Protein 4YMK (pdb70)

Structure (mmCIF, N/CA/C/O backbone):
data_4YMK
#
_entry.id   4YMK
#
_cell.length_a   77.061
_cell.length_b   113.766
_cell.length_c   141.698
_cell.angle_alpha   90.000
_cell.angle_beta   90.000
_cell.angle_gamma   90.000
#
_symmetry.space_group_name_H-M   'P 21 21 21'
#
loop_
_entity.id
_entity.type
_entity.pdbx_description
1 polymer 'Acyl-CoA desaturase 1'
2 non-polymer 'ZINC ION'
3 non-polymer 'STEAROYL-COENZYME A'
4 non-polymer '[(Z)-octadec-9-enyl] (2R)-2,3-bis(oxidanyl)propanoate'
5 water water
#
loop_
_atom_site.group_PDB
_atom_site.id
_atom_site.type_symbol
_atom_site.label_atom_id
_atom_site.label_alt_id
_atom_site.label_comp_id
_atom_site.label_asym_id
_atom_site.label_entity_id
_atom_site.label_seq_id
_atom_site.pdbx_PDB_ins_code
_atom_site.Cartn_x
_atom_site.Cartn_y
_atom_site.Cartn_z
_atom_site.occupancy
_atom_site.B_iso_or_equiv
_atom_site.auth_seq_id
_atom_site.auth_comp_id
_atom_site.auth_asym_id
_atom_site.auth_atom_id
_atom_site.pdbx_PDB_model_num
ATOM 1 N N . GLU A 1 18 ? -11.110 -16.372 -11.730 1.00 93.55 40 GLU A N 1
ATOM 2 C CA . GLU A 1 18 ? -10.401 -17.640 -11.849 1.00 98.04 40 GLU A CA 1
ATOM 3 C C . GLU A 1 18 ? -10.948 -18.679 -10.874 1.00 98.10 40 GLU A C 1
ATOM 4 O O . GLU A 1 18 ? -11.781 -18.368 -10.021 1.00 103.02 40 GLU A O 1
ATOM 10 N N . ASP A 1 19 ? -10.473 -19.913 -11.007 1.00 94.57 41 ASP A N 1
ATOM 11 C CA . ASP A 1 19 ? -10.914 -21.006 -10.149 1.00 85.19 41 ASP A CA 1
ATOM 12 C C . ASP A 1 19 ? -9.837 -21.337 -9.119 1.00 73.88 41 ASP A C 1
ATOM 13 O O . ASP A 1 19 ? -8.968 -22.172 -9.366 1.00 70.13 41 ASP A O 1
ATOM 18 N N . ILE A 1 20 ? -9.904 -20.681 -7.966 1.00 62.93 42 ILE A N 1
ATOM 19 C CA . ILE A 1 20 ? -8.883 -20.839 -6.938 1.00 62.18 42 ILE A CA 1
ATOM 20 C C . ILE A 1 20 ? -9.244 -21.954 -5.961 1.00 60.09 42 ILE A C 1
ATOM 21 O O . ILE A 1 20 ? -8.408 -22.383 -5.165 1.00 57.44 42 ILE A O 1
ATOM 26 N N . ARG A 1 21 ? -10.487 -22.422 -6.022 1.00 58.99 43 ARG A N 1
ATOM 27 C CA . ARG A 1 21 ? -10.930 -23.518 -5.167 1.00 45.24 43 ARG A CA 1
ATOM 28 C C . ARG A 1 21 ? -11.831 -24.486 -5.933 1.00 53.31 43 ARG A C 1
ATOM 29 O O . ARG A 1 21 ? -13.053 -24.452 -5.787 1.00 51.04 43 ARG A O 1
ATOM 37 N N . PRO A 1 22 ? -11.225 -25.352 -6.759 1.00 59.09 44 PRO A N 1
ATOM 38 C CA . PRO A 1 22 ? -11.974 -26.321 -7.565 1.00 53.25 44 PRO A CA 1
ATOM 39 C C . PRO A 1 22 ? -12.347 -27.590 -6.798 1.00 53.27 44 PRO A C 1
ATOM 40 O O . PRO A 1 22 ? -13.130 -28.398 -7.297 1.00 57.04 44 PRO A O 1
ATOM 44 N N . GLU A 1 23 ? -11.793 -27.754 -5.601 1.00 56.71 45 GLU A N 1
ATOM 45 C CA . GLU A 1 23 ? -12.030 -28.949 -4.794 1.00 61.20 45 GLU A CA 1
ATOM 46 C C . GLU A 1 23 ? -13.461 -28.998 -4.263 1.00 64.36 45 GLU A C 1
ATOM 47 O O . GLU A 1 23 ? -13.946 -30.052 -3.852 1.00 65.16 45 GLU A O 1
ATOM 53 N N . MET A 1 24 ? -14.129 -27.851 -4.280 1.00 63.46 46 MET A N 1
ATOM 54 C CA . MET A 1 24 ? -15.456 -27.715 -3.695 1.00 57.54 46 MET A CA 1
ATOM 55 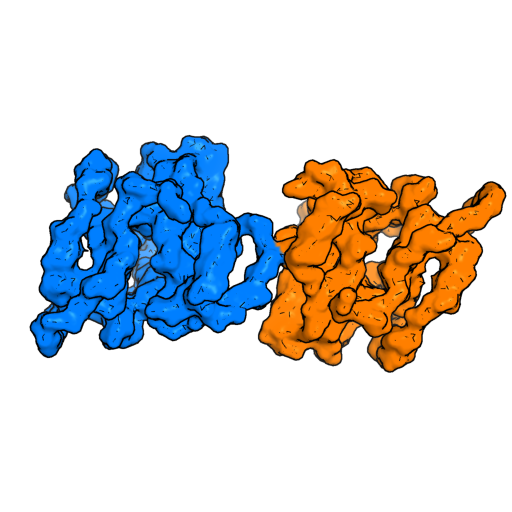C C . MET A 1 24 ? -16.273 -26.684 -4.470 1.00 58.65 46 MET A C 1
ATOM 56 O O . MET A 1 24 ? -15.778 -25.602 -4.787 1.00 63.29 46 MET A O 1
ATOM 61 N N . LYS A 1 25 ? -17.520 -27.023 -4.783 1.00 56.77 47 LYS A N 1
ATOM 62 C CA . LYS A 1 25 ? -18.376 -26.128 -5.555 1.00 52.23 47 LYS A CA 1
ATOM 63 C C . LYS A 1 25 ? -19.836 -26.225 -5.125 1.00 48.57 47 LYS A C 1
ATOM 64 O O . LYS A 1 25 ? -20.736 -25.802 -5.851 1.00 50.07 47 LYS A O 1
ATOM 70 N N . GLU A 1 26 ? -20.069 -26.775 -3.938 1.00 46.66 48 GLU A N 1
ATOM 71 C CA . GLU A 1 26 ? -21.427 -26.948 -3.435 1.00 55.91 48 GLU A CA 1
ATOM 72 C C . GLU A 1 26 ? -21.923 -25.696 -2.713 1.00 56.68 48 GLU A C 1
ATOM 73 O O . GLU A 1 26 ? -22.984 -25.711 -2.089 1.00 60.83 48 GLU A O 1
ATOM 79 N N . ASP A 1 27 ? -21.153 -24.616 -2.803 1.00 46.23 49 ASP A N 1
ATOM 80 C CA . ASP A 1 27 ? -21.535 -23.351 -2.186 1.00 42.25 49 ASP A CA 1
ATOM 81 C C . ASP A 1 27 ? -21.609 -22.235 -3.225 1.00 33.38 49 ASP A C 1
ATOM 82 O O . ASP A 1 27 ? -21.780 -21.065 -2.883 1.00 40.86 49 ASP A O 1
ATOM 87 N N . ILE A 1 28 ? -21.475 -22.605 -4.494 1.00 43.65 50 ILE A N 1
ATOM 88 C CA . ILE A 1 28 ? -21.568 -21.641 -5.583 1.00 47.64 50 ILE A CA 1
ATOM 89 C C . ILE A 1 28 ? -23.031 -21.317 -5.855 1.00 46.79 50 ILE A C 1
ATOM 90 O O . ILE A 1 28 ? -23.858 -22.218 -5.986 1.00 43.32 50 ILE A O 1
ATOM 95 N N . HIS A 1 29 ? -23.346 -20.028 -5.937 1.00 39.92 51 HIS A N 1
ATOM 96 C CA . HIS A 1 29 ? -24.720 -19.591 -6.150 1.00 40.99 51 HIS A CA 1
ATOM 97 C C . HIS A 1 29 ? -25.267 -20.084 -7.485 1.00 45.83 51 HIS A C 1
ATOM 98 O O . HIS A 1 29 ? -24.621 -19.943 -8.522 1.00 46.71 51 HIS A O 1
ATOM 105 N N . ASP A 1 30 ? -26.461 -20.667 -7.449 1.00 47.00 52 ASP A N 1
ATOM 106 C CA . ASP A 1 30 ? -27.113 -21.158 -8.656 1.00 46.32 52 ASP A CA 1
ATOM 107 C C . ASP A 1 30 ? -28.336 -20.311 -8.987 1.00 48.92 52 ASP A C 1
ATOM 108 O O . ASP A 1 30 ? -29.417 -20.536 -8.445 1.00 52.74 52 ASP A O 1
ATOM 113 N N . PRO A 1 31 ? -28.166 -19.332 -9.888 1.00 49.85 53 PRO A N 1
ATOM 114 C CA . PRO A 1 31 ? -29.241 -18.412 -10.273 1.00 52.33 53 PRO A CA 1
ATOM 115 C C . PRO A 1 31 ? -30.356 -19.102 -11.053 1.00 54.01 53 PRO A C 1
ATOM 116 O O . PRO A 1 31 ? -31.452 -18.554 -11.170 1.00 58.92 53 PRO A O 1
ATOM 120 N N . THR A 1 32 ? -30.071 -20.290 -11.577 1.00 53.35 54 THR A N 1
ATOM 121 C CA . THR A 1 32 ? -31.046 -21.050 -12.351 1.00 50.51 54 THR A CA 1
ATOM 122 C C . THR A 1 32 ? -32.249 -21.451 -11.501 1.00 47.53 54 THR A C 1
ATOM 123 O O . THR A 1 32 ? -33.392 -21.360 -11.949 1.00 57.37 54 THR A O 1
ATOM 127 N N . TYR A 1 33 ? -31.993 -21.886 -10.272 1.00 45.40 55 TYR A N 1
ATOM 128 C CA . TYR A 1 33 ? -33.070 -22.358 -9.410 1.00 54.11 55 TYR A CA 1
ATOM 129 C C . TYR A 1 33 ? -33.903 -21.206 -8.856 1.00 56.26 55 TYR A C 1
ATOM 130 O O . TYR A 1 33 ? -33.370 -20.248 -8.296 1.00 43.50 55 TYR A O 1
ATOM 139 N N . GLN A 1 34 ? -35.218 -21.314 -9.019 1.00 53.76 56 GLN A N 1
ATOM 140 C CA . GLN A 1 34 ? -36.150 -20.321 -8.501 1.00 50.06 56 GLN A CA 1
ATOM 141 C C . GLN A 1 34 ? -37.380 -21.013 -7.920 1.00 50.99 56 GLN A C 1
ATOM 142 O O . GLN A 1 34 ? -37.570 -22.214 -8.109 1.00 53.89 56 GLN A O 1
ATOM 148 N N . ASP A 1 35 ? -38.208 -20.256 -7.208 1.00 49.46 57 ASP A N 1
ATOM 149 C CA . ASP A 1 35 ? -39.442 -20.795 -6.648 1.00 48.69 57 ASP A CA 1
ATOM 150 C C . ASP A 1 35 ? -40.530 -20.857 -7.714 1.00 53.21 57 ASP A C 1
ATOM 151 O O . ASP A 1 35 ? -41.052 -19.826 -8.140 1.00 59.98 57 ASP A O 1
ATOM 156 N N . GLU A 1 36 ? -40.867 -22.069 -8.146 1.00 54.82 58 GLU A N 1
ATOM 157 C CA . GLU A 1 36 ? -41.881 -22.253 -9.181 1.00 60.07 58 GLU A CA 1
ATOM 158 C C . GLU A 1 36 ? -42.737 -23.495 -8.930 1.00 57.93 58 GLU A C 1
ATOM 159 O O . GLU A 1 36 ? -43.169 -24.161 -9.870 1.00 60.34 58 GLU A O 1
ATOM 165 N N . GLU A 1 37 ? -42.989 -23.797 -7.660 1.00 60.08 59 GLU A N 1
ATOM 166 C CA . GLU A 1 37 ? -43.804 -24.952 -7.300 1.00 62.48 59 GLU A CA 1
ATOM 167 C C . GLU A 1 37 ? -45.189 -24.532 -6.816 1.00 60.32 59 GLU A C 1
ATOM 168 O O . GLU A 1 37 ? -45.888 -25.306 -6.163 1.00 61.96 59 GLU A O 1
ATOM 174 N N . GLY A 1 38 ? -45.583 -23.305 -7.144 1.00 61.16 60 GLY A N 1
ATOM 175 C CA . GLY A 1 38 ? -46.884 -22.794 -6.752 1.00 70.75 60 GLY A CA 1
ATOM 176 C C . GLY A 1 38 ? -46.869 -22.087 -5.410 1.00 61.55 60 GLY A C 1
ATOM 177 O O . GLY A 1 38 ? -45.804 -21.722 -4.913 1.00 58.48 60 GLY A O 1
ATOM 178 N N . PRO A 1 39 ? -48.055 -21.888 -4.815 1.00 63.61 61 PRO A N 1
ATOM 179 C CA . PRO A 1 39 ? -48.178 -21.203 -3.522 1.00 66.33 61 PRO A CA 1
ATOM 180 C C . PRO A 1 39 ? -47.527 -21.976 -2.379 1.00 65.69 61 PRO A C 1
ATOM 181 O O . PRO A 1 39 ? -47.752 -23.180 -2.250 1.00 67.18 61 PRO A O 1
ATOM 185 N N . PRO A 1 40 ? -46.724 -21.289 -1.553 1.00 56.75 62 PRO A N 1
ATOM 186 C CA . PRO A 1 40 ? -46.026 -21.943 -0.442 1.00 67.90 62 PRO A CA 1
ATOM 187 C C . PRO A 1 40 ? -46.979 -22.379 0.667 1.00 67.14 62 PRO A C 1
ATOM 188 O O . PRO A 1 40 ? -47.945 -21.673 0.955 1.00 68.87 62 PRO A O 1
ATOM 192 N N . PRO A 1 41 ? -46.712 -23.541 1.278 1.00 63.26 63 PRO A N 1
ATOM 193 C CA . PRO A 1 41 ? -47.543 -24.048 2.374 1.00 62.95 63 PRO A CA 1
ATOM 194 C C . PRO A 1 41 ? -47.380 -23.217 3.642 1.00 58.08 63 PRO A C 1
ATOM 195 O O . PRO A 1 41 ? -46.360 -22.547 3.804 1.00 53.27 63 PRO A O 1
ATOM 199 N N . LYS A 1 42 ? -48.375 -23.259 4.523 1.00 56.21 64 LYS A N 1
ATOM 200 C CA . LYS A 1 42 ? -48.319 -22.507 5.771 1.00 55.05 64 LYS A CA 1
ATOM 201 C C . LYS A 1 42 ? -47.219 -23.049 6.677 1.00 56.85 64 LYS A C 1
ATOM 202 O O . LYS A 1 42 ? -46.807 -24.201 6.550 1.00 54.71 64 LYS A O 1
ATOM 208 N N . LEU A 1 43 ? -46.746 -22.210 7.591 1.00 59.28 65 LEU A N 1
ATOM 209 C CA . LEU A 1 43 ? -45.691 -22.608 8.514 1.00 58.03 65 LEU A CA 1
ATOM 210 C C . LEU A 1 43 ? -46.220 -23.569 9.572 1.00 48.80 65 LEU A C 1
ATOM 211 O O . LEU A 1 43 ? -47.336 -23.412 10.065 1.00 51.17 65 LEU A O 1
ATOM 216 N N . GLU A 1 44 ? -45.413 -24.567 9.911 1.00 48.40 66 GLU A N 1
ATOM 217 C CA . GLU A 1 44 ? -45.781 -25.537 10.933 1.00 49.21 66 GLU A CA 1
ATOM 218 C C . GLU A 1 44 ? -44.931 -25.315 12.179 1.00 50.55 66 GLU A C 1
ATOM 219 O O . GLU A 1 44 ? -43.729 -25.578 12.174 1.00 52.72 66 GLU A O 1
ATOM 225 N N . TYR A 1 45 ? -45.561 -24.825 13.241 1.00 47.29 67 TYR A N 1
ATOM 226 C CA . TYR A 1 45 ? -44.842 -24.459 14.459 1.00 45.40 67 TYR A CA 1
ATOM 227 C C . TYR A 1 45 ? -44.271 -25.670 15.191 1.00 45.09 67 TYR A C 1
ATOM 228 O O . TYR A 1 45 ? -44.897 -26.728 15.246 1.00 48.20 67 TYR A O 1
ATOM 237 N N . VAL A 1 46 ? -43.076 -25.503 15.748 1.00 42.57 68 VAL A N 1
ATOM 238 C CA . VAL A 1 46 ? -42.475 -26.511 16.613 1.00 42.37 68 VAL A CA 1
ATOM 239 C C . VAL A 1 46 ? -42.441 -25.958 18.034 1.00 50.83 68 VAL A C 1
ATOM 240 O O . VAL A 1 46 ? -41.512 -25.242 18.410 1.00 44.28 68 VAL A O 1
ATOM 244 N N . TRP A 1 47 ? -43.460 -26.295 18.818 1.00 44.48 69 TRP A N 1
ATOM 245 C CA . TRP A 1 47 ? -43.676 -25.667 20.119 1.00 54.94 69 TRP A CA 1
ATOM 246 C C . TRP A 1 47 ? -42.593 -25.978 21.148 1.00 50.08 69 TRP A C 1
ATOM 247 O O . TRP A 1 47 ? -42.346 -25.171 22.045 1.00 49.30 69 TRP A O 1
ATOM 258 N N . ARG A 1 48 ? -41.951 -27.135 21.026 1.00 50.90 70 ARG A N 1
ATOM 259 C CA . ARG A 1 48 ? -40.834 -27.462 21.906 1.00 47.90 70 ARG A CA 1
ATOM 260 C C . ARG A 1 48 ? -39.720 -26.430 21.755 1.00 44.75 70 ARG A C 1
ATOM 261 O O . ARG A 1 48 ? -39.183 -25.932 22.744 1.00 51.76 70 ARG A O 1
ATOM 269 N N . ASN A 1 49 ? -39.389 -26.101 20.510 1.00 39.41 71 ASN A N 1
ATOM 270 C CA . ASN A 1 49 ? -38.343 -25.125 20.223 1.00 34.94 71 ASN A CA 1
ATOM 271 C C . ASN A 1 49 ? -38.756 -23.719 20.647 1.00 34.63 71 ASN A C 1
ATOM 272 O O . ASN A 1 49 ? -37.934 -22.943 21.131 1.00 33.88 71 ASN A O 1
ATOM 277 N N . ILE A 1 50 ? -40.031 -23.399 20.455 1.00 51.51 72 ILE A N 1
ATOM 278 C CA . ILE A 1 50 ? -40.560 -22.083 20.795 1.00 47.02 72 ILE A CA 1
ATOM 279 C C . ILE A 1 50 ? -40.437 -21.821 22.292 1.00 47.62 72 ILE A C 1
ATOM 280 O O . ILE A 1 50 ? -39.979 -20.757 22.708 1.00 48.31 72 ILE A O 1
ATOM 285 N N . ILE A 1 51 ? -40.838 -22.801 23.095 1.00 39.88 73 ILE A N 1
ATOM 286 C CA . ILE A 1 51 ? -40.801 -22.675 24.548 1.00 43.58 73 ILE A CA 1
ATOM 287 C C . ILE A 1 51 ? -39.368 -22.525 25.050 1.00 48.91 73 ILE A C 1
ATOM 288 O O . ILE A 1 51 ? -39.077 -21.642 25.858 1.00 55.15 73 ILE A O 1
ATOM 293 N N . LEU A 1 52 ? -38.476 -23.382 24.563 1.00 48.07 74 LEU A N 1
ATOM 294 C CA . LEU A 1 52 ? -37.078 -23.360 24.986 1.00 42.58 74 LEU A CA 1
ATOM 295 C C . LEU A 1 52 ? -36.381 -22.062 24.594 1.00 42.31 74 LEU A C 1
ATOM 296 O O . LEU A 1 52 ? -35.553 -21.543 25.341 1.00 47.35 74 LEU A O 1
ATOM 301 N N . MET A 1 53 ? -36.721 -21.541 23.420 1.00 42.85 75 MET A N 1
ATOM 302 C CA . MET A 1 53 ? -36.095 -20.324 22.919 1.00 40.99 75 MET A CA 1
ATOM 303 C C . MET A 1 53 ? -36.547 -19.115 23.733 1.00 37.61 75 MET A C 1
ATOM 304 O O . MET A 1 53 ? -35.773 -18.184 23.961 1.00 34.87 75 MET A O 1
ATOM 309 N N . VAL A 1 54 ? -37.803 -19.138 24.171 1.00 35.31 76 VAL A N 1
ATOM 310 C CA . VAL A 1 54 ? -38.348 -18.067 24.995 1.00 40.81 76 VAL A CA 1
ATOM 311 C C . VAL A 1 54 ? -37.692 -18.077 26.373 1.00 43.56 76 VAL A C 1
ATOM 312 O O . VAL A 1 54 ? -37.257 -17.037 26.868 1.00 44.14 76 VAL A O 1
ATOM 316 N N . LEU A 1 55 ? -37.609 -19.256 26.981 1.00 40.74 77 LEU A N 1
ATOM 317 C CA . LEU A 1 55 ? -37.004 -19.400 28.302 1.00 44.56 77 LEU A CA 1
ATOM 318 C C . LEU A 1 55 ? -35.527 -19.016 28.298 1.00 44.37 77 LEU A C 1
ATOM 319 O O . LEU A 1 55 ? -35.009 -18.503 29.291 1.00 51.86 77 LEU A O 1
ATOM 324 N N . LEU A 1 56 ? -34.853 -19.264 27.180 1.00 43.06 78 LEU A N 1
ATOM 325 C CA . LEU A 1 56 ? -33.434 -18.941 27.056 1.00 43.29 78 LEU A CA 1
ATOM 326 C C . LEU A 1 56 ? -33.205 -17.434 27.069 1.00 44.31 78 LEU A C 1
ATOM 327 O O . LEU A 1 56 ? -32.316 -16.939 27.761 1.00 41.97 78 LEU A O 1
ATOM 332 N N . HIS A 1 57 ? -34.011 -16.710 26.300 1.00 39.29 79 HIS A N 1
ATOM 333 C CA . HIS A 1 57 ? -33.871 -15.262 26.199 1.00 38.70 79 HIS A CA 1
ATOM 334 C C . HIS A 1 57 ? -34.362 -14.559 27.460 1.00 45.08 79 HIS A C 1
ATOM 335 O O . HIS A 1 57 ? -33.920 -13.454 27.772 1.00 46.41 79 HIS A O 1
ATOM 342 N N . LEU A 1 58 ? -35.276 -15.201 28.180 1.00 42.32 80 LEU A N 1
ATOM 343 C CA . LEU A 1 58 ? -35.725 -14.679 29.465 1.00 45.52 80 LEU A CA 1
ATOM 344 C C . LEU A 1 58 ? -34.598 -14.795 30.483 1.00 48.31 80 LEU A C 1
ATOM 345 O O . LEU A 1 58 ? -34.358 -13.876 31.267 1.00 52.33 80 LEU A O 1
ATOM 350 N N . GLY A 1 59 ? -33.907 -15.931 30.461 1.00 45.04 81 GLY A N 1
ATOM 351 C CA . GLY A 1 59 ? -32.774 -16.154 31.339 1.00 44.48 81 GLY A CA 1
ATOM 352 C C . GLY A 1 59 ? -31.597 -15.262 30.999 1.00 49.60 81 GLY A C 1
ATOM 353 O O . GLY A 1 59 ? -30.849 -14.839 31.879 1.00 55.62 81 GLY A O 1
ATOM 354 N N . GLY A 1 60 ? -31.434 -14.977 29.711 1.00 47.95 82 GLY A N 1
ATOM 355 C CA . GLY A 1 60 ? -30.381 -14.092 29.254 1.00 41.10 82 GLY A CA 1
ATOM 356 C C . GLY A 1 60 ? -30.635 -12.655 29.660 1.00 39.07 82 GLY A C 1
ATOM 357 O O . GLY A 1 60 ? -29.712 -11.930 30.030 1.00 45.14 82 GLY A O 1
ATOM 358 N N . LEU A 1 61 ? -31.897 -12.243 29.589 1.00 37.31 83 LEU A N 1
ATOM 359 C CA . LEU A 1 61 ? -32.290 -10.904 30.007 1.00 43.75 83 LEU A CA 1
ATOM 360 C C . LEU A 1 61 ? -32.061 -10.738 31.504 1.00 51.25 83 LEU A C 1
ATOM 361 O O . LEU A 1 61 ? -31.633 -9.680 31.966 1.00 55.88 83 LEU A O 1
ATOM 366 N N . TYR A 1 62 ? -32.346 -11.797 32.255 1.00 47.59 84 TYR A N 1
ATOM 367 C CA . TYR A 1 62 ? -32.127 -11.806 33.695 1.00 46.33 84 TYR A CA 1
ATOM 368 C C . TYR A 1 62 ? -30.636 -11.755 34.010 1.00 53.02 84 TYR A C 1
ATOM 369 O O . TYR A 1 62 ? -30.229 -11.248 35.055 1.00 65.35 84 TYR A O 1
ATOM 378 N N . GLY A 1 63 ? -29.825 -12.284 33.101 1.00 44.59 85 GLY A N 1
ATOM 379 C CA . GLY A 1 63 ? -28.383 -12.230 33.248 1.00 36.69 85 GLY A CA 1
ATOM 380 C C . GLY A 1 63 ? -27.850 -10.816 33.122 1.00 44.32 85 GLY A C 1
ATOM 381 O O . GLY A 1 63 ? -26.907 -10.437 33.817 1.00 43.31 85 GLY A O 1
ATOM 382 N N . ILE A 1 64 ? -28.461 -10.034 32.234 1.00 40.65 86 ILE A N 1
ATOM 383 C CA . ILE A 1 64 ? -28.056 -8.651 32.007 1.00 38.48 86 ILE A CA 1
ATOM 384 C C . ILE A 1 64 ? -28.182 -7.834 33.289 1.00 45.94 86 ILE A C 1
ATOM 385 O O . ILE A 1 64 ? -27.294 -7.049 33.624 1.00 52.53 86 ILE A O 1
ATOM 390 N N . ILE A 1 65 ? -29.278 -8.029 34.015 1.00 43.95 87 ILE A N 1
ATOM 391 C CA . ILE A 1 65 ? -29.507 -7.282 35.245 1.00 57.93 87 ILE A CA 1
ATOM 392 C C . ILE A 1 65 ? -28.697 -7.886 36.390 1.00 59.79 87 ILE A C 1
ATOM 393 O O . ILE A 1 65 ? -28.691 -7.360 37.502 1.00 66.64 87 ILE A O 1
ATOM 398 N N . LEU A 1 66 ? -28.009 -8.988 36.106 1.00 50.73 88 LEU A N 1
ATOM 399 C CA . LEU A 1 66 ? -27.160 -9.652 37.091 1.00 42.34 88 LEU A CA 1
ATOM 400 C C . LEU A 1 66 ? -25.684 -9.319 36.881 1.00 46.41 88 LEU A C 1
ATOM 401 O O . LEU A 1 66 ? -24.852 -9.588 37.748 1.00 49.63 88 LEU A O 1
ATOM 406 N N . VAL A 1 67 ? -25.367 -8.739 35.726 1.00 44.28 89 VAL A N 1
ATOM 407 C CA . VAL A 1 67 ? -23.988 -8.390 35.380 1.00 43.72 89 VAL A CA 1
ATOM 408 C C . VAL A 1 67 ? -23.313 -7.451 36.397 1.00 53.35 89 VAL A C 1
ATOM 409 O O . VAL A 1 67 ? -22.172 -7.705 36.789 1.00 59.24 89 VAL A O 1
ATOM 413 N N . PRO A 1 68 ? -23.998 -6.371 36.835 1.00 54.98 90 PRO A N 1
ATOM 414 C CA . PRO A 1 68 ? -23.311 -5.482 37.784 1.00 57.88 90 PRO A CA 1
ATOM 415 C C . PRO A 1 68 ? -22.960 -6.129 39.126 1.00 61.53 90 PRO A C 1
ATOM 416 O O . PRO A 1 68 ? -22.137 -5.583 39.860 1.00 59.60 90 PRO A O 1
ATOM 420 N N . SER A 1 69 ? -23.570 -7.267 39.442 1.00 59.85 91 SER A N 1
ATOM 421 C CA . SER A 1 69 ? -23.294 -7.947 40.704 1.00 55.10 91 SER A CA 1
ATOM 422 C C . SER A 1 69 ? -22.310 -9.099 40.515 1.00 58.45 91 SER A C 1
ATOM 423 O O . SER A 1 69 ? -21.990 -9.813 41.465 1.00 61.85 91 SER A O 1
ATOM 426 N N . CYS A 1 70 ? -21.832 -9.275 39.287 1.00 54.15 92 CYS A N 1
ATOM 427 C CA . CYS A 1 70 ? -20.868 -10.330 38.984 1.00 53.24 92 CYS A CA 1
ATOM 428 C C . CYS A 1 70 ? -19.440 -9.884 39.268 1.00 54.16 92 CYS A C 1
ATOM 429 O O . CYS A 1 70 ? -19.135 -8.691 39.257 1.00 60.24 92 CYS A O 1
ATOM 432 N N . LYS A 1 71 ? -18.565 -10.853 39.517 1.00 47.35 93 LYS A N 1
ATOM 433 C CA . LYS A 1 71 ? -17.149 -10.573 39.703 1.00 50.72 93 LYS A CA 1
ATOM 434 C C . LYS A 1 71 ? -16.507 -10.248 38.361 1.00 51.63 93 LYS A C 1
ATOM 435 O O . LYS A 1 71 ? -17.083 -10.525 37.309 1.00 51.18 93 LYS A O 1
ATOM 441 N N . LEU A 1 72 ? -15.315 -9.662 38.403 1.00 52.42 94 LEU A N 1
ATOM 442 C CA . LEU A 1 72 ? -14.619 -9.260 37.187 1.00 47.45 94 LEU A CA 1
ATOM 443 C C . LEU A 1 72 ? -14.253 -10.468 36.330 1.00 49.66 94 LEU A C 1
ATOM 444 O O . LEU A 1 72 ? -14.426 -10.448 35.112 1.00 52.27 94 LEU A O 1
ATOM 449 N N . TYR A 1 73 ? -13.754 -11.518 36.975 1.00 52.97 95 TYR A N 1
ATOM 450 C CA . TYR A 1 73 ? -13.335 -12.727 36.273 1.00 52.47 95 TYR A CA 1
ATOM 451 C C . TYR A 1 73 ? -14.504 -13.394 35.554 1.00 51.13 95 TYR A C 1
ATOM 452 O O . TYR A 1 73 ? -14.334 -13.968 34.480 1.00 46.28 95 TYR A O 1
ATOM 461 N N . THR A 1 74 ? -15.688 -13.313 36.152 1.00 51.43 96 THR A N 1
ATOM 462 C CA . THR A 1 74 ? -16.891 -13.872 35.546 1.00 43.41 96 THR A CA 1
ATOM 463 C C . THR A 1 74 ? -17.205 -13.169 34.226 1.00 46.33 96 THR A C 1
ATOM 464 O O . THR A 1 74 ? -17.550 -13.812 33.236 1.00 43.89 96 THR A O 1
ATOM 468 N N . CYS A 1 75 ? -17.071 -11.846 34.218 1.00 48.54 97 CYS A N 1
ATOM 469 C CA . CYS A 1 75 ? -17.318 -11.060 33.015 1.00 47.36 97 CYS A CA 1
ATOM 470 C C . CYS A 1 75 ? -16.251 -11.325 31.958 1.00 49.30 97 CYS A C 1
ATOM 471 O O . CYS A 1 75 ? -16.552 -11.396 30.766 1.00 52.66 97 CYS A O 1
ATOM 474 N N . LEU A 1 76 ? -15.006 -11.470 32.400 1.00 44.44 98 LEU A N 1
ATOM 475 C CA . LEU A 1 76 ? -13.899 -11.756 31.495 1.00 45.82 98 LEU A CA 1
ATOM 476 C C . LEU A 1 76 ? -14.011 -13.160 30.912 1.00 46.70 98 LEU A C 1
ATOM 477 O O . LEU A 1 76 ? -13.723 -13.379 29.736 1.00 51.07 98 LEU A O 1
ATOM 482 N N . PHE A 1 77 ? -14.429 -14.109 31.743 1.00 45.27 99 PHE A N 1
ATOM 483 C CA . PHE A 1 77 ? -14.593 -15.490 31.308 1.00 38.94 99 PHE A CA 1
ATOM 484 C C . PHE A 1 77 ? -15.711 -15.593 30.277 1.00 40.04 99 PHE A C 1
ATOM 485 O O . PHE A 1 77 ? -15.643 -16.401 29.351 1.00 38.77 99 PHE A O 1
ATOM 493 N N . GLY A 1 78 ? -16.739 -14.767 30.445 1.00 36.06 100 GLY A N 1
ATOM 494 C CA . GLY A 1 78 ? -17.843 -14.725 29.508 1.00 35.13 100 GLY A CA 1
ATOM 495 C C . GLY A 1 78 ? -17.414 -14.219 28.145 1.00 43.13 100 GLY A C 1
ATOM 496 O O . GLY A 1 78 ? -17.854 -14.730 27.115 1.00 48.00 100 GLY A O 1
ATOM 497 N N . ILE A 1 79 ? -16.551 -13.208 28.141 1.00 40.19 101 ILE A N 1
ATOM 498 C CA . ILE A 1 79 ? -16.031 -12.648 26.901 1.00 38.01 101 ILE A CA 1
ATOM 499 C C . ILE A 1 79 ? -15.146 -13.675 26.211 1.00 40.95 101 ILE A C 1
ATOM 500 O O . ILE A 1 79 ? -15.262 -13.900 25.007 1.00 45.36 101 ILE A O 1
ATOM 505 N N . PHE A 1 80 ? -14.268 -14.300 26.988 1.00 38.73 102 PHE A N 1
ATOM 506 C CA . PHE A 1 80 ? -13.388 -15.344 26.481 1.00 35.94 102 PHE A CA 1
ATOM 507 C C . PHE A 1 80 ? -14.176 -16.497 25.865 1.00 42.00 102 PHE A C 1
ATOM 508 O O . PHE A 1 80 ? -13.826 -17.001 24.798 1.00 48.64 102 PHE A O 1
ATOM 516 N N . TYR A 1 81 ? -15.241 -16.912 26.543 1.00 38.63 103 TYR A N 1
ATOM 517 C CA . TYR A 1 81 ? -16.062 -18.019 26.070 1.00 33.58 103 TYR A CA 1
ATOM 518 C C . TYR A 1 81 ? -16.846 -17.603 24.831 1.00 33.04 103 TYR A C 1
ATOM 519 O O . TYR A 1 81 ? -17.126 -18.420 23.956 1.00 30.10 103 TYR A O 1
ATOM 528 N N . TYR A 1 82 ? -17.193 -16.322 24.766 1.00 31.57 104 TYR A N 1
ATOM 529 C CA . TYR A 1 82 ? -17.863 -15.760 23.601 1.00 32.17 104 TYR A CA 1
ATOM 530 C C . TYR A 1 82 ? -16.944 -15.823 22.384 1.00 37.46 104 TYR A C 1
ATOM 531 O O . TYR A 1 82 ? -17.331 -16.315 21.326 1.00 40.06 104 TYR A O 1
ATOM 540 N N . MET A 1 83 ? -15.725 -15.318 22.54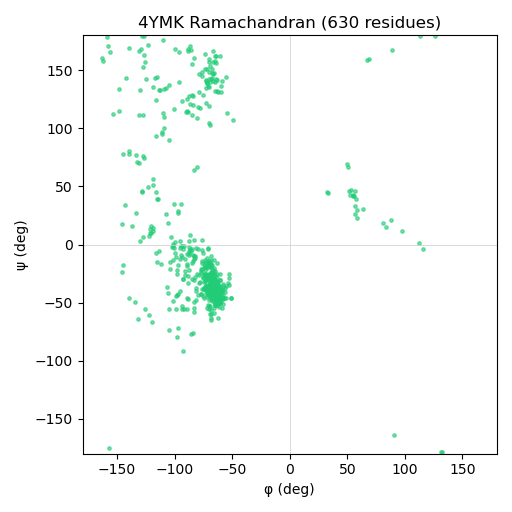9 1.00 37.05 105 MET A N 1
ATOM 541 C CA . MET A 1 83 ? -14.756 -15.259 21.461 1.00 33.60 105 MET A CA 1
ATOM 542 C C . MET A 1 83 ? -14.351 -16.650 20.977 1.00 35.82 105 MET A C 1
ATOM 543 O O . MET A 1 83 ? -14.222 -16.882 19.776 1.00 36.53 105 MET A O 1
ATOM 548 N N . THR A 1 84 ? -14.152 -17.570 21.915 1.00 38.06 106 THR A N 1
ATOM 549 C CA . THR A 1 84 ? -13.757 -18.932 21.576 1.00 37.32 106 THR A CA 1
ATOM 550 C C . THR A 1 84 ? -14.870 -19.655 20.822 1.00 37.61 106 THR A C 1
ATOM 551 O O . THR A 1 84 ? -14.618 -20.318 19.815 1.00 40.19 106 THR A O 1
ATOM 555 N N . SER A 1 85 ? -16.098 -19.525 21.315 1.00 37.21 107 SER A N 1
ATOM 556 C CA . SER A 1 85 ? -17.258 -20.120 20.658 1.00 36.84 107 SER A CA 1
ATOM 557 C C . SER A 1 85 ? -17.448 -19.523 19.272 1.00 41.65 107 SER A C 1
ATOM 558 O O . SER A 1 85 ? -17.846 -20.215 18.336 1.00 44.23 107 SER A O 1
ATOM 561 N N . ALA A 1 86 ? -17.162 -18.230 19.156 1.00 33.49 108 ALA A N 1
ATOM 562 C CA . ALA A 1 86 ? -17.280 -17.524 17.889 1.00 29.01 108 ALA A CA 1
ATOM 563 C C . ALA A 1 86 ? -16.352 -18.134 16.844 1.00 34.93 108 ALA A C 1
ATOM 564 O O . ALA A 1 86 ? -16.749 -18.343 15.696 1.00 34.93 108 ALA A O 1
ATOM 566 N N . LEU A 1 87 ? -15.119 -18.425 17.250 1.00 24.61 109 LEU A N 1
ATOM 567 C CA . LEU A 1 87 ? -14.136 -19.024 16.353 1.00 25.65 109 LEU A CA 1
ATOM 568 C C . LEU A 1 87 ? -14.565 -20.421 15.919 1.00 33.59 109 LEU A C 1
ATOM 569 O O . LEU A 1 87 ? -14.255 -20.858 14.811 1.00 39.59 109 LEU A O 1
ATOM 574 N N . GLY A 1 88 ? -15.281 -21.117 16.797 1.00 29.28 110 GLY A N 1
ATOM 575 C CA . GLY A 1 88 ? -15.798 -22.436 16.481 1.00 34.61 110 GLY A CA 1
ATOM 576 C C . GLY A 1 88 ? -16.796 -22.414 15.338 1.00 35.46 110 GLY A C 1
ATOM 577 O O . GLY A 1 88 ? -16.932 -23.390 14.599 1.00 32.91 110 GLY A O 1
ATOM 578 N N . ILE A 1 89 ? -17.495 -21.293 15.192 1.00 23.57 111 ILE A N 1
ATOM 579 C CA . ILE A 1 89 ? -18.448 -21.127 14.105 1.00 28.26 111 ILE A CA 1
ATOM 580 C C . ILE A 1 89 ? -17.761 -20.536 12.874 1.00 37.13 111 ILE A C 1
ATOM 581 O O . ILE A 1 89 ? -17.800 -21.124 11.794 1.00 40.48 111 ILE A O 1
ATOM 586 N N . THR A 1 90 ? -17.122 -19.382 13.048 1.00 23.62 112 THR A N 1
ATOM 587 C CA . THR A 1 90 ? -16.528 -18.646 11.932 1.00 30.64 112 THR A CA 1
ATOM 588 C C . THR A 1 90 ? -15.319 -19.352 11.317 1.00 31.50 112 THR A C 1
ATOM 589 O O . THR A 1 90 ? -15.318 -19.673 10.129 1.00 28.01 112 THR A O 1
ATOM 593 N N . ALA A 1 91 ? -14.289 -19.583 12.123 1.00 29.13 113 ALA A N 1
ATOM 594 C CA . ALA A 1 91 ? -13.063 -20.201 11.629 1.00 23.16 113 ALA A CA 1
ATOM 595 C C . ALA A 1 91 ? -13.270 -21.679 11.319 1.00 27.88 113 ALA A C 1
ATOM 596 O O . ALA A 1 91 ? -12.612 -22.234 10.440 1.00 36.63 113 ALA A O 1
ATOM 598 N N . GLY A 1 92 ? -14.190 -22.312 12.039 1.00 22.21 114 GLY A N 1
ATOM 599 C CA . GLY A 1 92 ? -14.418 -23.738 11.899 1.00 26.05 114 GLY A CA 1
ATOM 600 C C . GLY A 1 92 ? -15.584 -24.131 11.009 1.00 26.18 114 GLY A C 1
ATOM 601 O O . GLY A 1 92 ? -15.393 -24.503 9.853 1.00 37.79 114 GLY A O 1
ATOM 602 N N . ALA A 1 93 ? -16.793 -24.056 11.557 1.00 25.01 115 ALA A N 1
ATOM 603 C CA . ALA A 1 93 ? -17.998 -24.485 10.849 1.00 25.23 115 ALA A CA 1
ATOM 604 C C . ALA A 1 93 ? -18.194 -23.742 9.532 1.00 29.79 115 ALA A C 1
ATOM 605 O O . ALA A 1 93 ? -18.654 -24.320 8.548 1.00 28.20 115 ALA A O 1
ATOM 607 N N . HIS A 1 94 ? -17.834 -22.464 9.520 1.00 21.43 116 HIS A N 1
ATOM 608 C CA . HIS A 1 94 ? -18.079 -21.612 8.365 1.00 21.36 116 HIS A CA 1
ATOM 609 C C . HIS A 1 94 ? -16.973 -21.711 7.317 1.00 29.71 116 HIS A C 1
ATOM 610 O O . HIS A 1 94 ? -17.136 -22.369 6.289 1.00 31.74 116 HIS A O 1
ATOM 617 N N . ARG A 1 95 ? -15.846 -21.061 7.585 1.00 29.38 117 ARG A N 1
ATOM 618 C CA . ARG A 1 95 ? -14.789 -20.919 6.589 1.00 28.89 117 ARG A CA 1
ATOM 619 C C . ARG A 1 95 ? -14.031 -22.214 6.300 1.00 23.37 117 ARG A C 1
ATOM 620 O O . ARG A 1 95 ? -13.504 -22.393 5.202 1.00 32.99 117 ARG A O 1
ATOM 628 N N . LEU A 1 96 ? -13.972 -23.114 7.275 1.00 29.61 118 LEU A N 1
ATOM 629 C CA . LEU A 1 96 ? -13.179 -24.330 7.120 1.00 31.52 118 LEU A CA 1
ATOM 630 C C . LEU A 1 96 ? -13.987 -25.501 6.564 1.00 35.96 118 LEU A C 1
ATOM 631 O O . LEU A 1 96 ? -13.617 -26.085 5.547 1.00 42.32 118 LEU A O 1
ATOM 636 N N . TRP A 1 97 ? -15.084 -25.846 7.230 1.00 31.34 119 TRP A N 1
ATOM 637 C CA . TRP A 1 97 ? -15.821 -27.057 6.879 1.00 32.03 119 TRP A CA 1
ATOM 638 C C . TRP A 1 97 ? -16.958 -26.831 5.875 1.00 32.31 119 TRP A C 1
ATOM 639 O O . TRP A 1 97 ? -17.287 -27.731 5.103 1.00 32.23 119 TRP A O 1
ATOM 650 N N . SER A 1 98 ? -17.555 -25.642 5.875 1.00 22.44 120 SER A N 1
ATOM 651 C CA . SER A 1 98 ? -18.625 -25.344 4.924 1.00 28.12 120 SER A CA 1
ATOM 652 C C . SER A 1 98 ? -18.078 -24.940 3.558 1.00 30.43 120 SER A C 1
ATOM 653 O O . SER A 1 98 ? -18.644 -25.301 2.527 1.00 37.23 120 SER A O 1
ATOM 656 N N . HIS A 1 99 ? -16.977 -24.193 3.555 1.00 28.78 121 HIS A N 1
ATOM 657 C CA . HIS A 1 99 ? -16.468 -23.586 2.328 1.00 28.17 121 HIS A CA 1
ATOM 658 C C . HIS A 1 99 ? -15.102 -24.116 1.882 1.00 27.90 121 HIS A C 1
ATOM 659 O O . HIS A 1 99 ? -14.697 -23.890 0.742 1.00 30.78 121 HIS A O 1
ATOM 666 N N . ARG A 1 100 ? -14.397 -24.802 2.780 1.00 28.36 122 ARG A N 1
ATOM 667 C CA . ARG A 1 100 ? -13.089 -25.387 2.471 1.00 30.79 122 ARG A CA 1
ATOM 668 C C . ARG A 1 100 ? -12.095 -24.356 1.932 1.00 33.80 122 ARG A C 1
ATOM 669 O O . ARG A 1 100 ? -11.353 -24.633 0.988 1.00 30.12 122 ARG A O 1
ATOM 677 N N . THR A 1 101 ? -12.077 -23.175 2.539 1.00 35.12 123 THR A N 1
ATOM 678 C CA . THR A 1 101 ? -11.268 -22.069 2.037 1.00 24.55 123 THR A CA 1
ATOM 679 C C . THR A 1 101 ? -9.818 -22.131 2.510 1.00 28.67 123 THR A C 1
ATOM 680 O O . THR A 1 101 ? -8.974 -21.358 2.050 1.00 30.53 123 THR A O 1
ATOM 684 N N . TYR A 1 102 ? -9.535 -23.042 3.435 1.00 25.88 124 TYR A N 1
ATOM 685 C CA . TYR A 1 102 ? -8.162 -23.301 3.855 1.00 25.87 124 TYR A CA 1
ATOM 686 C C . TYR A 1 102 ? -8.064 -24.691 4.466 1.00 26.07 124 TYR A C 1
ATOM 687 O O . TYR A 1 102 ? -9.078 -25.352 4.691 1.00 29.44 124 TYR A O 1
ATOM 696 N N . LYS A 1 103 ? -6.838 -25.134 4.720 1.00 26.95 125 LYS A N 1
ATOM 697 C CA . LYS A 1 103 ? -6.611 -26.435 5.330 1.00 30.83 125 LYS A CA 1
ATOM 698 C C . LYS A 1 103 ? -6.037 -26.273 6.733 1.00 32.96 125 LYS A C 1
ATOM 699 O O . LYS A 1 103 ? -5.103 -25.502 6.950 1.00 35.51 125 LYS A O 1
ATOM 705 N N . ALA A 1 104 ? -6.612 -27.001 7.683 1.00 33.19 126 ALA A N 1
ATOM 706 C CA . ALA A 1 104 ? -6.161 -26.957 9.068 1.00 35.73 126 ALA A CA 1
ATOM 707 C C . ALA A 1 104 ? -5.651 -28.326 9.494 1.00 34.42 126 ALA A C 1
ATOM 708 O O . ALA A 1 104 ? -6.191 -29.350 9.082 1.00 38.59 126 ALA A O 1
ATOM 710 N N . ARG A 1 105 ? -4.605 -28.346 10.313 1.00 31.10 127 ARG A N 1
ATOM 711 C CA . ARG A 1 105 ? -4.073 -29.609 10.807 1.00 35.52 127 ARG A CA 1
ATOM 712 C C . ARG A 1 105 ? -4.791 -30.014 12.088 1.00 32.91 127 ARG A C 1
ATOM 713 O O . ARG A 1 105 ? -5.504 -29.209 12.686 1.00 39.47 127 ARG A O 1
ATOM 721 N N . LEU A 1 106 ? -4.605 -31.268 12.491 1.00 36.78 128 LEU A N 1
ATOM 722 C CA . LEU A 1 106 ? -5.379 -31.868 13.579 1.00 37.81 128 LEU A CA 1
ATOM 723 C C . LEU A 1 106 ? -5.431 -31.060 14.888 1.00 39.82 128 LEU A C 1
ATOM 724 O O . LEU A 1 106 ? -6.510 -30.921 15.462 1.00 45.02 128 LEU A O 1
ATOM 729 N N . PRO A 1 107 ? -4.285 -30.531 15.372 1.00 39.19 129 PRO A N 1
ATOM 730 C CA . PRO A 1 107 ? -4.374 -29.766 16.625 1.00 36.37 129 PRO A CA 1
ATOM 731 C C . PRO A 1 107 ? -5.324 -28.570 16.555 1.00 42.06 129 PRO A C 1
ATOM 732 O O . PRO A 1 107 ? -6.029 -28.295 17.527 1.00 42.81 129 PRO A O 1
ATOM 736 N N . LEU A 1 108 ? -5.342 -27.876 15.422 1.00 39.78 130 LEU A N 1
ATOM 737 C CA . LEU A 1 108 ? -6.238 -26.739 15.246 1.00 34.96 130 LEU A CA 1
ATOM 738 C C . LEU A 1 108 ? -7.678 -27.208 15.084 1.00 34.92 130 LEU A C 1
ATOM 739 O O . LEU A 1 108 ? -8.602 -26.613 15.641 1.00 38.81 130 LEU A O 1
ATOM 744 N N . ARG A 1 109 ? -7.862 -28.277 14.317 1.00 34.16 131 ARG A N 1
ATOM 745 C CA . ARG A 1 109 ? -9.190 -28.831 14.085 1.00 32.53 131 ARG A CA 1
ATOM 746 C C . ARG A 1 109 ? -9.792 -29.382 15.377 1.00 33.46 131 ARG A C 1
ATO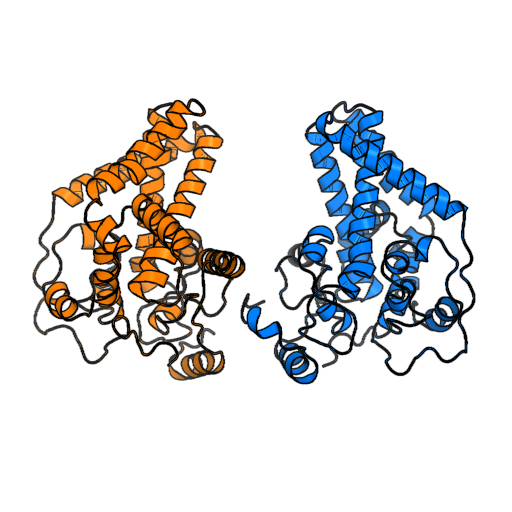M 747 O O . ARG A 1 109 ? -11.006 -29.331 15.571 1.00 31.41 131 ARG A O 1
ATOM 755 N N . ILE A 1 110 ? -8.943 -29.902 16.258 1.00 31.65 132 ILE A N 1
ATOM 756 C CA . ILE A 1 110 ? -9.397 -30.355 17.569 1.00 32.17 132 ILE A CA 1
ATOM 757 C C . ILE A 1 110 ? -9.905 -29.159 18.366 1.00 34.48 132 ILE A C 1
ATOM 758 O O . ILE A 1 110 ? -10.961 -29.224 18.992 1.00 37.92 132 ILE A O 1
ATOM 763 N N . PHE A 1 111 ? -9.157 -28.061 18.327 1.00 28.39 133 PHE A N 1
ATOM 764 C CA . PHE A 1 111 ? -9.574 -26.835 18.997 1.00 32.25 133 PHE A CA 1
ATOM 765 C C . PHE A 1 111 ? -10.905 -26.324 18.451 1.00 35.45 133 PHE A C 1
ATOM 766 O O . PHE A 1 111 ? -11.807 -25.978 19.215 1.00 33.26 133 PHE A O 1
ATOM 774 N N . LEU A 1 112 ? -11.022 -26.280 17.128 1.00 39.46 134 LEU A N 1
ATOM 775 C CA . LEU A 1 112 ? -12.210 -25.733 16.483 1.00 32.41 134 LEU A CA 1
ATOM 776 C C . LEU A 1 112 ? -13.447 -26.595 16.716 1.00 30.70 134 LEU A C 1
ATOM 777 O O . LEU A 1 112 ? -14.554 -26.074 16.829 1.00 33.37 134 LEU A O 1
ATOM 782 N N . ILE A 1 113 ? -13.263 -27.910 16.787 1.00 35.01 135 ILE A N 1
ATOM 783 C CA . ILE A 1 113 ? -14.398 -28.807 16.965 1.00 36.70 135 ILE A CA 1
ATOM 784 C C . ILE A 1 113 ? -14.875 -28.748 18.415 1.00 41.36 135 ILE A C 1
ATOM 785 O O . ILE A 1 113 ? -16.056 -28.956 18.694 1.00 44.17 135 ILE A O 1
ATOM 790 N N . ILE A 1 114 ? -13.963 -28.444 19.335 1.00 35.87 136 ILE A N 1
ATOM 791 C CA . ILE A 1 114 ? -14.333 -28.258 20.731 1.00 37.59 136 ILE A CA 1
ATOM 792 C C . ILE A 1 114 ? -15.012 -26.901 20.882 1.00 39.24 136 ILE A C 1
ATOM 793 O O . ILE A 1 114 ? -16.047 -26.784 21.539 1.00 36.56 136 ILE A O 1
ATOM 798 N N . ALA A 1 115 ? -14.429 -25.883 20.255 1.00 32.87 137 ALA A N 1
ATOM 799 C CA . ALA A 1 115 ? -14.985 -24.534 20.287 1.00 34.28 137 ALA A CA 1
ATOM 800 C C . ALA A 1 115 ? -16.377 -24.485 19.656 1.00 34.04 137 ALA A C 1
ATOM 801 O O . ALA A 1 115 ? -17.268 -23.796 20.156 1.00 37.90 137 ALA A O 1
ATOM 803 N N . ASN A 1 116 ? -16.558 -25.214 18.559 1.00 24.53 138 ASN A N 1
ATOM 804 C CA . ASN A 1 116 ? -17.850 -25.274 17.884 1.00 25.06 138 ASN A CA 1
ATOM 805 C C . ASN A 1 116 ? -18.905 -25.895 18.789 1.00 26.70 138 ASN A C 1
ATOM 806 O O . ASN A 1 116 ? -20.061 -25.475 18.792 1.00 29.40 138 ASN A O 1
ATOM 811 N N . THR A 1 117 ? -18.495 -26.897 19.559 1.00 26.40 139 THR A N 1
ATOM 812 C CA . THR A 1 117 ? -19.401 -27.590 20.464 1.00 25.37 139 THR A CA 1
ATOM 813 C C . THR A 1 117 ? -19.869 -26.655 21.579 1.00 32.79 139 THR A C 1
ATOM 814 O O . THR A 1 117 ? -20.990 -26.780 22.072 1.00 33.63 139 THR A O 1
ATOM 818 N N . MET A 1 118 ? -19.013 -25.713 21.966 1.00 32.86 140 MET A N 1
ATOM 819 C CA . MET A 1 118 ? -19.382 -24.710 22.962 1.00 34.65 140 MET A CA 1
ATOM 820 C C . MET A 1 118 ? -20.493 -23.807 22.433 1.00 35.75 140 MET A C 1
ATOM 821 O O . MET A 1 118 ? -21.332 -23.327 23.195 1.00 36.01 140 MET A O 1
ATOM 826 N N . ALA A 1 119 ? -20.486 -23.579 21.122 1.00 32.92 141 ALA A N 1
ATOM 827 C CA . ALA A 1 119 ? -21.379 -22.607 20.499 1.00 27.41 141 ALA A CA 1
ATOM 828 C C . ALA A 1 119 ? -22.809 -23.123 20.356 1.00 29.80 141 ALA A C 1
ATOM 829 O O . ALA A 1 119 ? -23.747 -22.329 20.273 1.00 36.37 141 ALA A O 1
ATOM 831 N N . PHE A 1 120 ? -22.962 -24.445 20.320 1.00 29.86 142 PHE A N 1
ATOM 832 C CA . PHE A 1 120 ? -24.273 -25.096 20.253 1.00 32.64 142 PHE A CA 1
ATOM 833 C C . PHE A 1 120 ? -25.148 -24.532 19.131 1.00 31.11 142 PHE A C 1
ATOM 834 O O . PHE A 1 120 ? -26.177 -23.906 19.384 1.00 30.58 142 PHE A O 1
ATOM 842 N N . GLN A 1 121 ? -24.729 -24.765 17.894 1.00 31.03 143 GLN A N 1
ATOM 843 C CA . GLN A 1 121 ? -25.512 -24.374 16.732 1.00 34.66 143 GLN A CA 1
ATOM 844 C C . GLN A 1 121 ? -25.666 -25.574 15.813 1.00 33.03 143 GLN A C 1
ATOM 845 O O . GLN A 1 121 ? -25.494 -25.456 14.599 1.00 39.53 143 GLN A O 1
ATOM 851 N N . ASN A 1 122 ? -25.982 -26.720 16.417 1.00 25.16 144 ASN A N 1
ATOM 852 C CA . ASN A 1 122 ? -26.000 -28.027 15.752 1.00 29.01 144 ASN A CA 1
ATOM 853 C C . ASN A 1 122 ? -24.585 -28.449 15.359 1.00 30.86 144 ASN A C 1
ATOM 854 O O . ASN A 1 122 ? -23.684 -27.615 15.250 1.00 26.39 144 ASN A O 1
ATOM 859 N N . ASP A 1 123 ? -24.387 -29.749 15.161 1.00 29.80 145 ASP A N 1
ATOM 860 C CA . ASP A 1 123 ? -23.078 -30.265 14.775 1.00 30.65 145 ASP A CA 1
ATOM 861 C C . ASP A 1 123 ? -22.634 -29.670 13.441 1.00 29.94 145 ASP A C 1
ATOM 862 O O . ASP A 1 123 ? -23.447 -29.129 12.690 1.00 30.93 145 ASP A O 1
ATOM 867 N N . VAL A 1 124 ? -21.338 -29.774 13.161 1.00 27.03 146 VAL A N 1
ATOM 868 C CA . VAL A 1 124 ? -20.743 -29.201 11.960 1.00 27.88 146 VAL A CA 1
ATOM 869 C C . VAL A 1 124 ? -21.429 -29.693 10.689 1.00 33.01 146 VAL A C 1
ATOM 870 O O . VAL A 1 124 ? -21.742 -28.899 9.800 1.00 35.55 146 VAL A O 1
ATOM 874 N N . TYR A 1 125 ? -21.666 -31.000 10.613 1.00 28.96 147 TYR A N 1
ATOM 875 C CA . TYR A 1 125 ? -22.269 -31.606 9.430 1.00 38.89 147 TYR A CA 1
ATOM 876 C C . TYR A 1 125 ? -23.635 -30.998 9.116 1.00 39.33 147 TYR A C 1
ATOM 877 O O . 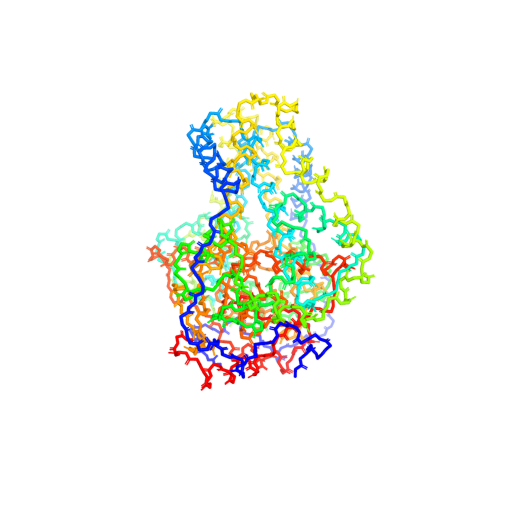TYR A 1 125 ? -23.920 -30.653 7.970 1.00 40.97 147 TYR A O 1
ATOM 886 N N . GLU A 1 126 ? -24.474 -30.871 10.138 1.00 36.53 148 GLU A N 1
ATOM 887 C CA . GLU A 1 126 ? -25.797 -30.282 9.970 1.00 32.92 148 GLU A CA 1
ATOM 888 C C . GLU A 1 126 ? -25.691 -28.795 9.651 1.00 36.01 148 GLU A C 1
ATOM 889 O O . GLU A 1 126 ? -26.452 -28.265 8.840 1.00 40.12 148 GLU A O 1
ATOM 895 N N . TRP A 1 127 ? -24.737 -28.131 10.294 1.00 31.84 149 TRP A N 1
ATOM 896 C CA . TRP A 1 127 ? -24.520 -26.701 10.106 1.00 26.69 149 TRP A CA 1
ATOM 897 C C . TRP A 1 127 ? -24.103 -26.399 8.668 1.00 22.78 149 TRP A C 1
ATOM 898 O O . TRP A 1 127 ? -24.631 -25.488 8.035 1.00 30.53 149 TRP A O 1
ATOM 909 N N . ALA A 1 128 ? -23.152 -27.175 8.161 1.00 22.92 150 ALA A N 1
ATOM 910 C CA . ALA A 1 128 ? -22.613 -26.957 6.824 1.00 33.99 150 ALA A CA 1
ATOM 911 C C . ALA A 1 128 ? -23.603 -27.358 5.737 1.00 28.50 150 ALA A C 1
ATOM 912 O O . ALA A 1 128 ? -23.607 -26.780 4.651 1.00 32.26 150 ALA A O 1
ATOM 914 N N . ARG A 1 129 ? -24.438 -28.350 6.029 1.00 29.73 151 ARG A N 1
ATOM 915 C CA . ARG A 1 129 ? -25.422 -28.821 5.060 1.00 28.05 151 ARG A CA 1
ATOM 916 C C . ARG A 1 129 ? -26.471 -27.745 4.796 1.00 26.88 151 ARG A C 1
ATOM 917 O O . ARG A 1 129 ? -26.886 -27.540 3.657 1.00 41.00 151 ARG A O 1
ATOM 925 N N . ASP A 1 130 ? -26.894 -27.058 5.853 1.00 24.97 152 ASP A N 1
ATOM 926 C CA . ASP A 1 130 ? -27.828 -25.946 5.711 1.00 32.59 152 ASP A CA 1
ATOM 927 C C . ASP A 1 130 ? -27.153 -24.765 5.033 1.00 36.75 152 ASP A C 1
ATOM 928 O O . ASP A 1 130 ? -27.764 -24.068 4.223 1.00 38.77 152 ASP A O 1
ATOM 933 N N . HIS A 1 131 ? -25.887 -24.545 5.368 1.00 35.96 153 HIS A N 1
ATOM 934 C CA . HIS A 1 131 ? -25.185 -23.359 4.902 1.00 35.35 153 HIS A CA 1
ATOM 935 C C . HIS A 1 131 ? -24.870 -23.420 3.413 1.00 31.49 153 HIS A C 1
ATOM 936 O O . HIS A 1 131 ? -24.977 -22.416 2.710 1.00 33.48 153 HIS A O 1
ATOM 943 N N . ARG A 1 132 ? -24.474 -24.595 2.938 1.00 28.18 154 ARG A N 1
ATOM 944 C CA . ARG A 1 132 ? -24.220 -24.782 1.514 1.00 38.18 154 ARG A CA 1
ATOM 945 C C . ARG A 1 132 ? -25.506 -24.562 0.724 1.00 23.87 154 ARG A C 1
ATOM 946 O O . ARG A 1 132 ? -25.484 -23.986 -0.362 1.00 35.31 154 ARG A O 1
ATOM 954 N N . ALA A 1 133 ? -26.626 -25.008 1.284 1.00 24.14 155 ALA A N 1
ATOM 955 C CA . ALA A 1 133 ? -27.929 -24.781 0.672 1.00 32.38 155 ALA A CA 1
ATOM 956 C C . ALA A 1 133 ? -28.287 -23.299 0.723 1.00 34.66 155 ALA A C 1
ATOM 957 O O . ALA A 1 133 ? -28.955 -22.778 -0.169 1.00 42.86 155 ALA A O 1
ATOM 959 N N . HIS A 1 134 ? -27.829 -22.628 1.774 1.00 29.39 156 HIS A N 1
ATOM 960 C CA . HIS A 1 134 ? -28.061 -21.199 1.949 1.00 27.23 156 HIS A CA 1
ATOM 961 C C . HIS A 1 134 ? -27.328 -20.370 0.895 1.00 30.95 156 HIS A C 1
ATOM 962 O O . HIS A 1 134 ? -27.769 -19.277 0.538 1.00 33.75 156 HIS A O 1
ATOM 969 N N . HIS A 1 135 ? -26.211 -20.897 0.400 1.00 28.34 157 HIS A N 1
ATOM 970 C CA . HIS A 1 135 ? -25.409 -20.203 -0.604 1.00 27.52 157 HIS A CA 1
ATOM 971 C C . HIS A 1 135 ? -25.851 -20.532 -2.029 1.00 31.04 157 HIS A C 1
ATOM 972 O O . HIS A 1 135 ? -25.981 -19.638 -2.865 1.00 33.45 157 HIS A O 1
ATOM 979 N N . LYS A 1 136 ? -26.070 -21.814 -2.304 1.00 30.29 158 LYS A N 1
ATOM 980 C CA . LYS A 1 136 ? -26.492 -22.249 -3.633 1.00 28.96 158 LYS A CA 1
ATOM 981 C C . LYS A 1 136 ? -27.843 -21.662 -4.024 1.00 32.79 158 LYS A C 1
ATOM 982 O O . LYS A 1 136 ? -27.997 -21.111 -5.113 1.00 39.82 158 LYS A O 1
ATOM 988 N N . PHE A 1 137 ? -28.818 -21.786 -3.131 1.00 26.19 159 PHE A N 1
ATOM 989 C CA . PHE A 1 137 ? -30.188 -21.404 -3.444 1.00 29.71 159 PHE A CA 1
ATOM 990 C C . PHE A 1 137 ? -30.658 -20.252 -2.568 1.00 29.65 159 PHE A C 1
ATOM 991 O O . PHE A 1 137 ? -31.774 -20.267 -2.050 1.00 32.55 159 PHE A O 1
ATOM 999 N N . SER A 1 138 ? -29.794 -19.252 -2.424 1.00 26.44 160 SER A N 1
ATOM 1000 C CA . SER A 1 138 ? -30.070 -18.083 -1.601 1.00 26.43 160 SER A CA 1
ATOM 1001 C C . SER A 1 138 ? -31.367 -17.387 -2.017 1.00 32.67 160 SER A C 1
ATOM 1002 O O . SER A 1 138 ? -31.705 -17.341 -3.199 1.00 41.07 160 SER A O 1
ATOM 1005 N N . GLU A 1 139 ? -32.088 -16.865 -1.027 1.00 41.55 161 GLU A N 1
ATOM 1006 C CA . GLU A 1 139 ? -33.348 -16.147 -1.235 1.00 42.60 161 GLU A CA 1
ATOM 1007 C C . GLU A 1 139 ? -34.419 -16.985 -1.938 1.00 33.75 161 GLU A C 1
ATOM 1008 O O . GLU A 1 139 ? -35.266 -16.447 -2.652 1.00 40.40 161 GLU A O 1
ATOM 1014 N N . THR A 1 140 ? -34.380 -18.298 -1.734 1.00 33.67 162 THR A N 1
ATOM 1015 C CA . THR A 1 140 ? -35.434 -19.183 -2.222 1.00 29.92 162 THR A CA 1
ATOM 1016 C C . THR A 1 140 ? -35.943 -20.059 -1.084 1.00 43.94 162 THR A C 1
ATOM 1017 O O . THR A 1 140 ? -35.451 -19.973 0.041 1.00 38.64 162 THR A O 1
ATOM 1021 N N . HIS A 1 141 ? -36.921 -20.908 -1.383 1.00 41.35 163 HIS A N 1
ATOM 1022 C CA . HIS A 1 141 ? -37.488 -21.802 -0.378 1.00 42.19 163 HIS A CA 1
ATOM 1023 C C . HIS A 1 141 ? -36.521 -22.921 0.004 1.00 43.86 163 HIS A C 1
ATOM 1024 O O . HIS A 1 141 ? -36.745 -23.633 0.981 1.00 44.99 163 HIS A O 1
ATOM 1031 N N . ALA A 1 142 ? -35.447 -23.070 -0.766 1.00 38.69 164 ALA A N 1
ATOM 1032 C CA . ALA A 1 142 ? -34.413 -24.049 -0.452 1.00 39.08 164 ALA A CA 1
ATOM 1033 C C . ALA A 1 142 ? -33.376 -23.445 0.494 1.00 38.28 164 ALA A C 1
ATOM 1034 O O . ALA A 1 142 ? -32.486 -24.139 0.984 1.00 37.12 164 ALA A O 1
ATOM 1036 N N . ASP A 1 143 ? -33.499 -22.145 0.742 1.00 34.29 165 ASP A N 1
ATOM 1037 C CA . ASP A 1 143 ? -32.646 -21.457 1.705 1.00 31.08 165 ASP A CA 1
ATOM 1038 C C . ASP A 1 143 ? -33.274 -21.542 3.095 1.00 29.47 165 ASP A C 1
ATOM 1039 O O . ASP A 1 143 ? -34.343 -20.978 3.331 1.00 32.99 165 ASP A O 1
ATOM 1044 N N . PRO A 1 144 ? -32.608 -22.255 4.018 1.00 34.90 166 PRO A N 1
ATOM 1045 C CA . PRO A 1 144 ? -33.103 -22.497 5.380 1.00 27.64 166 PRO A CA 1
ATOM 1046 C C . PRO A 1 144 ? -33.507 -21.224 6.120 1.00 31.84 166 PRO A C 1
ATOM 1047 O O . PRO A 1 144 ? -34.449 -21.257 6.912 1.00 29.51 166 PRO A O 1
ATOM 1051 N N . HIS A 1 145 ? -32.801 -20.124 5.873 1.00 35.85 167 HIS A N 1
ATOM 1052 C CA . HIS A 1 145 ? -33.157 -18.845 6.482 1.00 41.12 167 HIS A CA 1
ATOM 1053 C C . HIS A 1 145 ? -33.508 -17.813 5.419 1.00 36.40 167 HIS A C 1
ATOM 1054 O O . HIS A 1 145 ? -32.973 -16.705 5.420 1.00 39.34 167 HIS A O 1
ATOM 1061 N N . ASN A 1 146 ? -34.411 -18.195 4.521 1.00 38.57 168 ASN A N 1
ATOM 1062 C CA . ASN A 1 146 ? -34.859 -17.348 3.419 1.00 35.15 168 ASN A CA 1
ATOM 1063 C C . ASN A 1 146 ? -35.252 -15.945 3.882 1.00 38.03 168 ASN A C 1
ATOM 1064 O O . ASN A 1 146 ? -36.299 -15.755 4.499 1.00 37.84 168 ASN A O 1
ATOM 1069 N N . SER A 1 147 ? -34.407 -14.967 3.570 1.00 38.73 169 SER A N 1
ATOM 1070 C CA . SER A 1 147 ? -34.610 -13.591 4.021 1.00 34.42 169 SER A CA 1
ATOM 1071 C C . SER A 1 147 ? -35.821 -12.932 3.364 1.00 37.07 169 SER A C 1
ATOM 1072 O O . SER A 1 147 ? -36.271 -11.874 3.805 1.00 43.37 169 SER A O 1
ATOM 1075 N N . ARG A 1 148 ? -36.344 -13.555 2.312 1.00 35.57 170 ARG A N 1
ATOM 1076 C CA . ARG A 1 148 ? -37.543 -13.053 1.646 1.00 40.38 170 ARG A CA 1
ATOM 1077 C C . ARG A 1 148 ? -38.765 -13.118 2.558 1.00 40.95 170 ARG A C 1
ATOM 1078 O O . ARG A 1 148 ? -39.737 -12.390 2.358 1.00 40.63 170 ARG A O 1
ATOM 1086 N N . ARG A 1 149 ? -38.713 -13.995 3.556 1.00 36.47 171 ARG A N 1
ATOM 1087 C CA . ARG A 1 149 ? -39.824 -14.161 4.485 1.00 41.90 171 ARG A CA 1
ATOM 1088 C C . ARG A 1 149 ? -39.817 -13.093 5.575 1.00 40.86 171 ARG A C 1
ATOM 1089 O O . ARG A 1 149 ? -40.717 -13.047 6.412 1.00 38.97 171 ARG A O 1
ATOM 1097 N N . GLY A 1 150 ? -38.801 -12.237 5.564 1.00 33.34 172 GLY A N 1
ATOM 1098 C CA . GLY A 1 150 ? -38.736 -11.136 6.507 1.00 33.87 172 GLY A CA 1
ATOM 1099 C C . GLY A 1 150 ? -37.613 -11.236 7.521 1.00 48.03 172 GLY A C 1
ATOM 1100 O O . GLY A 1 150 ? -36.848 -12.201 7.529 1.00 45.90 172 GLY A O 1
ATOM 1101 N N . PHE A 1 151 ? -37.523 -10.231 8.386 1.00 36.48 173 PHE A N 1
ATOM 1102 C CA . PHE A 1 151 ? -36.453 -10.156 9.371 1.00 40.54 173 PHE A CA 1
ATOM 1103 C C . PHE A 1 151 ? -36.576 -11.247 10.428 1.00 44.81 173 PHE A C 1
ATOM 1104 O O . PHE A 1 151 ? -35.592 -11.905 10.766 1.00 44.00 173 PHE A O 1
ATOM 1112 N N . PHE A 1 152 ? -37.784 -11.431 10.950 1.00 39.76 174 PHE A N 1
ATOM 1113 C CA . PHE A 1 152 ? -38.002 -12.366 12.048 1.00 43.13 174 PHE A CA 1
ATOM 1114 C C . PHE A 1 152 ? -37.693 -13.808 11.653 1.00 42.41 174 PHE A C 1
ATOM 1115 O O . PHE A 1 152 ? -37.040 -14.533 12.404 1.00 42.10 174 PHE A O 1
ATOM 1123 N N . PHE A 1 153 ? -38.162 -14.219 10.478 1.00 43.78 175 PHE A N 1
ATOM 1124 C CA . PHE A 1 153 ? -37.943 -15.583 10.007 1.00 39.64 175 PHE A CA 1
ATOM 1125 C C . PHE A 1 153 ? -36.458 -15.885 9.840 1.00 37.50 175 PHE A C 1
ATOM 1126 O O . PHE A 1 153 ? -35.971 -16.917 10.300 1.00 34.95 175 PHE A O 1
ATOM 1134 N N . SER A 1 154 ? -35.7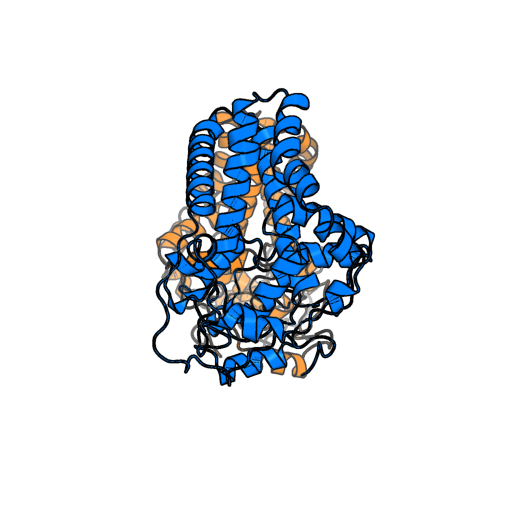42 -14.985 9.175 1.00 36.78 176 SER A N 1
ATOM 1135 C CA . SER A 1 154 ? -34.329 -15.207 8.889 1.00 40.80 176 SER A CA 1
ATOM 1136 C C . SER A 1 154 ? -33.474 -15.070 10.145 1.00 38.66 176 SER A C 1
ATOM 1137 O O . SER A 1 154 ? -32.351 -15.569 10.193 1.00 41.74 176 SER A O 1
ATOM 1140 N N . HIS A 1 155 ? -34.011 -14.404 11.163 1.00 32.99 177 HIS A N 1
ATOM 1141 C CA . HIS A 1 155 ? -33.273 -14.205 12.406 1.00 32.65 177 HIS A CA 1
ATOM 1142 C C . HIS A 1 155 ? -33.383 -15.413 13.334 1.00 33.81 177 HIS A C 1
ATOM 1143 O O . HIS A 1 155 ? -32.371 -15.967 13.759 1.00 43.99 177 HIS A O 1
ATOM 1150 N N . VAL A 1 156 ? -34.609 -15.818 13.648 1.00 34.01 178 VAL A N 1
ATOM 1151 C CA . VAL A 1 156 ? -34.821 -16.899 14.604 1.00 38.63 178 VAL A CA 1
ATOM 1152 C C . VAL A 1 156 ? -36.044 -17.736 14.227 1.00 36.97 178 VAL A C 1
ATOM 1153 O O . VAL A 1 156 ? -36.143 -18.907 14.595 1.00 42.21 178 VAL A O 1
ATOM 1157 N N . GLY A 1 157 ? -36.960 -17.136 13.475 1.00 40.46 179 GLY A N 1
ATOM 1158 C CA . GLY A 1 157 ? -38.210 -17.784 13.112 1.00 42.03 179 GLY A CA 1
ATOM 1159 C C . GLY A 1 157 ? -38.087 -19.145 12.450 1.00 38.60 179 GLY A C 1
ATOM 1160 O O . GLY A 1 157 ? -38.931 -20.019 12.651 1.00 42.82 179 GLY A O 1
ATOM 1161 N N . TRP A 1 158 ? -37.029 -19.330 11.668 1.00 36.58 180 TRP A N 1
ATOM 1162 C CA . TRP A 1 158 ? -36.823 -20.579 10.946 1.00 33.26 180 TRP A CA 1
ATOM 1163 C C . TRP A 1 158 ? -36.405 -21.710 11.884 1.00 35.95 180 TRP A C 1
ATOM 1164 O O . TRP A 1 158 ? -36.461 -22.884 11.518 1.00 39.59 180 TRP A O 1
ATOM 1175 N N . LEU A 1 159 ? -35.983 -21.352 13.091 1.00 28.56 181 LEU A N 1
ATOM 1176 C CA . LEU A 1 159 ? -35.607 -22.344 14.091 1.00 34.56 181 LEU A CA 1
ATOM 1177 C C . LEU A 1 159 ? -36.820 -22.808 14.889 1.00 38.12 181 LEU A C 1
ATOM 1178 O O . LEU A 1 159 ? -36.718 -23.703 15.727 1.00 41.03 181 LEU A O 1
ATOM 1183 N N . LEU A 1 160 ? -37.971 -22.203 14.616 1.00 39.57 182 LEU A N 1
ATOM 1184 C CA . LEU A 1 160 ? -39.180 -22.483 15.380 1.00 40.94 182 LEU A CA 1
ATOM 1185 C C . LEU A 1 160 ? -40.248 -23.179 14.540 1.00 41.97 182 LEU A C 1
ATOM 1186 O O . LEU A 1 160 ? -41.294 -23.568 15.060 1.00 41.66 182 LEU A O 1
ATOM 1191 N N . VAL A 1 161 ? -39.987 -23.333 13.244 1.00 38.00 183 VAL A N 1
ATOM 1192 C CA . VAL A 1 161 ? -40.949 -23.961 12.341 1.00 36.51 183 VAL A CA 1
ATOM 1193 C C . VAL A 1 161 ? -40.296 -25.070 11.521 1.00 37.95 183 VAL A C 1
ATOM 1194 O O . VAL A 1 161 ? -39.073 -25.203 11.501 1.00 41.29 183 VAL A O 1
ATOM 1198 N N . ARG A 1 162 ? -41.124 -25.863 10.848 1.00 39.88 184 ARG A N 1
ATOM 1199 C CA . ARG A 1 162 ? -40.634 -26.930 9.983 1.00 40.48 184 ARG A CA 1
ATOM 1200 C C . ARG A 1 162 ? -40.038 -26.355 8.705 1.00 40.07 184 ARG A C 1
ATOM 1201 O O . ARG A 1 162 ? -40.563 -25.393 8.143 1.00 34.56 184 ARG A O 1
ATOM 1209 N N . LYS A 1 163 ? -38.943 -26.954 8.247 1.00 40.89 185 LYS A N 1
ATOM 1210 C CA . LYS A 1 163 ? -38.286 -26.515 7.023 1.00 31.22 185 LYS A CA 1
ATOM 1211 C C . LYS A 1 163 ? -39.161 -26.764 5.802 1.00 37.35 185 LYS A C 1
ATOM 1212 O O . LYS A 1 163 ? -39.921 -27.732 5.755 1.00 43.49 185 LYS A O 1
ATOM 1218 N N . HIS A 1 164 ? -39.053 -25.875 4.823 1.00 37.77 186 HIS A N 1
ATOM 1219 C CA . HIS A 1 164 ? -39.729 -26.046 3.545 1.00 32.78 186 HIS A CA 1
ATOM 1220 C C . HIS A 1 164 ? -39.158 -27.276 2.845 1.00 42.47 186 HIS A C 1
ATOM 1221 O O . HIS A 1 164 ? -37.951 -27.513 2.903 1.00 42.16 186 HIS A O 1
ATOM 1228 N N . PRO A 1 165 ? -40.025 -28.070 2.194 1.00 47.79 187 PRO A N 1
ATOM 1229 C CA . PRO A 1 165 ? -39.618 -29.299 1.499 1.00 44.98 187 PRO A CA 1
ATOM 1230 C C . PRO A 1 165 ? -38.471 -29.109 0.505 1.00 41.19 187 PRO A C 1
ATOM 1231 O O . PRO A 1 165 ? -37.743 -30.063 0.231 1.00 49.18 187 PRO A O 1
ATOM 1235 N N . ALA A 1 166 ? -38.313 -27.899 -0.021 1.00 39.60 188 ALA A N 1
ATOM 1236 C CA . ALA A 1 166 ? -37.254 -27.619 -0.987 1.00 42.15 188 ALA A CA 1
ATOM 1237 C C . ALA A 1 166 ? -35.875 -27.687 -0.336 1.00 42.36 188 ALA A C 1
ATOM 1238 O O . ALA A 1 166 ? -34.892 -28.040 -0.988 1.00 39.09 188 ALA A O 1
ATOM 1240 N N . VAL A 1 167 ? -35.808 -27.345 0.947 1.00 30.23 189 VAL A N 1
ATOM 1241 C CA . VAL A 1 167 ? -34.556 -27.414 1.692 1.00 35.95 189 VAL A CA 1
ATOM 1242 C C . VAL A 1 167 ? -34.062 -28.852 1.730 1.00 37.59 189 VAL A C 1
ATOM 1243 O O . VAL A 1 167 ? -32.881 -29.121 1.515 1.00 45.61 189 VAL A O 1
ATOM 1247 N N . LYS A 1 168 ? -34.979 -29.776 1.991 1.00 43.82 190 LYS A N 1
ATOM 1248 C CA . LYS A 1 168 ? -34.641 -31.190 2.088 1.00 40.14 190 LYS A CA 1
ATOM 1249 C C . LYS A 1 168 ? -34.302 -31.777 0.723 1.00 36.29 190 LYS A C 1
ATOM 1250 O O . LYS A 1 168 ? -33.343 -32.535 0.584 1.00 43.28 190 LYS A O 1
ATOM 1256 N N . GLU A 1 169 ? -35.093 -31.421 -0.284 1.00 33.78 191 GLU A N 1
ATOM 1257 C CA . GLU A 1 169 ? -34.920 -31.974 -1.622 1.00 36.75 191 GLU A CA 1
ATOM 1258 C C . GLU A 1 169 ? -33.667 -31.438 -2.309 1.00 41.67 191 GLU A C 1
ATOM 1259 O O . GLU A 1 169 ? -32.819 -32.211 -2.753 1.00 54.85 191 GLU A O 1
ATOM 1265 N N . LYS A 1 170 ? -33.554 -30.116 -2.398 1.00 37.48 192 LYS A N 1
ATOM 1266 C CA . LYS A 1 170 ? -32.412 -29.493 -3.061 1.00 39.77 192 LYS A CA 1
ATOM 1267 C C . LYS A 1 170 ? -31.135 -29.678 -2.248 1.00 37.16 192 LYS A C 1
ATOM 1268 O O . LYS A 1 170 ? -30.075 -29.973 -2.799 1.00 34.57 192 LYS A O 1
ATOM 1274 N N . GLY A 1 171 ? -31.243 -29.504 -0.936 1.00 36.22 193 GLY A N 1
ATOM 1275 C CA . GLY A 1 171 ? -30.107 -29.688 -0.053 1.00 39.04 193 GLY A CA 1
ATOM 1276 C C . GLY A 1 171 ? -29.609 -31.120 -0.033 1.00 42.05 193 GLY A C 1
ATOM 1277 O O . GLY A 1 171 ? -28.421 -31.373 0.163 1.00 42.88 193 GLY A O 1
ATOM 1278 N N . GLY A 1 172 ? -30.525 -32.061 -0.239 1.00 44.68 194 GLY A N 1
ATOM 1279 C CA . GLY A 1 172 ? -30.186 -33.471 -0.243 1.00 38.97 194 GLY A CA 1
ATOM 1280 C C . GLY A 1 172 ? -29.360 -33.887 -1.444 1.00 43.13 194 GLY A C 1
ATOM 1281 O O . GLY A 1 172 ? -28.765 -34.965 -1.456 1.00 48.36 194 GLY A O 1
ATOM 1282 N N . LYS A 1 173 ? -29.325 -33.029 -2.459 1.00 41.58 195 LYS A N 1
ATOM 1283 C CA . LYS A 1 173 ? -28.558 -33.300 -3.670 1.00 39.99 195 LYS A CA 1
ATOM 1284 C C . LYS A 1 173 ? -27.163 -32.688 -3.587 1.00 37.02 195 LYS A C 1
ATOM 1285 O O . LYS A 1 173 ? -26.359 -32.833 -4.506 1.00 39.51 195 LYS A O 1
ATOM 1291 N N . LEU A 1 174 ? -26.884 -32.002 -2.484 1.00 36.19 196 LEU A N 1
ATOM 1292 C CA . LEU A 1 174 ? -25.570 -31.406 -2.271 1.00 36.63 196 LEU A CA 1
ATOM 1293 C C . LEU A 1 174 ? -24.551 -32.467 -1.874 1.00 36.14 196 LEU A C 1
ATOM 1294 O O . LEU A 1 174 ? -24.879 -33.423 -1.173 1.00 43.67 196 LEU A O 1
ATOM 1299 N N . ASP A 1 175 ? -23.314 -32.291 -2.323 1.00 40.63 197 ASP A N 1
ATOM 1300 C CA . ASP A 1 175 ? -22.241 -33.211 -1.971 1.00 42.53 197 ASP A CA 1
ATOM 1301 C C . ASP A 1 175 ? -21.717 -32.895 -0.572 1.00 38.82 197 ASP A C 1
ATOM 1302 O O . ASP A 1 175 ? -21.210 -31.803 -0.322 1.00 38.98 197 ASP A O 1
ATOM 1307 N N . MET A 1 176 ? -21.850 -33.856 0.336 1.00 35.91 198 MET A N 1
ATOM 1308 C CA . MET A 1 176 ? -21.375 -33.696 1.707 1.00 34.33 198 MET A CA 1
ATOM 1309 C C . MET A 1 176 ? -20.335 -34.760 2.043 1.00 41.55 198 MET A C 1
ATOM 1310 O O . MET A 1 176 ? -20.016 -34.982 3.212 1.00 47.14 198 MET A O 1
ATOM 1315 N N . SER A 1 177 ? -19.809 -35.410 1.009 1.00 35.63 199 SER A N 1
ATOM 1316 C CA . SER A 1 177 ? -18.890 -36.529 1.183 1.00 37.10 199 SER A CA 1
ATOM 1317 C C . SER A 1 177 ? -17.557 -36.102 1.791 1.00 38.94 199 SER A C 1
ATOM 1318 O O . SER A 1 177 ? -16.864 -36.911 2.409 1.00 43.05 199 SER A O 1
ATOM 1321 N N . ASP A 1 178 ? -17.197 -34.836 1.614 1.00 29.16 200 ASP A N 1
ATOM 1322 C CA . ASP A 1 178 ? -15.951 -34.323 2.170 1.00 39.98 200 ASP A CA 1
ATOM 1323 C C . ASP A 1 178 ? -16.008 -34.310 3.697 1.00 44.13 200 ASP A C 1
ATOM 1324 O O . ASP A 1 178 ? -15.005 -34.558 4.365 1.00 43.24 200 ASP A O 1
ATOM 1329 N N . LEU A 1 179 ? -17.189 -34.028 4.242 1.00 27.81 201 LEU A N 1
ATOM 1330 C CA . LEU A 1 179 ? -17.373 -33.996 5.688 1.00 37.70 201 LEU A CA 1
ATOM 1331 C C . LEU A 1 179 ? -17.651 -35.390 6.239 1.00 39.55 201 LEU A C 1
ATOM 1332 O O . LEU A 1 179 ? -17.314 -35.691 7.383 1.00 42.50 201 LEU A O 1
ATOM 1337 N N . LYS A 1 180 ? -18.266 -36.237 5.419 1.00 39.91 202 LYS A N 1
ATOM 1338 C CA . LYS A 1 180 ? -18.518 -37.621 5.802 1.00 38.59 202 LYS A CA 1
ATOM 1339 C C . LYS A 1 180 ? -17.208 -38.382 5.971 1.00 36.56 202 LYS A C 1
ATOM 1340 O O . LYS A 1 180 ? -17.113 -39.301 6.783 1.00 42.42 202 LYS A O 1
ATOM 1346 N N . ALA A 1 181 ? -16.200 -37.988 5.200 1.00 36.53 203 ALA A N 1
ATOM 1347 C CA . ALA A 1 181 ? -14.923 -38.690 5.182 1.00 38.39 203 ALA A CA 1
ATOM 1348 C C . ALA A 1 181 ? -13.969 -38.173 6.254 1.00 39.39 203 ALA A C 1
ATOM 1349 O O . ALA A 1 181 ? -12.909 -38.755 6.481 1.00 43.25 203 ALA A O 1
ATOM 1351 N N . GLU A 1 182 ? -14.343 -37.078 6.907 1.00 35.51 204 GLU A N 1
ATOM 1352 C CA . GLU A 1 182 ? -13.519 -36.518 7.971 1.00 35.69 204 GLU A CA 1
ATOM 1353 C C . GLU A 1 182 ? -13.923 -37.116 9.315 1.00 37.87 204 GLU A C 1
ATOM 1354 O O . GLU A 1 182 ? -15.033 -36.893 9.799 1.00 40.73 204 GLU A O 1
ATOM 1360 N N . LYS A 1 183 ? -13.010 -37.879 9.908 1.00 34.09 205 LYS A N 1
ATOM 1361 C CA . LYS A 1 183 ? -13.295 -38.644 11.118 1.00 39.93 205 LYS A CA 1
ATOM 1362 C C . LYS A 1 183 ? -13.636 -37.759 12.312 1.00 34.72 205 LYS A C 1
ATOM 1363 O O . LYS A 1 183 ? -14.443 -38.137 13.160 1.00 41.36 205 LYS A O 1
ATOM 1369 N N . LEU A 1 184 ? -13.022 -36.583 12.375 1.00 32.90 206 LEU A N 1
ATOM 1370 C CA . LEU A 1 184 ? -13.237 -35.671 13.492 1.00 34.75 206 LEU A CA 1
ATOM 1371 C C . LEU A 1 184 ? -14.643 -35.080 13.469 1.00 38.72 206 LEU A C 1
ATOM 1372 O O . LEU A 1 184 ? -15.274 -34.916 14.513 1.00 44.59 206 LEU A O 1
ATOM 1377 N N . VAL A 1 185 ? -15.124 -34.762 12.271 1.00 37.09 207 VAL A N 1
ATOM 1378 C CA . VAL A 1 185 ? -16.457 -34.199 12.093 1.00 33.44 207 VAL A CA 1
ATOM 1379 C C . VAL A 1 185 ? -17.514 -35.228 12.479 1.00 37.28 207 VAL A C 1
ATOM 1380 O O . VAL A 1 185 ? -18.474 -34.914 13.184 1.00 38.61 207 VAL A O 1
ATOM 1384 N N . MET A 1 186 ? -17.327 -36.460 12.017 1.00 37.03 208 MET A N 1
ATOM 1385 C CA . MET A 1 186 ? -18.251 -37.544 12.327 1.00 42.24 208 MET A CA 1
ATOM 1386 C C . MET A 1 186 ? -18.187 -37.927 13.802 1.00 43.58 208 MET A C 1
ATOM 1387 O O . MET A 1 186 ? -19.159 -38.430 14.364 1.00 50.26 208 MET A O 1
ATOM 1392 N N . PHE A 1 187 ? -17.037 -37.686 14.424 1.00 41.94 209 PHE A N 1
ATOM 1393 C CA . PHE A 1 187 ? -16.865 -37.959 15.844 1.00 41.50 209 PHE A CA 1
ATOM 1394 C C . PHE A 1 187 ? -17.719 -37.009 16.675 1.00 41.83 209 PHE A C 1
ATOM 1395 O O . PHE A 1 187 ? -18.354 -37.422 17.646 1.00 49.86 209 PHE A O 1
ATOM 1403 N N . GLN A 1 188 ? -17.733 -35.737 16.288 1.00 34.17 210 GLN A N 1
ATOM 1404 C CA . GLN A 1 188 ? -18.542 -34.741 16.982 1.00 38.49 210 GLN A CA 1
ATOM 1405 C C . GLN A 1 188 ? -20.023 -35.059 16.840 1.00 42.23 210 GLN A C 1
ATOM 1406 O O . GLN A 1 188 ? -20.779 -34.978 17.806 1.00 54.26 210 GLN A O 1
ATOM 1412 N N . ARG A 1 189 ? -20.427 -35.419 15.627 1.00 35.10 211 ARG A N 1
ATOM 1413 C CA . ARG A 1 189 ? -21.820 -35.730 15.333 1.00 34.47 211 ARG A CA 1
ATOM 1414 C C . ARG A 1 189 ? -22.325 -36.886 16.191 1.00 39.37 211 ARG A C 1
ATOM 1415 O O . ARG A 1 189 ? -23.452 -36.855 16.686 1.00 31.76 211 ARG A O 1
ATOM 1423 N N . ARG A 1 190 ? -21.479 -37.894 16.375 1.00 36.21 212 ARG A N 1
ATOM 1424 C CA . ARG A 1 190 ? -21.850 -39.079 17.139 1.00 38.64 212 ARG A CA 1
ATOM 1425 C C . ARG A 1 190 ? -22.015 -38.764 18.625 1.00 41.69 212 ARG A C 1
ATOM 1426 O O . ARG A 1 190 ? -22.918 -39.286 19.278 1.00 52.27 212 ARG A O 1
ATOM 1434 N N . TYR A 1 191 ? -21.147 -37.906 19.153 1.00 37.49 213 TYR A N 1
ATOM 1435 C CA . TYR A 1 191 ? -21.177 -37.568 20.573 1.00 37.96 213 TYR A CA 1
ATOM 1436 C C . TYR A 1 191 ? -21.547 -36.107 20.810 1.00 37.73 213 TYR A C 1
ATOM 1437 O O . TYR A 1 191 ? -20.995 -35.462 21.701 1.00 40.48 213 TYR A O 1
ATOM 1446 N N . TYR A 1 192 ? -22.485 -35.588 20.025 1.00 39.12 214 TYR A N 1
ATOM 1447 C CA . TYR A 1 192 ? -22.823 -34.170 20.098 1.00 36.88 214 TYR A CA 1
ATOM 1448 C C . TYR A 1 192 ? -23.644 -33.821 21.335 1.00 39.19 214 TYR A C 1
ATOM 1449 O O . TYR A 1 192 ? -23.452 -32.759 21.927 1.00 41.50 214 TYR A O 1
ATOM 1458 N N . LYS A 1 193 ? -24.559 -34.705 21.721 1.00 38.30 215 LYS A N 1
ATOM 1459 C CA . LYS A 1 193 ? -25.422 -34.436 22.868 1.00 42.46 215 LYS A CA 1
ATOM 1460 C C . LYS A 1 193 ? -24.634 -34.303 24.182 1.00 46.62 215 LYS A C 1
ATOM 1461 O O . LYS A 1 193 ? -24.801 -33.308 24.887 1.00 49.33 215 LYS A O 1
ATOM 1467 N N . PRO A 1 194 ? -23.769 -35.284 24.519 1.00 45.72 216 PRO A N 1
ATOM 1468 C CA . PRO A 1 194 ? -23.024 -35.075 25.767 1.00 41.99 216 PRO A CA 1
ATOM 1469 C C . PRO A 1 194 ? -22.031 -33.921 25.665 1.00 40.13 216 PRO A C 1
ATOM 1470 O O . PRO A 1 194 ? -21.697 -33.299 26.673 1.00 43.12 216 PRO A O 1
ATOM 1474 N N . GLY A 1 195 ? -21.569 -33.642 24.452 1.00 39.47 217 GLY A N 1
ATOM 1475 C CA . GLY A 1 195 ? -20.620 -32.569 24.228 1.00 37.00 217 GLY A CA 1
ATOM 1476 C C . GLY A 1 195 ? -21.199 -31.188 24.467 1.00 40.53 217 GLY A C 1
ATOM 1477 O O . GLY A 1 195 ? -20.594 -30.369 25.159 1.00 42.98 217 GLY A O 1
ATOM 1478 N N . LEU A 1 196 ? -22.371 -30.926 23.894 1.00 42.15 218 LEU A N 1
ATOM 1479 C CA . LEU A 1 196 ? -22.989 -29.607 23.995 1.00 41.14 218 LEU A CA 1
ATOM 1480 C C . LEU A 1 196 ? -23.434 -29.320 25.427 1.00 41.91 218 LEU A C 1
ATOM 1481 O O . LEU A 1 196 ? -23.393 -28.176 25.877 1.00 46.18 218 LEU A O 1
ATOM 1486 N N . LEU A 1 197 ? -23.859 -30.359 26.139 1.00 36.82 219 LEU A N 1
ATOM 1487 C CA . LEU A 1 197 ? -24.272 -30.206 27.528 1.00 40.59 219 LEU A CA 1
ATOM 1488 C C . LEU A 1 197 ? -23.087 -29.784 28.384 1.00 44.52 219 LEU A C 1
ATOM 1489 O O . LEU A 1 197 ? -23.202 -28.899 29.231 1.00 51.48 219 LEU A O 1
ATOM 1494 N N . LEU A 1 198 ? -21.943 -30.416 28.148 1.00 38.65 220 LEU A N 1
ATOM 1495 C CA . LEU A 1 198 ? -20.738 -30.125 28.909 1.00 35.09 220 LEU A CA 1
ATOM 1496 C C . LEU A 1 198 ? -20.155 -28.758 28.556 1.00 37.50 220 LEU A C 1
ATOM 1497 O O . LEU A 1 198 ? -19.906 -27.938 29.437 1.00 38.99 220 LEU A O 1
ATOM 1502 N N . MET A 1 199 ? -19.952 -28.512 27.266 1.00 39.52 221 MET A N 1
ATOM 1503 C CA . MET A 1 199 ? -19.203 -27.340 26.822 1.00 35.73 221 MET A CA 1
ATOM 1504 C C . MET A 1 199 ? -20.012 -26.043 26.802 1.00 30.97 221 MET A C 1
ATOM 1505 O O . MET A 1 199 ? -19.444 -24.958 26.911 1.00 35.94 221 MET A O 1
ATOM 1510 N N . CYS A 1 200 ? -21.330 -26.144 26.662 1.00 35.73 222 CYS A N 1
ATOM 1511 C CA . CYS A 1 200 ? -22.155 -24.946 26.529 1.00 37.30 222 CYS A CA 1
ATOM 1512 C C . CYS A 1 200 ? -22.930 -24.601 27.802 1.00 37.77 222 CYS A C 1
ATOM 1513 O O . CYS A 1 200 ? -23.338 -23.455 27.990 1.00 40.20 222 CYS A O 1
ATOM 1516 N N . PHE A 1 201 ? -23.129 -25.581 28.679 1.00 40.30 223 PHE A N 1
ATOM 1517 C CA . PHE A 1 201 ? -23.943 -25.355 29.871 1.00 38.25 223 PHE A CA 1
ATOM 1518 C C . PHE A 1 201 ? -23.232 -25.699 31.181 1.00 41.57 223 PHE A C 1
ATOM 1519 O O . PHE A 1 201 ? -23.137 -24.858 32.073 1.00 44.45 223 PHE A O 1
ATOM 1527 N N . ILE A 1 202 ? -22.738 -26.929 31.297 1.00 41.04 224 ILE A N 1
ATOM 1528 C CA . ILE A 1 202 ? -22.165 -27.409 32.553 1.00 34.58 224 ILE A CA 1
ATOM 1529 C C . ILE A 1 202 ? -20.844 -26.721 32.892 1.00 38.00 224 ILE A C 1
ATOM 1530 O O . ILE A 1 202 ? -20.722 -26.078 33.934 1.00 42.57 224 ILE A O 1
ATOM 1535 N N . LEU A 1 203 ? -19.859 -26.866 32.012 1.00 35.22 225 LEU A N 1
ATOM 1536 C CA . LEU A 1 203 ? -18.520 -26.330 32.255 1.00 38.07 225 LEU A CA 1
ATOM 1537 C C . LEU A 1 203 ? -18.480 -24.802 32.418 1.00 39.54 225 LEU A C 1
ATOM 1538 O O . LEU A 1 203 ? -17.853 -24.311 33.354 1.00 39.49 225 LEU A O 1
ATOM 1543 N N . PRO A 1 204 ? -19.143 -24.039 31.525 1.00 43.79 226 PRO A N 1
ATOM 1544 C CA . PRO A 1 204 ? -19.050 -22.588 31.739 1.00 44.78 226 PRO A CA 1
ATOM 1545 C C . PRO A 1 204 ? -19.836 -22.090 32.955 1.00 44.63 226 PRO A C 1
ATOM 1546 O O . PRO A 1 204 ? -19.788 -20.900 33.263 1.00 44.40 226 PRO A O 1
ATOM 1550 N N . THR A 1 205 ? -20.546 -22.989 33.631 1.00 46.19 227 THR A N 1
ATOM 1551 C CA . THR A 1 205 ? -21.262 -22.637 34.852 1.00 46.86 227 THR A CA 1
ATOM 1552 C C . THR A 1 205 ? -20.439 -23.010 36.085 1.00 45.91 227 THR A C 1
ATOM 1553 O O . THR A 1 205 ? -20.358 -22.243 37.043 1.00 52.17 227 THR A O 1
ATOM 1557 N N . LEU A 1 206 ? -19.821 -24.186 36.049 1.00 35.78 228 LEU A N 1
ATOM 1558 C CA . LEU A 1 206 ? -19.045 -24.675 37.184 1.00 39.88 228 LEU A CA 1
ATOM 1559 C C . LEU A 1 206 ? -17.707 -23.960 37.331 1.00 43.25 228 LEU A C 1
ATOM 1560 O O . LEU A 1 206 ? -17.214 -23.787 38.444 1.00 45.90 228 LEU A O 1
ATOM 1565 N N . VAL A 1 207 ? -17.117 -23.552 36.211 1.00 39.61 229 VAL A N 1
ATOM 1566 C CA . VAL A 1 207 ? -15.802 -22.916 36.241 1.00 40.83 229 VAL A CA 1
ATOM 1567 C C . VAL A 1 207 ? -15.816 -21.608 37.049 1.00 45.44 229 VAL A C 1
ATOM 1568 O O . VAL A 1 207 ? -14.980 -21.438 37.937 1.00 46.37 229 VAL A O 1
ATOM 1572 N N . PRO A 1 208 ? -16.762 -20.686 36.769 1.00 40.45 230 PRO A N 1
ATOM 1573 C CA . PRO A 1 208 ? -16.774 -19.496 37.630 1.00 39.99 230 PRO A CA 1
ATOM 1574 C C . PRO A 1 208 ? -17.182 -19.816 39.064 1.00 48.30 230 PRO A C 1
ATOM 1575 O O . PRO A 1 208 ? -16.758 -19.136 39.998 1.00 48.89 230 PRO A O 1
ATOM 1579 N N . TRP A 1 209 ? -17.998 -20.853 39.225 1.00 52.30 231 TRP A N 1
ATOM 1580 C CA . TRP A 1 209 ? -18.497 -21.255 40.534 1.00 47.24 231 TRP A CA 1
ATOM 1581 C C . TRP A 1 209 ? -17.372 -21.753 41.440 1.00 46.86 231 TRP A C 1
ATOM 1582 O O . TRP A 1 209 ? -17.382 -21.511 42.646 1.00 52.77 231 TRP A O 1
ATOM 1593 N N . TYR A 1 210 ? -16.400 -22.445 40.851 1.00 44.83 232 TYR A N 1
ATOM 1594 C CA . TYR A 1 210 ? -15.324 -23.064 41.622 1.00 46.68 232 TYR A CA 1
ATOM 1595 C C . TYR A 1 210 ? -14.042 -22.234 41.664 1.00 42.05 232 TYR A C 1
ATOM 1596 O O . TYR A 1 210 ? -13.415 -22.105 42.713 1.00 54.95 232 TYR A O 1
ATOM 1605 N N . CYS A 1 211 ? -13.651 -21.675 40.525 1.00 44.04 233 CYS A N 1
ATOM 1606 C CA . CYS A 1 211 ? -12.320 -21.090 40.395 1.00 48.23 233 CYS A CA 1
ATOM 1607 C C . CYS A 1 211 ? -12.157 -19.745 41.103 1.00 47.79 233 CYS A C 1
ATOM 1608 O O . CYS A 1 211 ? -11.104 -19.480 41.683 1.00 55.90 233 CYS A O 1
ATOM 1611 N N . TRP A 1 212 ? -13.178 -18.894 41.065 1.00 46.69 234 TRP A N 1
ATOM 1612 C CA . TRP A 1 212 ? -13.081 -17.606 41.750 1.00 42.13 234 TRP A CA 1
ATOM 1613 C C . TRP A 1 212 ? -14.317 -17.274 42.588 1.00 50.72 234 TRP A C 1
ATOM 1614 O O . TRP A 1 212 ? -14.627 -16.104 42.816 1.00 50.14 234 TRP A O 1
ATOM 1625 N N . GLY A 1 213 ? -15.011 -18.309 43.051 1.00 49.78 235 GLY A N 1
ATOM 1626 C CA . GLY A 1 213 ? -16.087 -18.150 44.014 1.00 44.56 235 GLY A CA 1
ATOM 1627 C C . GLY A 1 213 ? -17.304 -17.350 43.587 1.00 57.82 235 GLY A C 1
ATOM 1628 O O . GLY A 1 213 ? -17.946 -16.706 44.417 1.00 58.61 235 GLY A O 1
ATOM 1629 N N . GLU A 1 214 ? -17.628 -17.386 42.299 1.00 53.75 236 GLU A N 1
ATOM 1630 C CA . GLU A 1 214 ? -18.845 -16.750 41.808 1.00 46.84 236 GLU A CA 1
ATOM 1631 C C . GLU A 1 214 ? -20.060 -17.534 42.303 1.00 49.97 236 GLU A C 1
ATOM 1632 O O . GLU A 1 214 ? -19.985 -18.748 42.482 1.00 53.15 236 GLU A O 1
ATOM 1638 N N . THR A 1 215 ? -21.170 -16.841 42.538 1.00 43.07 237 THR A N 1
ATOM 1639 C CA . THR A 1 215 ? -22.396 -17.506 42.965 1.00 43.82 237 THR A CA 1
ATOM 1640 C C . THR A 1 215 ? -22.956 -18.347 41.824 1.00 51.30 237 THR A C 1
ATOM 1641 O O . THR A 1 215 ? -22.716 -18.053 40.652 1.00 58.48 237 THR A O 1
ATOM 1645 N N . PHE A 1 216 ? -23.701 -19.393 42.168 1.00 44.77 238 PHE A N 1
ATOM 1646 C CA . PHE A 1 216 ? -24.227 -20.305 41.160 1.00 48.66 238 PHE A CA 1
ATOM 1647 C C . PHE A 1 216 ? -25.252 -19.620 40.262 1.00 48.27 238 PHE A C 1
ATOM 1648 O O . PHE A 1 216 ? -25.360 -19.942 39.079 1.00 50.32 238 PHE A O 1
ATOM 1656 N N . VAL A 1 217 ? -26.000 -18.678 40.828 1.00 42.22 239 VAL A N 1
ATOM 1657 C CA . VAL A 1 217 ? -27.016 -17.956 40.072 1.00 41.81 239 VAL A CA 1
ATOM 1658 C C . VAL A 1 217 ? -26.366 -17.092 38.997 1.00 40.31 239 VAL A C 1
ATOM 1659 O O . VAL A 1 217 ? -26.792 -17.102 37.842 1.00 46.34 239 VAL A O 1
ATOM 1663 N N . ASN A 1 218 ? -25.331 -16.350 39.376 1.00 43.44 240 ASN A N 1
ATOM 1664 C CA . ASN A 1 218 ? -24.626 -15.491 38.432 1.00 46.14 240 ASN A CA 1
ATOM 1665 C C . ASN A 1 218 ? -23.947 -16.306 37.336 1.00 48.96 240 ASN A C 1
ATOM 1666 O O . ASN A 1 218 ? -24.015 -15.953 36.162 1.00 53.17 240 ASN A O 1
ATOM 1671 N N . SER A 1 219 ? -23.301 -17.401 37.724 1.00 48.11 241 SER A N 1
ATOM 1672 C CA . SER A 1 219 ? -22.607 -18.260 36.770 1.00 46.42 241 SER A CA 1
ATOM 1673 C C . SER A 1 219 ? -23.575 -18.873 35.763 1.00 48.08 241 SER A C 1
ATOM 1674 O O . SER A 1 219 ? -23.239 -19.053 34.593 1.00 48.18 241 SER A O 1
ATOM 1677 N N . LEU A 1 220 ? -24.779 -19.189 36.225 1.00 49.90 242 LEU A N 1
ATOM 1678 C CA . LEU A 1 220 ? -25.771 -19.836 35.377 1.00 47.00 242 LEU A CA 1
ATOM 1679 C C . LEU A 1 220 ? -26.388 -18.866 34.374 1.00 46.03 242 LEU A C 1
ATOM 1680 O O . LEU A 1 220 ? -26.524 -19.188 33.196 1.00 46.88 242 LEU A O 1
ATOM 1685 N N . PHE A 1 221 ? -26.761 -17.680 34.842 1.00 40.82 243 PHE A N 1
ATOM 1686 C CA . PHE A 1 221 ? -27.500 -16.743 34.003 1.00 42.54 243 PHE A CA 1
ATOM 1687 C C . PHE A 1 221 ? -26.600 -15.820 33.187 1.00 40.47 243 PHE A C 1
ATOM 1688 O O . PHE A 1 221 ? -26.993 -15.358 32.118 1.00 46.84 243 PHE A O 1
ATOM 1696 N N . VAL A 1 222 ? -25.396 -15.553 33.683 1.00 39.15 244 VAL A N 1
ATOM 1697 C CA . VAL A 1 222 ? -24.482 -14.652 32.988 1.00 43.31 244 VAL A CA 1
ATOM 1698 C C . VAL A 1 222 ? -23.453 -15.424 32.170 1.00 45.03 244 VAL A C 1
ATOM 1699 O O . VAL A 1 222 ? -23.324 -15.218 30.963 1.00 45.95 244 VAL A O 1
ATOM 1703 N N . SER A 1 223 ? -22.726 -16.319 32.832 1.00 50.13 245 SER A N 1
ATOM 1704 C CA . SER A 1 223 ? -21.634 -17.045 32.192 1.00 46.60 245 SER A CA 1
ATOM 1705 C C . SER A 1 223 ? -22.124 -18.160 31.270 1.00 44.04 245 SER A C 1
ATOM 1706 O O . SER A 1 223 ? -21.327 -18.802 30.587 1.00 47.68 245 SER A O 1
ATOM 1709 N N . THR A 1 224 ? -23.432 -18.391 31.249 1.00 36.10 246 THR A N 1
ATOM 1710 C CA . THR A 1 224 ? -23.990 -19.453 30.420 1.00 36.47 246 THR A CA 1
ATOM 1711 C C . THR A 1 224 ? -25.179 -18.968 29.592 1.00 40.71 246 THR A C 1
ATOM 1712 O O . THR A 1 224 ? -25.109 -18.943 28.366 1.00 34.89 246 THR A O 1
ATOM 1716 N N . PHE A 1 225 ? -26.259 -18.573 30.259 1.00 31.27 247 PHE A N 1
ATOM 1717 C CA . PHE A 1 225 ? -27.480 -18.182 29.558 1.00 39.65 247 PHE A CA 1
ATOM 1718 C C . PHE A 1 225 ? -27.304 -16.914 28.722 1.00 43.85 247 PHE A C 1
ATOM 1719 O O . PHE A 1 225 ? -27.587 -16.917 27.524 1.00 49.33 247 PHE A O 1
ATOM 1727 N N . LEU A 1 226 ? -26.840 -15.836 29.347 1.00 42.52 248 LEU A N 1
ATOM 1728 C CA . LEU A 1 226 ? -26.632 -14.578 28.635 1.00 36.31 248 LEU A CA 1
ATOM 1729 C C . LEU A 1 226 ? -25.579 -14.722 27.541 1.00 37.70 248 LEU A C 1
ATOM 1730 O O . LEU A 1 226 ? -25.757 -14.229 26.429 1.00 41.76 248 LEU A O 1
ATOM 1735 N N . ARG A 1 227 ? -24.485 -15.401 27.865 1.00 32.48 249 ARG A N 1
ATOM 1736 C CA . ARG A 1 227 ? -23.395 -15.587 26.918 1.00 31.57 249 ARG A CA 1
ATOM 1737 C C . ARG A 1 227 ? -23.855 -16.343 25.677 1.00 35.50 249 ARG A C 1
ATOM 1738 O O . ARG A 1 227 ? -23.607 -15.911 24.551 1.00 32.14 249 ARG A O 1
ATOM 1746 N N . TYR A 1 228 ? -24.521 -17.473 25.892 1.00 31.36 250 TYR A N 1
ATOM 1747 C CA . TYR A 1 228 ? -25.013 -18.298 24.796 1.00 29.65 250 TYR A CA 1
ATOM 1748 C C . TYR A 1 228 ? -26.055 -17.545 23.975 1.00 33.58 250 TYR A C 1
ATOM 1749 O O . TYR A 1 228 ? -26.107 -17.679 22.753 1.00 35.89 250 TYR A O 1
ATOM 1758 N N . THR A 1 229 ? -26.876 -16.749 24.653 1.00 27.75 251 THR A N 1
ATOM 1759 C CA . THR A 1 229 ? -27.887 -15.943 23.979 1.00 40.24 251 THR A CA 1
ATOM 1760 C C . THR A 1 229 ? -27.231 -14.897 23.083 1.00 43.01 251 THR A C 1
ATOM 1761 O O . THR A 1 229 ? -27.684 -14.653 21.964 1.00 45.27 251 THR A O 1
ATOM 1765 N N . LEU A 1 230 ? -26.154 -14.291 23.575 1.00 30.94 252 LEU A N 1
ATOM 1766 C CA . LEU A 1 230 ? -25.438 -13.273 22.814 1.00 29.04 252 LEU A CA 1
ATOM 1767 C C . LEU A 1 230 ? -24.749 -13.867 21.586 1.00 34.74 252 LEU A C 1
ATOM 1768 O O . LEU A 1 230 ? -24.744 -13.255 20.519 1.00 37.68 252 LEU A O 1
ATOM 1773 N N . VAL A 1 231 ? -24.175 -15.058 21.736 1.00 33.91 253 VAL A N 1
ATOM 1774 C CA . VAL A 1 231 ? -23.518 -15.734 20.621 1.00 33.20 253 VAL A CA 1
ATOM 1775 C C . VAL A 1 231 ? -24.533 -16.049 19.527 1.00 32.48 253 VAL A C 1
ATOM 1776 O O . VAL A 1 231 ? -24.261 -15.854 18.342 1.00 33.45 253 VAL A O 1
ATOM 1780 N N . LEU A 1 232 ? -25.705 -16.532 19.929 1.00 34.07 254 LEU A N 1
ATOM 1781 C CA . LEU A 1 232 ? -26.756 -16.875 18.976 1.00 30.24 254 LEU A CA 1
ATOM 1782 C C . LEU A 1 232 ? -27.215 -15.662 18.171 1.00 31.21 254 LEU A C 1
ATOM 1783 O O . LEU A 1 232 ? -27.213 -15.690 16.942 1.00 37.41 254 LEU A O 1
ATOM 1788 N N . ASN A 1 233 ? -27.603 -14.598 18.865 1.00 28.88 255 ASN A N 1
ATOM 1789 C CA . ASN A 1 233 ? -28.150 -13.420 18.201 1.00 29.81 255 ASN A CA 1
ATOM 1790 C C . ASN A 1 233 ? -27.110 -12.714 17.334 1.00 29.31 255 ASN A C 1
ATOM 1791 O O . ASN A 1 233 ? -27.442 -12.176 16.279 1.00 37.32 255 ASN A O 1
ATOM 1796 N N . ALA A 1 234 ? -25.857 -12.719 17.776 1.00 32.03 256 ALA A N 1
ATOM 1797 C CA . ALA A 1 234 ? -24.772 -12.155 16.980 1.00 33.45 256 ALA A CA 1
ATOM 1798 C C . ALA A 1 234 ? -24.612 -12.940 15.682 1.00 35.76 256 ALA A C 1
ATOM 1799 O O . ALA A 1 234 ? -24.376 -12.365 14.619 1.00 34.09 256 ALA A O 1
ATOM 1801 N N . THR A 1 235 ? -24.746 -14.259 15.781 1.00 32.59 257 THR A N 1
ATOM 1802 C CA . THR A 1 235 ? -24.683 -15.129 14.615 1.00 35.17 257 THR A CA 1
ATOM 1803 C C . THR A 1 235 ? -25.886 -14.890 13.712 1.00 34.15 257 THR A C 1
ATOM 1804 O O . THR A 1 235 ? -25.750 -14.770 12.496 1.00 34.83 257 THR A O 1
ATOM 1808 N N . TRP A 1 236 ? -27.063 -14.807 14.325 1.00 36.52 258 TRP A N 1
ATOM 1809 C CA . TRP A 1 236 ? -28.315 -14.649 13.592 1.00 33.62 258 TRP A CA 1
ATOM 1810 C C . TRP A 1 236 ? -28.381 -13.333 12.818 1.00 36.27 258 TRP A C 1
ATOM 1811 O O . TRP A 1 236 ? -29.091 -13.232 11.817 1.00 34.56 258 TRP A O 1
ATOM 1822 N N . LEU A 1 237 ? -27.638 -12.330 13.279 1.00 30.67 259 LEU A N 1
ATOM 1823 C CA . LEU A 1 237 ? -27.613 -11.032 12.610 1.00 36.00 259 LEU A CA 1
ATOM 1824 C C . LEU A 1 237 ? -26.985 -11.125 11.221 1.00 34.75 259 LEU A C 1
ATOM 1825 O O . LEU A 1 237 ? -27.203 -10.258 10.374 1.00 29.57 259 LEU A O 1
ATOM 1830 N N . VAL A 1 238 ? -26.209 -12.180 10.990 1.00 24.79 260 VAL A N 1
ATOM 1831 C CA . VAL A 1 238 ? -25.596 -12.407 9.688 1.00 38.54 260 VAL A CA 1
ATOM 1832 C C . VAL A 1 238 ? -26.659 -12.884 8.695 1.00 36.44 260 VAL A C 1
ATOM 1833 O O . VAL A 1 238 ? -26.540 -12.663 7.490 1.00 37.91 260 VAL A O 1
ATOM 1837 N N . ASN A 1 239 ? -27.703 -13.528 9.208 1.00 29.90 261 ASN A N 1
ATOM 1838 C CA . ASN A 1 239 ? -28.784 -14.028 8.363 1.00 26.62 261 ASN A CA 1
ATOM 1839 C C . ASN A 1 239 ? -29.879 -12.986 8.137 1.00 34.40 261 ASN A C 1
ATOM 1840 O O . ASN A 1 239 ? -30.509 -12.956 7.079 1.00 33.19 261 ASN A O 1
ATOM 1845 N N . SER A 1 240 ? -30.109 -12.141 9.136 1.00 30.55 262 SER A N 1
ATOM 1846 C CA . SER A 1 240 ? -31.175 -11.150 9.060 1.00 34.90 262 SER A CA 1
ATOM 1847 C C . SER A 1 240 ? -30.657 -9.781 8.614 1.00 38.99 262 SER A C 1
ATOM 1848 O O . SER A 1 240 ? -30.913 -9.353 7.488 1.00 47.94 262 SER A O 1
ATOM 1851 N N . ALA A 1 241 ? -29.931 -9.103 9.497 1.00 35.76 263 ALA A N 1
ATOM 1852 C CA . ALA A 1 241 ? -29.449 -7.749 9.233 1.00 38.26 263 ALA A CA 1
ATOM 1853 C C . ALA A 1 241 ? -28.540 -7.678 8.007 1.00 38.62 263 ALA A C 1
ATOM 1854 O O . ALA A 1 241 ? -28.639 -6.749 7.204 1.00 37.04 263 ALA A O 1
ATOM 1856 N N . ALA A 1 242 ? -27.660 -8.663 7.861 1.00 33.54 264 ALA A N 1
ATOM 1857 C CA . ALA A 1 242 ? -26.705 -8.680 6.758 1.00 32.71 264 ALA A CA 1
ATOM 1858 C C . ALA A 1 242 ? -27.361 -9.080 5.434 1.00 36.21 264 ALA A C 1
ATOM 1859 O O . ALA A 1 242 ? -26.685 -9.214 4.415 1.00 33.00 264 ALA A O 1
ATOM 1861 N N . HIS A 1 243 ? -28.677 -9.275 5.457 1.00 39.76 265 HIS A N 1
ATOM 1862 C CA . HIS A 1 243 ? -29.440 -9.555 4.244 1.00 34.77 265 HIS A CA 1
ATOM 1863 C C . HIS A 1 243 ? -30.485 -8.471 3.995 1.00 37.18 265 HIS A C 1
ATOM 1864 O O . HIS A 1 243 ? -31.369 -8.636 3.156 1.00 46.58 265 HIS A O 1
ATOM 1871 N N . LEU A 1 244 ? -30.383 -7.365 4.728 1.00 40.10 266 LEU A N 1
ATOM 1872 C CA . LEU A 1 244 ? -31.360 -6.284 4.619 1.00 47.01 266 LEU A CA 1
ATOM 1873 C C . LEU A 1 244 ? -30.717 -4.900 4.656 1.00 47.13 266 LEU A C 1
ATOM 1874 O O . LEU A 1 244 ? -31.053 -4.033 3.849 1.00 56.61 266 LEU A O 1
ATOM 1879 N N . TYR A 1 245 ? -29.797 -4.693 5.593 1.00 42.99 267 TYR A N 1
ATOM 1880 C CA . TYR A 1 245 ? -29.208 -3.373 5.795 1.00 45.73 267 TYR A CA 1
ATOM 1881 C C . TYR A 1 245 ? -27.724 -3.344 5.443 1.00 46.85 267 TYR A C 1
ATOM 1882 O O . TYR A 1 245 ? -26.962 -4.217 5.854 1.00 47.58 267 TYR A O 1
ATOM 1891 N N . GLY A 1 246 ? -27.323 -2.328 4.685 1.00 47.70 268 GLY A N 1
ATOM 1892 C CA . GLY A 1 246 ? -25.934 -2.165 4.297 1.00 43.29 268 GLY A CA 1
ATOM 1893 C C . GLY A 1 246 ? -25.750 -1.890 2.818 1.00 44.93 268 GLY A C 1
ATOM 1894 O O . GLY A 1 246 ? -26.722 -1.799 2.068 1.00 53.27 268 GLY A O 1
ATOM 1895 N N . TYR A 1 247 ? -24.497 -1.761 2.396 1.00 48.54 269 TYR A N 1
ATOM 1896 C CA . TYR A 1 247 ? -24.181 -1.504 0.995 1.00 48.12 269 TYR A CA 1
ATOM 1897 C C . TYR A 1 247 ? -23.853 -2.795 0.253 1.00 49.85 269 TYR A C 1
ATOM 1898 O O . TYR A 1 247 ? -23.622 -3.836 0.870 1.00 45.68 269 TYR A O 1
ATOM 1907 N N . ARG A 1 248 ? -23.833 -2.717 -1.074 1.00 50.66 270 ARG A N 1
ATOM 1908 C CA . ARG A 1 248 ? -23.501 -3.869 -1.909 1.00 43.26 270 ARG A CA 1
ATOM 1909 C C . ARG A 1 248 ? -22.456 -3.505 -2.960 1.00 43.87 270 ARG A C 1
ATOM 1910 O O . ARG A 1 248 ? -22.763 -3.450 -4.151 1.00 50.28 270 ARG A O 1
ATOM 1918 N N . PRO A 1 249 ? -21.210 -3.267 -2.521 1.00 43.65 271 PRO A N 1
ATOM 1919 C CA . PRO A 1 249 ? -20.142 -2.759 -3.388 1.00 37.08 271 PRO A CA 1
ATOM 1920 C C . PRO A 1 249 ? -19.661 -3.762 -4.431 1.00 38.13 271 PRO A C 1
ATOM 1921 O O . PRO A 1 249 ? -19.028 -3.363 -5.409 1.00 45.10 271 PRO A O 1
ATOM 1925 N N . TYR A 1 250 ? -19.955 -5.041 -4.229 1.00 33.94 272 TYR A N 1
ATOM 1926 C CA . TYR A 1 250 ? -19.421 -6.077 -5.105 1.00 36.39 272 TYR A CA 1
ATOM 1927 C C . TYR A 1 250 ? -20.488 -6.650 -6.031 1.00 43.48 272 TYR A C 1
ATOM 1928 O O . TYR A 1 250 ? -20.207 -6.962 -7.188 1.00 45.51 272 TYR A O 1
ATOM 1937 N N . ASP A 1 251 ? -21.710 -6.781 -5.525 1.00 39.46 273 ASP A N 1
ATOM 1938 C CA . ASP A 1 251 ? -22.819 -7.267 -6.339 1.00 39.58 273 ASP A CA 1
ATOM 1939 C C . ASP A 1 251 ? -24.153 -6.734 -5.822 1.00 42.17 273 ASP A C 1
ATOM 1940 O O . ASP A 1 251 ? -24.607 -7.106 -4.739 1.00 40.46 273 ASP A O 1
ATOM 1945 N N . LYS A 1 252 ? -24.778 -5.866 -6.611 1.00 40.97 274 LYS A N 1
ATOM 1946 C CA . LYS A 1 252 ? -26.044 -5.244 -6.238 1.00 43.92 274 LYS A CA 1
ATOM 1947 C C . LYS A 1 252 ? -27.236 -6.152 -6.529 1.00 42.86 274 LYS A C 1
ATOM 1948 O O . LYS A 1 252 ? -28.354 -5.879 -6.093 1.00 45.62 274 LYS A O 1
ATOM 1954 N N . ASN A 1 253 ? -26.992 -7.231 -7.265 1.00 46.55 275 ASN A N 1
ATOM 1955 C CA . ASN A 1 253 ? -28.065 -8.107 -7.728 1.00 48.76 275 ASN A CA 1
ATOM 1956 C C . ASN A 1 253 ? -28.506 -9.109 -6.667 1.00 50.57 275 ASN A C 1
ATOM 1957 O O . ASN A 1 253 ? -29.510 -9.801 -6.837 1.00 58.05 275 ASN A O 1
ATOM 1962 N N . ILE A 1 254 ? -27.752 -9.191 -5.577 1.00 45.31 276 ILE A N 1
ATOM 1963 C CA . ILE A 1 254 ? -28.095 -10.097 -4.491 1.00 40.90 276 ILE A CA 1
ATOM 1964 C C . ILE A 1 254 ? -28.543 -9.294 -3.276 1.00 42.75 276 ILE A C 1
ATOM 1965 O O . ILE A 1 254 ? -28.509 -8.063 -3.290 1.00 39.28 276 ILE A O 1
ATOM 1970 N N . GLN A 1 255 ? -28.971 -9.992 -2.229 1.00 35.39 277 GLN A N 1
ATOM 1971 C CA . GLN A 1 255 ? -29.513 -9.331 -1.047 1.00 35.42 277 GLN A CA 1
ATOM 1972 C C . GLN A 1 255 ? -28.506 -9.295 0.094 1.00 39.87 277 GLN A C 1
ATOM 1973 O O . GLN A 1 255 ? -28.780 -8.739 1.155 1.00 51.55 277 GLN A O 1
ATOM 1979 N N . SER A 1 256 ? -27.341 -9.893 -0.129 1.00 40.88 278 SER A N 1
ATOM 1980 C CA . SER A 1 256 ? -26.273 -9.889 0.863 1.00 32.89 278 SER A CA 1
ATOM 1981 C C . SER A 1 256 ? -25.690 -8.487 0.999 1.00 34.62 278 SER A C 1
ATOM 1982 O O . SER A 1 256 ? -25.446 -7.809 -0.001 1.00 30.90 278 SER A O 1
ATOM 1985 N N . ARG A 1 257 ? -25.467 -8.054 2.234 1.00 28.69 279 ARG A N 1
ATOM 1986 C CA . ARG A 1 257 ? -25.019 -6.689 2.487 1.00 42.07 279 ARG A CA 1
ATOM 1987 C C . ARG A 1 257 ? -23.763 -6.617 3.352 1.00 40.05 279 ARG A C 1
ATOM 1988 O O . ARG A 1 257 ? -23.499 -7.503 4.162 1.00 42.11 279 ARG A O 1
ATOM 1996 N N . GLU A 1 258 ? -22.994 -5.547 3.171 1.00 43.52 280 GLU A N 1
ATOM 1997 C CA . GLU A 1 258 ? -21.862 -5.254 4.042 1.00 41.24 280 GLU A CA 1
ATOM 1998 C C . GLU A 1 258 ? -22.362 -4.509 5.272 1.00 40.24 280 GLU A C 1
ATOM 1999 O O . GLU A 1 258 ? -22.934 -3.426 5.156 1.00 47.80 280 GLU A O 1
ATOM 2005 N N . ASN A 1 259 ? -22.150 -5.087 6.449 1.00 35.04 281 ASN A N 1
ATOM 2006 C CA . ASN A 1 259 ? -22.600 -4.459 7.685 1.00 39.15 281 ASN A CA 1
ATOM 2007 C C . ASN A 1 259 ? -21.471 -4.422 8.710 1.00 37.43 281 ASN A C 1
ATOM 2008 O O . ASN A 1 259 ? -21.043 -5.461 9.217 1.00 42.55 281 ASN A O 1
ATOM 2013 N N . ILE A 1 260 ? -20.991 -3.218 9.005 1.00 36.24 282 ILE A N 1
ATOM 2014 C CA . ILE A 1 260 ? -19.871 -3.034 9.920 1.00 36.83 282 ILE A CA 1
ATOM 2015 C C . ILE A 1 260 ? -20.221 -3.530 11.318 1.00 34.80 282 ILE A C 1
ATOM 2016 O O . ILE A 1 260 ? -19.428 -4.223 11.954 1.00 43.22 282 ILE A O 1
ATOM 2021 N N . LEU A 1 261 ? -21.413 -3.176 11.789 1.00 32.55 283 LEU A N 1
ATOM 2022 C CA . LEU A 1 261 ? -21.852 -3.552 13.129 1.00 39.65 283 LEU A CA 1
ATOM 2023 C C . LEU A 1 261 ? -21.937 -5.067 13.294 1.00 37.88 283 LEU A C 1
ATOM 2024 O O . LEU A 1 261 ? -21.600 -5.601 14.350 1.00 43.24 283 LEU A O 1
ATOM 2029 N N . VAL A 1 262 ? -22.382 -5.754 12.247 1.00 34.57 284 VAL A N 1
ATOM 2030 C CA . VAL A 1 262 ? -22.474 -7.209 12.276 1.00 28.86 284 VAL A CA 1
ATOM 2031 C C . VAL A 1 262 ? -21.076 -7.819 12.355 1.00 31.76 284 VAL A C 1
ATOM 2032 O O . VAL A 1 262 ? -20.863 -8.801 13.065 1.00 32.19 284 VAL A O 1
ATOM 2036 N N . SER A 1 263 ? -20.126 -7.223 11.637 1.00 35.64 285 SER A N 1
ATOM 2037 C CA . SER A 1 263 ? -18.735 -7.676 11.669 1.00 39.74 285 SER A CA 1
ATOM 2038 C C . SER A 1 263 ? -18.153 -7.611 13.076 1.00 39.30 285 SER A C 1
ATOM 2039 O O . SER A 1 263 ? -17.391 -8.488 13.483 1.00 37.34 285 SER A O 1
ATOM 2042 N N . LEU A 1 264 ? -18.511 -6.562 13.809 1.00 39.68 286 LEU A N 1
ATOM 2043 C CA . LEU A 1 264 ? -18.036 -6.380 15.175 1.00 40.38 286 LEU A CA 1
ATOM 2044 C C . LEU A 1 264 ? -18.557 -7.485 16.086 1.00 41.96 286 LEU A C 1
ATOM 2045 O O . LEU A 1 264 ? -17.803 -8.072 16.861 1.00 44.83 286 LEU A O 1
ATOM 2050 N N . GLY A 1 265 ? -19.850 -7.770 15.983 1.00 39.99 287 GLY A N 1
ATOM 2051 C CA . GLY A 1 265 ? -20.463 -8.808 16.789 1.00 36.94 287 GLY A CA 1
ATOM 2052 C C . GLY A 1 265 ? -20.112 -10.215 16.342 1.00 38.51 287 GLY A C 1
ATOM 2053 O O . GLY A 1 265 ? -19.904 -11.102 17.171 1.00 35.18 287 GLY A O 1
ATOM 2054 N N . ALA A 1 266 ? -20.041 -10.419 15.029 1.00 35.01 288 ALA A N 1
ATOM 2055 C CA . ALA A 1 266 ? -19.793 -11.745 14.472 1.00 37.30 288 ALA A CA 1
ATOM 2056 C C . ALA A 1 266 ? -18.336 -11.919 14.049 1.00 40.04 288 ALA A C 1
ATOM 2057 O O . ALA A 1 266 ? -18.045 -12.618 13.079 1.00 44.28 288 ALA A O 1
ATOM 2059 N N . VAL A 1 267 ? -17.437 -11.292 14.808 1.00 31.36 289 VAL A N 1
ATOM 2060 C CA . VAL A 1 267 ? -15.982 -11.308 14.594 1.00 29.84 289 VAL A CA 1
ATOM 2061 C C . VAL A 1 267 ? -15.534 -11.402 13.130 1.00 32.32 289 VAL A C 1
ATOM 2062 O O . VAL A 1 267 ? -14.623 -12.164 12.796 1.00 25.65 289 VAL A O 1
ATOM 2066 N N . GLY A 1 268 ? -16.164 -10.613 12.264 1.00 36.44 290 GLY A N 1
ATOM 2067 C CA . GLY A 1 268 ? -15.719 -10.496 10.887 1.00 32.64 290 GLY A CA 1
ATOM 2068 C C . GLY A 1 268 ? -16.638 -11.057 9.816 1.00 38.98 290 GLY A C 1
ATOM 2069 O O . GLY A 1 268 ? -16.306 -11.011 8.632 1.00 44.97 290 GLY A O 1
ATOM 2070 N N . GLU A 1 269 ? -17.792 -11.580 10.215 1.00 32.70 291 GLU A N 1
ATOM 2071 C CA . GLU A 1 269 ? -18.709 -12.181 9.251 1.00 36.26 291 GLU A CA 1
ATOM 2072 C C . GLU A 1 269 ? -19.805 -11.213 8.815 1.00 35.23 291 GLU A C 1
ATOM 2073 O O . GLU A 1 269 ? -20.895 -11.636 8.436 1.00 39.37 291 GLU A O 1
ATOM 2079 N N . GLY A 1 270 ? -19.512 -9.918 8.861 1.00 41.23 292 GLY A N 1
ATOM 2080 C CA . GLY A 1 270 ? -20.483 -8.907 8.483 1.00 39.73 292 GLY A CA 1
ATOM 2081 C C . GLY A 1 270 ? -20.308 -8.384 7.070 1.00 35.07 292 GLY A C 1
ATOM 2082 O O . GLY A 1 270 ? -21.166 -7.669 6.552 1.00 36.39 292 GLY A O 1
ATOM 2083 N N . PHE A 1 271 ? -19.187 -8.734 6.448 1.00 31.33 293 PHE A N 1
ATOM 2084 C CA . PHE A 1 271 ? -18.945 -8.387 5.053 1.00 35.88 293 PHE A CA 1
ATOM 2085 C C . PHE A 1 271 ? -19.634 -9.414 4.161 1.00 37.77 293 PHE A C 1
ATOM 2086 O O . PHE A 1 271 ? -18.983 -10.143 3.411 1.00 36.68 293 PHE A O 1
ATOM 2094 N N . HIS A 1 272 ? -20.959 -9.456 4.245 1.00 29.78 294 HIS A N 1
ATOM 2095 C CA . HIS A 1 272 ? -21.733 -10.549 3.676 1.00 30.25 294 HIS A CA 1
ATOM 2096 C C . HIS A 1 272 ? -21.928 -10.431 2.166 1.00 26.18 294 HIS A C 1
ATOM 2097 O O . HIS A 1 272 ? -22.119 -11.438 1.484 1.00 35.84 294 HIS A O 1
ATOM 2104 N N . ASN A 1 273 ? -21.887 -9.208 1.646 1.00 27.27 295 ASN A N 1
ATOM 2105 C CA . ASN A 1 273 ? -22.006 -9.001 0.206 1.00 30.03 295 ASN A CA 1
ATOM 2106 C C . ASN A 1 273 ? -20.786 -9.576 -0.509 1.00 33.26 295 ASN A C 1
ATOM 2107 O O . ASN A 1 273 ? -20.911 -10.207 -1.559 1.00 30.18 295 ASN A O 1
ATOM 2112 N N . TYR A 1 274 ? -19.610 -9.358 0.071 1.00 30.34 296 TYR A N 1
ATOM 2113 C CA . TYR A 1 274 ? -18.378 -9.920 -0.467 1.00 31.96 296 TYR A CA 1
ATOM 2114 C C . TYR A 1 274 ? -18.402 -11.437 -0.365 1.00 33.91 296 TYR A C 1
ATOM 2115 O O . TYR A 1 274 ? -18.069 -12.141 -1.320 1.00 34.89 296 TYR A O 1
ATOM 2124 N N . HIS A 1 275 ? -18.800 -11.933 0.802 1.00 31.28 297 HIS A N 1
ATOM 2125 C CA . HIS A 1 275 ? -18.758 -13.361 1.085 1.00 24.73 297 HIS A CA 1
ATOM 2126 C C . HIS A 1 275 ? -19.653 -14.178 0.156 1.00 30.29 297 HIS A C 1
ATOM 2127 O O . HIS A 1 275 ? -19.246 -15.229 -0.330 1.00 35.66 297 HIS A O 1
ATOM 2134 N N . HIS A 1 276 ? -20.870 -13.705 -0.089 1.00 32.25 298 HIS A N 1
ATOM 2135 C CA . HIS A 1 276 ? -21.776 -14.414 -0.989 1.00 34.44 298 HIS A CA 1
ATOM 2136 C C . HIS A 1 276 ? -21.289 -14.340 -2.431 1.00 32.12 298 HIS A C 1
ATOM 2137 O O . HIS A 1 276 ? -21.581 -15.221 -3.238 1.00 31.07 298 HIS A O 1
ATOM 2144 N N . THR A 1 277 ? -20.540 -13.287 -2.744 1.00 31.62 299 THR A N 1
ATOM 2145 C CA . THR A 1 277 ? -19.967 -13.125 -4.073 1.00 31.78 299 THR A CA 1
ATOM 2146 C C . THR A 1 277 ? -18.752 -14.033 -4.239 1.00 38.57 299 THR A C 1
ATOM 2147 O O . THR A 1 277 ? -18.578 -14.668 -5.279 1.00 39.96 299 THR A O 1
ATOM 2151 N N . PHE A 1 278 ? -17.919 -14.093 -3.203 1.00 36.36 300 PHE A N 1
ATOM 2152 C CA . PHE A 1 278 ? -16.723 -14.930 -3.223 1.00 30.70 300 PHE A CA 1
ATOM 2153 C C . PHE A 1 278 ? -16.675 -15.869 -2.020 1.00 34.47 300 PHE A C 1
ATOM 2154 O O . PHE A 1 278 ? -15.891 -15.654 -1.095 1.00 38.37 300 PHE A O 1
ATOM 2162 N N . PRO A 1 279 ? -17.504 -16.925 -2.033 1.00 33.07 301 PRO A N 1
ATOM 2163 C CA . PRO A 1 279 ? -17.600 -17.842 -0.890 1.00 26.06 301 PRO A CA 1
ATOM 2164 C C . PRO A 1 279 ? -16.343 -18.682 -0.673 1.00 27.12 301 PRO A C 1
ATOM 2165 O O . PRO A 1 279 ? -16.221 -19.347 0.355 1.00 33.45 301 PRO A O 1
ATOM 2169 N N . PHE A 1 280 ? -15.421 -18.640 -1.627 1.00 35.20 302 PHE A N 1
ATOM 2170 C CA . PHE A 1 280 ? -14.193 -19.423 -1.552 1.00 34.26 302 PHE A CA 1
ATOM 2171 C C . PHE A 1 280 ? -13.030 -18.620 -0.972 1.00 34.73 302 PHE A C 1
ATOM 2172 O O . PHE A 1 280 ? -11.905 -19.115 -0.898 1.00 38.12 302 PHE A O 1
ATOM 2180 N N . ASP A 1 281 ? -13.301 -17.384 -0.561 1.00 30.89 303 ASP A N 1
ATOM 2181 C CA . ASP A 1 281 ? -12.282 -16.551 0.073 1.00 33.07 303 ASP A CA 1
ATOM 2182 C C . ASP A 1 281 ? -12.212 -16.854 1.569 1.00 33.82 303 ASP A C 1
ATOM 2183 O O . ASP A 1 281 ? -13.228 -16.836 2.260 1.00 29.90 303 ASP A O 1
ATOM 2188 N N . TYR A 1 282 ? -11.007 -17.124 2.064 1.00 36.16 304 TYR A N 1
ATOM 2189 C CA . TYR A 1 282 ? -10.825 -17.546 3.450 1.00 31.43 304 TYR A CA 1
ATOM 2190 C C . TYR A 1 282 ? -11.001 -16.399 4.437 1.00 34.26 304 TYR A C 1
ATOM 2191 O O . TYR A 1 282 ? -11.224 -16.624 5.625 1.00 30.85 304 TYR A O 1
ATOM 2200 N N . SER A 1 283 ? -10.891 -15.171 3.946 1.00 30.02 305 SER A N 1
ATOM 2201 C CA . SER A 1 283 ? -11.019 -14.003 4.806 1.00 30.95 305 SER A CA 1
ATOM 2202 C C . SER A 1 283 ? -12.469 -13.539 4.895 1.00 32.76 305 SER A C 1
ATOM 2203 O O . SER A 1 283 ? -12.833 -12.796 5.808 1.00 31.76 305 SER A O 1
ATOM 2206 N N . ALA A 1 284 ? -13.282 -13.982 3.938 1.00 30.36 306 ALA A N 1
ATOM 2207 C CA . ALA A 1 284 ? -14.689 -13.590 3.839 1.00 27.39 306 ALA A CA 1
ATOM 2208 C C . ALA A 1 284 ? -14.841 -12.074 3.750 1.00 32.32 306 ALA A C 1
ATOM 2209 O O . ALA A 1 284 ? -15.876 -11.519 4.121 1.00 28.35 306 ALA A O 1
ATOM 2211 N N . SER A 1 285 ? -13.799 -11.415 3.248 1.00 34.66 307 SER A N 1
ATOM 2212 C CA . SER A 1 285 ? -13.783 -9.964 3.109 1.00 36.34 307 SER A CA 1
ATOM 2213 C C . SER A 1 285 ? -12.680 -9.544 2.146 1.00 39.01 307 SER A C 1
ATOM 2214 O O . SER A 1 285 ? -11.750 -10.309 1.885 1.00 36.41 307 SER A O 1
ATOM 2217 N N . GLU A 1 286 ? -12.790 -8.331 1.614 1.00 43.99 308 GLU A N 1
ATOM 2218 C CA . GLU A 1 286 ? -11.778 -7.802 0.707 1.00 40.19 308 GLU A CA 1
ATOM 2219 C C . GLU A 1 286 ? -10.461 -7.597 1.444 1.00 42.56 308 GLU A C 1
ATOM 2220 O O . GLU A 1 286 ? -9.402 -8.016 0.975 1.00 40.85 308 GLU A O 1
ATOM 2226 N N . TYR A 1 287 ? -10.535 -6.947 2.600 1.00 43.31 309 TYR A N 1
ATOM 2227 C CA . TYR A 1 287 ? -9.359 -6.743 3.435 1.00 36.55 309 TYR A CA 1
ATOM 2228 C C . TYR A 1 287 ? -9.291 -7.822 4.507 1.00 36.00 309 TYR A C 1
ATOM 2229 O O . TYR A 1 287 ? -10.309 -8.198 5.087 1.00 47.53 309 TYR A O 1
ATOM 2238 N N . ARG A 1 288 ? -8.085 -8.310 4.767 1.00 33.99 310 ARG A N 1
ATOM 2239 C CA . ARG A 1 288 ? -7.891 -9.450 5.654 1.00 38.82 310 ARG A CA 1
ATOM 2240 C C . ARG A 1 288 ? -8.210 -9.151 7.118 1.00 40.91 310 ARG A C 1
ATOM 2241 O O . ARG A 1 288 ? -9.040 -9.826 7.721 1.00 37.79 310 ARG A O 1
ATOM 2249 N N . TRP A 1 289 ? -7.561 -8.142 7.690 1.00 35.95 311 TRP A N 1
ATOM 2250 C CA . TRP A 1 289 ? -7.677 -7.895 9.125 1.00 32.08 311 TRP A CA 1
ATOM 2251 C C . TRP A 1 289 ? -8.632 -6.756 9.481 1.00 36.93 311 TRP A C 1
ATOM 2252 O O . TRP A 1 289 ? -8.839 -6.463 10.659 1.00 46.28 311 TRP A O 1
ATOM 2263 N N . HIS A 1 290 ? -9.212 -6.119 8.470 1.00 33.14 312 HIS A N 1
ATOM 2264 C CA . HIS A 1 290 ? -10.119 -4.998 8.693 1.00 31.98 312 HIS A CA 1
ATOM 2265 C C . HIS A 1 290 ? -11.425 -5.460 9.335 1.00 40.29 312 HIS A C 1
ATOM 2266 O O . HIS A 1 290 ? -12.296 -6.012 8.658 1.00 41.29 312 HIS A O 1
ATOM 2273 N N . ILE A 1 291 ? -11.547 -5.219 10.641 1.00 38.73 313 ILE A N 1
ATOM 2274 C CA . ILE A 1 291 ? -12.707 -5.630 11.434 1.00 30.05 313 ILE A CA 1
ATOM 2275 C C . ILE A 1 291 ? -12.969 -7.121 11.228 1.00 35.93 313 ILE A C 1
ATOM 2276 O O . ILE A 1 291 ? -14.112 -7.556 11.074 1.00 38.72 313 ILE A O 1
ATOM 2281 N N . ASN A 1 292 ? -11.894 -7.901 11.222 1.00 29.92 314 ASN A N 1
ATOM 2282 C CA . ASN A 1 292 ? -11.992 -9.328 10.951 1.00 28.05 314 ASN A CA 1
ATOM 2283 C C . ASN A 1 292 ? -11.059 -10.108 11.868 1.00 33.72 314 ASN A C 1
ATOM 2284 O O . ASN A 1 292 ? -9.960 -10.495 11.469 1.00 39.35 314 ASN A O 1
ATOM 2289 N N . PHE A 1 293 ? -11.504 -10.332 13.100 1.00 36.73 315 PHE A N 1
ATOM 2290 C CA . PHE A 1 293 ? -10.707 -11.057 14.081 1.00 32.46 315 PHE A CA 1
ATOM 2291 C C . PHE A 1 293 ? -10.509 -12.513 13.673 1.00 30.48 315 PHE A C 1
ATOM 2292 O O . PHE A 1 293 ? -9.498 -13.126 14.012 1.00 31.32 315 PHE A O 1
ATOM 2300 N N . THR A 1 294 ? -11.476 -13.062 12.946 1.00 33.64 316 THR A N 1
ATOM 2301 C CA . THR A 1 294 ? -11.409 -14.458 12.526 1.00 27.76 316 THR A CA 1
ATOM 2302 C C . THR A 1 294 ? -10.230 -14.692 11.589 1.00 29.28 316 THR A C 1
ATOM 2303 O O . THR A 1 294 ? -9.459 -15.636 11.771 1.00 33.00 316 THR A O 1
ATOM 2307 N N . THR A 1 295 ? -10.090 -13.823 10.592 1.00 25.20 317 THR A N 1
ATOM 2308 C CA . THR A 1 295 ? -8.994 -13.927 9.637 1.00 32.41 317 THR A CA 1
ATOM 2309 C C . THR A 1 295 ? -7.653 -13.759 10.342 1.00 31.72 317 THR A C 1
ATOM 2310 O O . THR A 1 295 ? -6.685 -14.454 10.031 1.00 37.51 317 THR A O 1
ATOM 2314 N N . PHE A 1 296 ? -7.606 -12.836 11.297 1.00 34.44 318 PHE A N 1
ATOM 2315 C CA . PHE A 1 296 ? -6.397 -12.611 12.078 1.00 34.03 318 PHE A CA 1
ATOM 2316 C C . PHE A 1 296 ? -6.023 -13.870 12.853 1.00 30.94 318 PHE A C 1
ATOM 2317 O O . PHE A 1 296 ? -4.845 -14.207 12.973 1.00 30.99 318 PHE A O 1
ATOM 2325 N N . PHE A 1 297 ? -7.031 -14.566 13.369 1.00 28.95 319 PHE A N 1
ATOM 2326 C CA . PHE A 1 297 ? -6.808 -15.820 14.081 1.00 34.30 319 PHE A CA 1
ATOM 2327 C C . PHE A 1 297 ? -6.247 -16.895 13.153 1.00 35.31 319 PHE A C 1
ATOM 2328 O O . PHE A 1 297 ? -5.294 -17.590 13.503 1.00 32.81 319 PHE A O 1
ATOM 2336 N N . ILE A 1 298 ? -6.844 -17.027 11.971 1.00 33.07 320 ILE A N 1
ATOM 2337 C CA . ILE A 1 298 ? -6.406 -18.020 10.996 1.00 32.77 320 ILE A CA 1
ATOM 2338 C C . ILE A 1 298 ? -4.963 -17.753 10.579 1.00 35.76 320 ILE A C 1
ATOM 2339 O O . ILE A 1 298 ? -4.163 -18.681 10.458 1.00 39.28 320 ILE A O 1
ATOM 2344 N N . ASP A 1 299 ? -4.630 -16.482 10.374 1.00 29.95 321 ASP A N 1
ATOM 2345 C CA . ASP A 1 299 ? -3.277 -16.105 9.976 1.00 33.92 321 ASP A CA 1
ATOM 2346 C C . ASP A 1 299 ? -2.261 -16.414 11.076 1.00 37.20 321 ASP A C 1
ATOM 2347 O O . ASP A 1 299 ? -1.118 -16.771 10.788 1.00 45.42 321 ASP A O 1
ATOM 2352 N N . CYS A 1 300 ? -2.681 -16.282 12.332 1.00 31.36 322 CYS A N 1
ATOM 2353 C CA . CYS A 1 300 ? -1.834 -16.650 13.464 1.00 35.97 322 CYS A CA 1
ATOM 2354 C C . CYS A 1 300 ? -1.586 -18.155 13.479 1.00 38.74 322 CYS A C 1
ATOM 2355 O O . CYS A 1 300 ? -0.472 -18.608 13.738 1.00 48.82 322 CYS A O 1
ATOM 2358 N N . MET A 1 301 ? -2.635 -18.922 13.200 1.00 37.84 323 MET A N 1
ATOM 2359 C CA . MET A 1 301 ? -2.528 -20.374 13.120 1.00 35.26 323 MET A CA 1
ATOM 2360 C C . MET A 1 301 ? -1.618 -20.783 11.968 1.00 34.35 323 MET A C 1
ATOM 2361 O O . MET A 1 301 ? -0.902 -21.781 12.053 1.00 36.77 323 MET A O 1
ATOM 2366 N N . ALA A 1 302 ? -1.655 -20.005 10.891 1.00 32.75 324 ALA A N 1
ATOM 2367 C CA . ALA A 1 302 ? -0.813 -20.262 9.731 1.00 30.66 324 ALA A CA 1
ATOM 2368 C C . ALA A 1 302 ? 0.652 -19.991 10.060 1.00 52.85 324 ALA A C 1
ATOM 2369 O O . ALA A 1 302 ? 1.548 -20.653 9.538 1.00 53.65 324 ALA A O 1
ATOM 2371 N N . ALA A 1 303 ? 0.887 -19.014 10.929 1.00 41.04 325 ALA A N 1
ATOM 2372 C CA . ALA A 1 303 ? 2.240 -18.682 11.358 1.00 41.82 325 ALA A CA 1
ATOM 2373 C C . ALA A 1 303 ? 2.821 -19.798 12.223 1.00 44.76 325 ALA A C 1
ATOM 2374 O O . ALA A 1 303 ? 4.032 -20.016 12.241 1.00 46.89 325 ALA A O 1
ATOM 2376 N N . LEU A 1 304 ? 1.949 -20.503 12.938 1.00 43.23 326 LEU A N 1
ATOM 2377 C CA . LEU A 1 304 ? 2.370 -21.614 13.785 1.00 39.49 326 LEU A CA 1
ATOM 2378 C C . LEU A 1 304 ? 2.464 -22.916 12.993 1.00 44.26 326 LEU A C 1
ATOM 2379 O O . LEU A 1 304 ? 2.894 -23.941 13.520 1.00 49.68 326 LEU A O 1
ATOM 2384 N N . GLY A 1 305 ? 2.056 -22.868 11.729 1.00 42.24 327 GLY A N 1
ATOM 2385 C CA . GLY A 1 305 ? 2.116 -24.031 10.862 1.00 40.87 327 GLY A CA 1
ATOM 2386 C C . GLY A 1 305 ? 0.936 -24.976 11.000 1.00 46.26 327 GLY A C 1
ATOM 2387 O O . GLY A 1 305 ? 0.990 -26.117 10.538 1.00 48.15 327 GLY A O 1
ATOM 2388 N N . LEU A 1 306 ? -0.133 -24.501 11.631 1.00 45.79 328 LEU A N 1
ATOM 2389 C CA . LEU A 1 306 ? -1.325 -25.318 11.842 1.00 40.70 328 LEU A CA 1
ATOM 2390 C C . LEU A 1 306 ? -2.347 -25.121 10.728 1.00 40.64 328 LEU A C 1
ATOM 2391 O O . LEU A 1 306 ? -3.323 -25.867 10.630 1.00 38.24 328 LEU A O 1
ATOM 2396 N N . ALA A 1 307 ? -2.121 -24.113 9.892 1.00 34.50 329 ALA A N 1
ATOM 2397 C CA . ALA A 1 307 ? -3.043 -23.802 8.807 1.00 34.28 329 ALA A CA 1
ATOM 2398 C C . ALA A 1 307 ? -2.295 -23.369 7.551 1.00 38.01 329 ALA A C 1
ATOM 2399 O O . ALA A 1 307 ? -1.270 -22.695 7.630 1.00 39.37 329 ALA A O 1
ATOM 2401 N N . TYR A 1 308 ? -2.814 -23.762 6.392 1.00 38.81 330 TYR A N 1
ATOM 2402 C CA . TYR A 1 308 ? -2.223 -23.364 5.119 1.00 30.23 330 TYR A CA 1
ATOM 2403 C C . TYR A 1 308 ? -3.253 -23.435 3.998 1.00 44.21 330 TYR A C 1
ATOM 2404 O O . TYR A 1 308 ? -4.434 -23.698 4.246 1.00 36.98 330 TYR A O 1
ATOM 2413 N N . ASP A 1 309 ? -2.794 -23.196 2.771 1.00 47.22 331 ASP A N 1
ATOM 2414 C CA . ASP A 1 309 ? -3.655 -23.182 1.591 1.00 29.97 331 ASP A CA 1
ATOM 2415 C C . ASP A 1 309 ? -4.801 -22.186 1.773 1.00 28.82 331 ASP A C 1
ATOM 2416 O O . ASP A 1 309 ? -5.950 -22.469 1.431 1.00 28.07 331 ASP A O 1
ATOM 2421 N N . ARG A 1 310 ? -4.479 -21.022 2.327 1.00 28.84 332 ARG A N 1
ATOM 2422 C CA . ARG A 1 310 ? -5.461 -19.956 2.485 1.00 36.66 332 ARG A CA 1
ATOM 2423 C C . ARG A 1 310 ? -5.767 -19.336 1.130 1.00 38.63 332 ARG A C 1
ATOM 2424 O O . ARG A 1 310 ? -4.872 -18.834 0.451 1.00 44.69 332 ARG A O 1
ATOM 2432 N N . LYS A 1 311 ? -7.035 -19.373 0.738 1.00 34.24 333 LYS A N 1
ATOM 2433 C CA . LYS A 1 311 ? -7.427 -18.916 -0.587 1.00 35.15 333 LYS A CA 1
ATOM 2434 C C . LYS A 1 311 ? -8.027 -17.516 -0.552 1.00 36.57 333 LYS A C 1
ATOM 2435 O O . LYS A 1 311 ? -9.069 -17.284 0.060 1.00 35.46 333 LYS A O 1
ATOM 2441 N N . LYS A 1 312 ? -7.346 -16.585 -1.209 1.00 38.91 334 LYS A N 1
ATOM 2442 C CA . LYS A 1 312 ? -7.787 -15.201 -1.280 1.00 35.81 334 LYS A CA 1
ATOM 2443 C C . LYS A 1 312 ? -8.028 -14.822 -2.735 1.00 36.51 334 LYS A C 1
ATOM 2444 O O . LYS A 1 312 ? -7.225 -15.149 -3.610 1.00 33.16 334 LYS A O 1
ATOM 2450 N N . VAL A 1 313 ? -9.137 -14.142 -2.996 1.00 34.10 335 VAL A N 1
ATOM 2451 C CA . VAL A 1 313 ? -9.445 -13.696 -4.346 1.00 30.35 335 VAL A CA 1
ATOM 2452 C C . VAL A 1 313 ? -8.488 -12.572 -4.726 1.00 42.83 335 VAL A C 1
ATOM 2453 O O . VAL A 1 313 ? -8.218 -11.680 -3.920 1.00 38.51 335 VAL A O 1
ATOM 2457 N N . SER A 1 314 ? -7.966 -12.628 -5.948 1.00 37.47 336 SER A N 1
ATOM 2458 C CA . SER A 1 314 ? -7.013 -11.631 -6.423 1.00 34.53 336 SER A CA 1
ATOM 2459 C C . SER A 1 314 ? -7.649 -10.248 -6.492 1.00 40.45 336 SER A C 1
ATOM 2460 O O . SER A 1 314 ? -8.868 -10.121 -6.597 1.00 49.17 336 SER A O 1
ATOM 2463 N N . LYS A 1 315 ? -6.815 -9.214 -6.431 1.00 41.04 337 LYS A N 1
ATOM 2464 C CA . LYS A 1 315 ? -7.293 -7.838 -6.490 1.00 41.95 337 LYS A CA 1
ATOM 2465 C C . LYS A 1 315 ? -7.941 -7.533 -7.837 1.00 42.54 337 LYS A C 1
ATOM 2466 O O . LYS A 1 315 ? -8.903 -6.769 -7.910 1.00 53.43 337 LYS A O 1
ATOM 2472 N N . ALA A 1 316 ? -7.410 -8.134 -8.898 1.00 39.73 338 ALA A N 1
ATOM 2473 C CA . ALA A 1 316 ? -7.911 -7.898 -10.250 1.00 39.86 338 ALA A CA 1
ATOM 2474 C C . ALA A 1 316 ? -9.328 -8.438 -10.424 1.00 46.54 338 ALA A C 1
ATOM 2475 O O . ALA A 1 316 ? -10.184 -7.777 -11.014 1.00 47.74 338 ALA A O 1
ATOM 2477 N N . THR A 1 317 ? -9.567 -9.642 -9.911 1.00 40.49 339 THR A N 1
ATOM 2478 C CA . THR A 1 317 ? -10.887 -10.262 -9.975 1.00 35.83 339 THR A CA 1
ATOM 2479 C C . THR A 1 317 ? -11.913 -9.449 -9.191 1.00 41.92 339 THR A C 1
ATOM 2480 O O . THR A 1 317 ? -13.018 -9.195 -9.673 1.00 42.01 339 THR A O 1
ATOM 2484 N N . VAL A 1 318 ? -11.534 -9.040 -7.984 1.00 37.20 340 VAL A N 1
ATOM 2485 C CA . VAL A 1 318 ? -12.413 -8.262 -7.120 1.00 34.47 340 VAL A CA 1
ATOM 2486 C C . VAL A 1 318 ? -12.754 -6.931 -7.775 1.00 36.05 340 VAL A C 1
ATOM 2487 O O . VAL A 1 318 ? -13.918 -6.542 -7.838 1.00 60.10 340 VAL A O 1
ATOM 2491 N N . LEU A 1 319 ? -11.732 -6.245 -8.275 1.00 43.54 341 LEU A N 1
ATOM 2492 C CA . LEU A 1 319 ? -11.912 -4.936 -8.894 1.00 53.72 341 LEU A CA 1
ATOM 2493 C C . LEU A 1 319 ? -12.785 -5.021 -10.144 1.00 55.97 341 LEU A C 1
ATOM 2494 O O . LEU A 1 319 ? -13.566 -4.112 -10.426 1.00 63.38 341 LEU A O 1
ATOM 2499 N N . ALA A 1 320 ? -12.653 -6.114 -10.889 1.00 51.93 342 ALA A N 1
ATOM 2500 C CA . ALA A 1 320 ? -13.437 -6.305 -12.106 1.00 48.01 342 ALA A CA 1
ATOM 2501 C C . ALA A 1 320 ? -14.900 -6.585 -11.776 1.00 51.42 342 ALA A C 1
ATOM 2502 O O . ALA A 1 320 ? -15.802 -6.150 -12.492 1.00 49.38 342 ALA A O 1
ATOM 2504 N N . ARG A 1 321 ? -15.131 -7.313 -10.688 1.00 38.53 343 ARG A N 1
ATOM 2505 C CA . ARG A 1 321 ? -16.488 -7.646 -10.272 1.00 40.18 343 ARG A CA 1
ATOM 2506 C C . ARG A 1 321 ? -17.220 -6.406 -9.765 1.00 42.63 343 ARG A C 1
ATOM 2507 O O . ARG A 1 321 ? -18.428 -6.266 -9.955 1.00 47.95 343 ARG A O 1
ATOM 2515 N N . ILE A 1 322 ? -16.477 -5.511 -9.121 1.00 41.61 344 ILE A N 1
ATOM 2516 C CA . ILE A 1 322 ? -17.027 -4.252 -8.635 1.00 41.92 344 ILE A CA 1
ATOM 2517 C C . ILE A 1 322 ? -17.527 -3.423 -9.811 1.00 47.98 344 ILE A C 1
ATOM 2518 O O . ILE A 1 322 ? -18.591 -2.807 -9.744 1.00 55.46 344 ILE A O 1
ATOM 2523 N N . LYS A 1 323 ? -16.757 -3.424 -10.892 1.00 47.94 345 LYS A N 1
ATOM 2524 C CA . LYS A 1 323 ? -17.113 -2.674 -12.090 1.00 49.58 345 LYS A CA 1
ATOM 2525 C C . LYS A 1 323 ? -18.356 -3.251 -12.762 1.00 52.38 345 LYS A C 1
ATOM 2526 O O . LYS A 1 323 ? -19.179 -2.514 -13.305 1.00 58.21 345 LYS A O 1
ATOM 2532 N N . ARG A 1 324 ? -18.494 -4.571 -12.710 1.00 50.73 346 ARG A N 1
ATOM 2533 C CA . ARG A 1 324 ? -19.559 -5.252 -13.435 1.00 46.73 346 ARG A CA 1
ATOM 2534 C C . ARG A 1 324 ? -20.900 -5.217 -12.699 1.00 52.33 346 ARG A C 1
ATOM 2535 O O . ARG A 1 324 ? -21.927 -4.903 -13.298 1.00 55.83 346 ARG A O 1
ATOM 2543 N N . THR A 1 325 ? -20.896 -5.538 -11.408 1.00 47.06 347 THR A N 1
ATOM 2544 C CA . THR A 1 325 ? -22.152 -5.671 -10.669 1.00 45.80 347 THR A CA 1
ATOM 2545 C C . THR A 1 325 ? -22.223 -4.843 -9.385 1.00 45.31 347 THR A C 1
ATOM 2546 O O . THR A 1 325 ? -23.181 -4.966 -8.622 1.00 50.01 347 THR A O 1
ATOM 2550 N N . GLY A 1 326 ? -21.223 -4.000 -9.146 1.00 42.81 348 GLY A N 1
ATOM 2551 C CA . GLY A 1 326 ? -21.193 -3.185 -7.943 1.00 38.59 348 GLY A CA 1
ATOM 2552 C C . GLY A 1 326 ? -22.235 -2.082 -7.916 1.00 49.81 348 GLY A C 1
ATOM 2553 O O . GLY A 1 326 ? -22.749 -1.681 -8.961 1.00 64.13 348 GLY A O 1
ATOM 2554 N N . ASP A 1 327 ? -22.547 -1.586 -6.721 1.00 42.31 349 ASP A N 1
ATOM 2555 C CA . ASP A 1 327 ? -23.550 -0.534 -6.570 1.00 44.07 349 ASP A CA 1
ATOM 2556 C C . ASP A 1 327 ? -22.916 0.857 -6.544 1.00 46.63 349 ASP A C 1
ATOM 2557 O O . ASP A 1 327 ? -23.619 1.866 -6.580 1.00 56.32 349 ASP A O 1
ATOM 2562 N N . GLY A 1 328 ? -21.589 0.902 -6.471 1.00 46.13 350 GLY A N 1
ATOM 2563 C CA . GLY A 1 328 ? -20.863 2.159 -6.521 1.00 45.09 350 GLY A CA 1
ATOM 2564 C C . GLY A 1 328 ? -20.451 2.738 -5.179 1.00 46.03 350 GLY A C 1
ATOM 2565 O O . GLY A 1 328 ? -20.020 3.888 -5.102 1.00 55.95 350 GLY A O 1
ATOM 2566 N N . SER A 1 329 ? -20.574 1.945 -4.120 1.00 43.16 351 SER A N 1
ATOM 2567 C CA . SER A 1 329 ? -20.234 2.413 -2.780 1.00 43.11 351 SER A CA 1
ATOM 2568 C C . SER A 1 329 ? -18.801 2.052 -2.398 1.00 53.58 351 SER A C 1
ATOM 2569 O O . SER A 1 329 ? -18.335 2.395 -1.312 1.00 61.74 351 SER A O 1
ATOM 2572 N N . HIS A 1 330 ? -18.104 1.363 -3.296 1.00 44.66 352 HIS A N 1
ATOM 2573 C CA . HIS A 1 330 ? -16.744 0.910 -3.025 1.00 49.43 352 HIS A CA 1
ATOM 2574 C C . HIS A 1 330 ? -15.735 2.051 -3.142 1.00 56.74 352 HIS A C 1
ATOM 2575 O O . HIS A 1 330 ? -14.607 1.942 -2.663 1.00 64.27 352 HIS A O 1
ATOM 2582 N N . LYS A 1 331 ? -16.151 3.146 -3.772 1.00 60.81 353 LYS A N 1
ATOM 2583 C CA . LYS A 1 331 ? -15.288 4.311 -3.956 1.00 69.57 353 LYS A CA 1
ATOM 2584 C C . LYS A 1 331 ? -14.826 4.914 -2.631 1.00 69.60 353 LYS A C 1
ATOM 2585 O O . LYS A 1 331 ? -13.784 5.565 -2.567 1.00 79.63 353 LYS A O 1
ATOM 2591 N N . SER A 1 332 ? -15.604 4.694 -1.576 1.00 61.72 354 SER A N 1
ATOM 2592 C CA . SER A 1 332 ? -15.293 5.252 -0.266 1.00 62.70 354 SER A CA 1
ATOM 2593 C C . SER A 1 332 ? -14.398 4.325 0.554 1.00 62.62 354 SER A C 1
ATOM 2594 O O . SER A 1 332 ? -13.916 4.703 1.621 1.00 68.59 354 SER A O 1
ATOM 2597 N N . SER A 1 333 ? -14.179 3.114 0.052 1.00 57.93 355 SER A N 1
ATOM 2598 C CA . SER A 1 333 ? -13.378 2.127 0.769 1.00 50.76 355 SER A CA 1
ATOM 2599 C C . SER A 1 333 ? -12.143 1.710 -0.024 1.00 52.81 355 SER A C 1
ATOM 2600 O O . SER A 1 333 ? -11.496 0.714 0.301 1.00 55.09 355 SER A O 1
ATOM 2603 N N . GLU A 1 334 ? -11.818 2.474 -1.062 1.00 58.43 356 GLU A N 1
ATOM 2604 C CA . GLU A 1 334 ? -10.663 2.169 -1.898 1.00 61.78 356 GLU A CA 1
ATOM 2605 C C . GLU A 1 334 ? -9.353 2.455 -1.174 1.00 61.96 356 GLU A C 1
ATOM 2606 O O . GLU A 1 334 ? -9.227 3.461 -0.475 1.00 62.61 356 GLU A O 1
ATOM 2612 N N . ASN A 1 335 ? -8.388 1.556 -1.353 1.00 60.50 357 ASN A N 1
ATOM 2613 C CA . ASN A 1 335 ? -7.043 1.712 -0.803 1.00 58.44 357 ASN A CA 1
ATOM 2614 C C . ASN A 1 335 ? -7.043 1.943 0.705 1.00 56.01 357 ASN A C 1
ATOM 2615 O O . ASN A 1 335 ? -6.299 2.782 1.213 1.00 57.01 357 ASN A O 1
ATOM 2620 N N . LEU A 1 336 ? -7.882 1.199 1.416 1.00 49.24 358 LEU A N 1
ATOM 2621 C CA . LEU A 1 336 ? -7.892 1.260 2.870 1.00 42.68 358 LEU A CA 1
ATOM 2622 C C . LEU A 1 336 ? -6.617 0.610 3.391 1.00 49.15 358 LEU A C 1
ATOM 2623 O O . LEU A 1 336 ? -5.847 1.223 4.130 1.00 43.58 358 LEU A O 1
ATOM 2628 N N . TYR A 1 337 ? -6.401 -0.638 2.987 1.00 51.59 359 TYR A N 1
ATOM 2629 C CA . TYR A 1 337 ? -5.168 -1.353 3.292 1.00 49.59 359 TYR A CA 1
ATOM 2630 C C . TYR A 1 337 ? -4.618 -1.990 2.020 1.00 52.27 359 TYR A C 1
ATOM 2631 O O . TYR A 1 337 ? -5.311 -2.064 1.006 1.00 55.45 359 TYR A O 1
ATOM 2640 N N . PHE A 1 338 ? -3.371 -2.445 2.073 1.00 54.83 360 PHE A N 1
ATOM 2641 C CA . PHE A 1 338 ? -2.772 -3.145 0.942 1.00 59.32 360 PHE A CA 1
ATOM 2642 C C . PHE A 1 338 ? -3.320 -4.564 0.855 1.00 56.92 360 PHE A C 1
ATOM 2643 O O . PHE A 1 338 ? -3.393 -5.150 -0.224 1.00 55.11 360 PHE A O 1
ATOM 2651 N N . GLN A 1 339 ? -3.705 -5.109 2.005 1.00 55.25 361 GLN A N 1
ATOM 2652 C CA . GLN A 1 339 ? -4.274 -6.448 2.075 1.00 52.33 361 GLN A CA 1
ATOM 2653 C C . GLN A 1 339 ? -5.542 -6.452 2.922 1.00 36.75 361 GLN A C 1
ATOM 2654 O O . GLN A 1 339 ? -6.010 -7.506 3.348 1.00 39.68 361 GLN A O 1
ATOM 2660 N N . ASP B 1 19 ? -3.787 17.544 -11.923 1.00 110.04 41 ASP D N 1
ATOM 2661 C CA . ASP B 1 19 ? -3.592 17.848 -10.511 1.00 107.50 41 ASP D CA 1
ATOM 2662 C C . ASP B 1 19 ? -4.933 18.027 -9.806 1.00 107.37 41 ASP D C 1
ATOM 2663 O O . ASP B 1 19 ? -5.887 18.544 -10.389 1.00 110.67 41 ASP D O 1
ATOM 2668 N N . ILE B 1 20 ? -4.997 17.599 -8.549 1.00 100.17 42 ILE D N 1
ATOM 2669 C CA . ILE B 1 20 ? -6.245 17.619 -7.794 1.00 100.77 42 ILE D CA 1
ATOM 2670 C C . ILE B 1 20 ? -6.346 18.851 -6.900 1.00 93.44 42 ILE D C 1
ATOM 2671 O O . ILE B 1 20 ? -7.435 19.208 -6.450 1.00 99.84 42 ILE D O 1
ATOM 2676 N N . ARG B 1 21 ? -5.215 19.501 -6.647 1.00 86.69 43 ARG D N 1
ATOM 2677 C CA . ARG B 1 21 ? -5.190 20.679 -5.785 1.00 81.63 43 ARG D CA 1
ATOM 2678 C C . ARG B 1 21 ? -4.382 21.814 -6.414 1.00 75.02 43 ARG D C 1
ATOM 2679 O O . ARG B 1 21 ? -3.239 22.055 -6.027 1.00 71.13 43 ARG D O 1
ATOM 2687 N N . PRO B 1 22 ? -4.976 22.512 -7.396 1.00 79.84 44 PRO D N 1
ATOM 2688 C CA . PRO B 1 22 ? -4.289 23.601 -8.101 1.00 75.70 44 PRO D CA 1
ATOM 2689 C C . PRO B 1 22 ? -4.225 24.905 -7.305 1.00 77.48 44 PRO D C 1
ATOM 2690 O O . PRO B 1 22 ? -3.355 25.734 -7.571 1.00 76.56 44 PRO D O 1
ATOM 2694 N N . GLU B 1 23 ? -5.131 25.081 -6.346 1.00 74.92 45 GLU D N 1
ATOM 2695 C CA . GLU B 1 23 ? -5.197 26.319 -5.573 1.00 73.86 45 GLU D CA 1
ATOM 2696 C C . GLU B 1 23 ? -3.993 26.496 -4.649 1.00 69.48 45 GLU D C 1
ATOM 2697 O O . GLU B 1 23 ? -3.658 27.617 -4.268 1.00 68.27 45 GLU D O 1
ATOM 2703 N N . MET B 1 24 ? -3.351 25.389 -4.289 1.00 67.54 46 MET D N 1
ATOM 2704 C CA . MET B 1 24 ? -2.174 25.435 -3.429 1.00 63.65 46 MET D CA 1
ATOM 2705 C C . MET B 1 24 ? -0.940 24.929 -4.168 1.00 61.70 46 MET D C 1
ATOM 2706 O O . MET B 1 24 ? -0.932 23.816 -4.690 1.00 62.65 46 MET D O 1
ATOM 2711 N N . LYS B 1 25 ? 0.100 25.757 -4.212 1.00 59.45 47 LYS D N 1
ATOM 2712 C CA . LYS B 1 25 ? 1.337 25.400 -4.900 1.00 59.31 47 LYS D CA 1
ATOM 2713 C C . LYS B 1 25 ? 2.560 25.800 -4.080 1.00 54.84 47 LYS D C 1
ATOM 2714 O O . LYS B 1 25 ? 3.675 25.846 -4.598 1.00 53.73 47 LYS D O 1
ATOM 2720 N N . GLU B 1 26 ? 2.347 26.083 -2.799 1.00 53.84 48 GLU D N 1
ATOM 2721 C CA . GLU B 1 26 ? 3.426 26.533 -1.928 1.00 51.40 48 GLU D CA 1
ATOM 2722 C C . GLU B 1 26 ? 4.205 25.358 -1.342 1.00 53.67 48 GLU D C 1
ATOM 2723 O O . GLU B 1 26 ? 5.199 25.551 -0.642 1.00 56.62 48 GLU D O 1
ATOM 2729 N N . ASP B 1 27 ? 3.754 24.142 -1.633 1.00 50.43 49 ASP D N 1
ATOM 2730 C CA . ASP B 1 27 ? 4.413 22.942 -1.129 1.00 54.07 49 ASP D CA 1
ATOM 2731 C C . ASP B 1 27 ? 4.871 22.040 -2.271 1.00 57.50 49 ASP D C 1
ATOM 2732 O O . ASP B 1 27 ? 5.284 20.900 -2.050 1.00 49.98 49 ASP D O 1
ATOM 2737 N N . ILE B 1 28 ? 4.794 22.557 -3.493 1.00 60.32 50 ILE D N 1
ATOM 2738 C CA . ILE B 1 28 ? 5.235 21.818 -4.667 1.00 52.79 50 ILE D CA 1
ATOM 2739 C C . ILE B 1 28 ? 6.738 21.995 -4.839 1.00 51.19 50 ILE D C 1
ATOM 2740 O O . ILE B 1 28 ? 7.239 23.119 -4.847 1.00 50.24 50 ILE D O 1
ATOM 2745 N N . HIS B 1 29 ? 7.452 20.880 -4.971 1.00 51.35 51 HIS D N 1
ATOM 2746 C CA . HIS B 1 29 ? 8.909 20.903 -5.075 1.00 50.29 51 HIS D CA 1
ATOM 2747 C C . HIS B 1 29 ? 9.376 21.709 -6.284 1.00 57.29 51 HIS D C 1
ATOM 2748 O O . HIS B 1 29 ? 8.884 21.522 -7.395 1.00 62.23 51 HIS D O 1
ATOM 2755 N N . ASP B 1 30 ? 10.326 22.609 -6.053 1.00 56.22 52 ASP D N 1
ATOM 2756 C CA . ASP B 1 30 ? 10.870 23.447 -7.115 1.00 57.57 52 ASP D CA 1
ATOM 2757 C C . ASP B 1 30 ? 12.301 23.032 -7.448 1.00 60.11 52 ASP D C 1
ATOM 2758 O O . ASP B 1 30 ? 13.240 23.404 -6.743 1.00 52.87 52 ASP D O 1
ATOM 2763 N N . PRO B 1 31 ? 12.468 22.258 -8.532 1.00 64.48 53 PRO D N 1
ATOM 2764 C CA . PRO B 1 31 ? 13.774 21.734 -8.944 1.00 68.35 53 PRO D CA 1
ATOM 2765 C C . PRO B 1 31 ? 14.681 22.795 -9.562 1.00 64.80 53 PRO D C 1
ATOM 2766 O O . PRO B 1 31 ? 15.895 22.599 -9.624 1.00 64.30 53 PRO D O 1
ATOM 2770 N N . THR B 1 32 ? 14.096 23.901 -10.011 1.00 61.62 54 THR D N 1
ATOM 2771 C CA . THR B 1 32 ? 14.864 24.966 -10.647 1.00 62.46 54 THR D CA 1
ATOM 2772 C C . THR B 1 32 ? 15.779 25.671 -9.648 1.00 61.29 54 THR D C 1
ATOM 2773 O O . THR B 1 32 ? 16.792 26.254 -10.031 1.00 68.31 54 THR D O 1
ATOM 2777 N N . TYR B 1 33 ? 15.421 25.614 -8.369 1.00 59.11 55 TYR D N 1
ATOM 2778 C CA . TYR B 1 33 ? 16.234 26.238 -7.331 1.00 61.74 55 TYR D CA 1
ATOM 2779 C C . TYR B 1 33 ? 17.288 25.277 -6.795 1.00 58.74 55 TYR D C 1
ATOM 2780 O O . TYR B 1 33 ? 16.973 24.174 -6.351 1.00 65.09 55 TYR D O 1
ATOM 2789 N N . GLN B 1 34 ? 18.543 25.710 -6.840 1.00 59.60 56 GLN D N 1
ATOM 2790 C CA . GLN B 1 34 ? 19.642 24.926 -6.296 1.00 53.94 56 GLN D CA 1
ATOM 2791 C C . GLN B 1 34 ? 20.385 25.735 -5.245 1.00 57.53 56 GLN D C 1
ATOM 2792 O O . GLN B 1 34 ? 20.120 26.924 -5.067 1.00 57.83 56 GLN D O 1
ATOM 2798 N N . ASP B 1 35 ? 21.309 25.087 -4.546 1.00 61.38 57 ASP D N 1
ATOM 2799 C CA . ASP B 1 35 ? 22.119 25.776 -3.552 1.00 54.15 57 ASP D CA 1
ATOM 2800 C C . ASP B 1 35 ? 22.982 26.845 -4.206 1.00 59.81 57 ASP D C 1
ATOM 2801 O O . ASP B 1 35 ? 23.628 26.599 -5.226 1.00 63.02 57 ASP D O 1
ATOM 2806 N N . GLU B 1 36 ? 22.967 28.038 -3.623 1.00 63.84 58 GLU D N 1
ATOM 2807 C CA . GLU B 1 36 ? 23.830 29.121 -4.069 1.00 64.88 58 GLU D CA 1
ATOM 2808 C C . GLU B 1 36 ? 25.284 28.691 -3.934 1.00 63.24 58 GLU D C 1
ATOM 2809 O O . GLU B 1 36 ? 25.673 28.093 -2.931 1.00 80.70 58 GLU D O 1
ATOM 2815 N N . GLU B 1 37 ? 26.081 28.989 -4.953 1.00 71.95 59 GLU D N 1
ATOM 2816 C CA . GLU B 1 37 ? 27.457 28.513 -5.006 1.00 78.61 59 GLU D CA 1
ATOM 2817 C C . GLU B 1 37 ? 28.325 29.131 -3.914 1.00 71.28 59 GLU D C 1
ATOM 2818 O O . GLU B 1 37 ? 27.934 30.102 -3.267 1.00 70.89 59 GLU D O 1
ATOM 2824 N N . GLY B 1 38 ? 29.507 28.558 -3.719 1.00 80.45 60 GLY D N 1
ATOM 2825 C CA . GLY B 1 38 ? 30.405 29.000 -2.671 1.00 85.21 60 GLY D CA 1
ATOM 2826 C C . GLY B 1 38 ? 30.140 28.275 -1.368 1.00 72.53 60 GLY D C 1
ATOM 2827 O O . GLY B 1 38 ? 29.116 27.609 -1.226 1.00 71.58 60 GLY D O 1
ATOM 2828 N N . PRO B 1 39 ? 31.066 28.397 -0.408 1.00 74.57 61 PRO D N 1
ATOM 2829 C CA . PRO B 1 39 ? 30.907 27.752 0.899 1.00 73.03 61 PRO D CA 1
ATOM 2830 C C . PRO B 1 39 ? 29.759 28.355 1.703 1.00 68.70 61 PRO D C 1
ATOM 2831 O O . PRO B 1 39 ? 29.533 29.562 1.627 1.00 70.00 61 PRO D O 1
ATOM 2835 N N . PRO B 1 40 ? 29.034 27.518 2.460 1.00 65.82 62 PRO D N 1
ATOM 2836 C CA . PRO B 1 40 ? 27.931 27.986 3.305 1.00 67.69 62 PRO D CA 1
ATOM 2837 C C . PRO B 1 40 ? 28.435 28.730 4.538 1.00 65.32 62 PRO D C 1
ATOM 2838 O O . PRO B 1 40 ? 29.539 28.444 5.003 1.00 66.55 62 PRO D O 1
ATOM 2842 N N . PRO B 1 41 ? 27.639 29.677 5.058 1.00 64.85 63 PRO D N 1
ATOM 2843 C CA . PRO B 1 41 ? 28.026 30.427 6.259 1.00 69.31 63 PRO D CA 1
ATOM 2844 C C . PRO B 1 41 ? 28.167 29.514 7.473 1.00 62.87 63 PRO D C 1
ATOM 2845 O O . PRO B 1 41 ? 27.378 28.583 7.622 1.00 59.16 63 PRO D O 1
ATOM 2849 N N . LYS B 1 42 ? 29.161 29.769 8.319 1.00 65.78 64 LYS D N 1
ATOM 2850 C CA . LYS B 1 42 ? 29.391 28.919 9.481 1.00 70.73 64 LYS D CA 1
ATOM 2851 C C . LYS B 1 42 ? 28.241 29.058 10.472 1.00 67.06 64 LYS D C 1
ATOM 2852 O O . LYS B 1 42 ? 27.591 30.101 10.544 1.00 66.03 64 LYS D O 1
ATOM 2858 N N . LEU B 1 43 ? 27.988 27.996 11.227 1.00 64.47 65 LEU D N 1
ATOM 2859 C CA . LEU B 1 43 ? 26.853 27.965 12.139 1.00 57.86 65 LEU D CA 1
ATOM 2860 C C . LEU B 1 43 ? 27.037 28.912 13.317 1.00 57.95 65 LEU D C 1
ATOM 2861 O O . LEU B 1 43 ? 28.129 29.032 13.871 1.00 60.92 65 LEU D O 1
ATOM 2866 N N . GLU B 1 44 ? 25.954 29.587 13.684 1.00 56.91 66 GLU D N 1
ATOM 2867 C CA . GLU B 1 44 ? 25.934 30.432 14.869 1.00 65.06 66 GLU D CA 1
ATOM 2868 C C . GLU B 1 44 ? 25.046 29.791 15.927 1.00 62.26 66 GLU D C 1
ATOM 2869 O O . GLU B 1 44 ? 23.832 29.686 15.747 1.00 58.65 66 GLU D O 1
ATOM 2875 N N . TYR B 1 45 ? 25.657 29.355 17.024 1.00 70.32 67 TYR D N 1
ATOM 2876 C CA . TYR B 1 45 ? 24.933 28.649 18.077 1.00 53.76 67 TYR D CA 1
ATOM 2877 C C . TYR B 1 45 ? 23.949 29.556 18.806 1.00 54.09 67 TYR D C 1
ATOM 2878 O O . TYR B 1 45 ? 24.188 30.754 18.963 1.00 57.38 67 TYR D O 1
ATOM 2887 N N . VAL B 1 46 ? 22.841 28.972 19.248 1.00 51.10 68 VAL D N 1
ATOM 2888 C CA . VAL B 1 46 ? 21.877 29.677 20.083 1.00 53.51 68 VAL D CA 1
ATOM 2889 C C . VAL B 1 46 ? 21.830 28.984 21.440 1.00 52.39 68 VAL D C 1
ATOM 2890 O O . VAL B 1 46 ? 21.091 28.019 21.630 1.00 49.69 68 VAL D O 1
ATOM 2894 N N . TRP B 1 47 ? 22.627 29.483 22.380 1.00 47.26 69 TRP D N 1
ATOM 2895 C CA . TRP B 1 47 ? 22.843 28.801 23.653 1.00 48.33 69 TRP D CA 1
ATOM 2896 C C . TRP B 1 47 ? 21.613 28.790 24.558 1.00 48.41 69 TRP D C 1
ATOM 2897 O O . TRP B 1 47 ? 21.526 27.975 25.476 1.00 51.36 69 TRP D O 1
ATOM 2908 N N . ARG B 1 48 ? 20.667 29.686 24.302 1.00 49.97 70 ARG D N 1
ATOM 2909 C CA . ARG B 1 48 ? 19.404 29.665 25.030 1.00 46.73 70 ARG D CA 1
ATOM 2910 C C . ARG B 1 48 ? 18.653 28.372 24.735 1.00 50.20 70 ARG D C 1
ATOM 2911 O O . ARG B 1 48 ? 18.127 27.725 25.641 1.00 49.81 70 ARG D O 1
ATOM 2919 N N . ASN B 1 49 ? 18.613 28.000 23.460 1.00 45.43 71 ASN D N 1
ATOM 2920 C CA . ASN B 1 49 ? 17.920 26.792 23.034 1.00 33.75 71 ASN D CA 1
ATOM 2921 C C . ASN B 1 49 ? 18.700 25.536 23.417 1.00 42.50 71 ASN D C 1
ATOM 2922 O O . ASN B 1 49 ? 18.109 24.520 23.779 1.00 44.15 71 ASN D O 1
ATOM 2927 N N . ILE B 1 50 ? 20.025 25.614 23.339 1.00 39.09 72 ILE D N 1
ATOM 2928 C CA . ILE B 1 50 ? 20.881 24.466 23.620 1.00 41.43 72 ILE D CA 1
ATOM 2929 C C . ILE B 1 50 ? 20.734 24.007 25.067 1.00 42.28 72 ILE D C 1
ATOM 2930 O O . ILE B 1 50 ? 20.554 22.819 25.332 1.00 47.10 72 ILE D O 1
ATOM 2935 N N . ILE B 1 51 ? 20.802 24.953 25.998 1.00 41.84 73 ILE D N 1
ATOM 2936 C CA . ILE B 1 51 ? 20.687 24.639 27.417 1.00 37.97 73 ILE D CA 1
ATOM 2937 C C . ILE B 1 51 ? 19.306 24.071 27.737 1.00 49.01 73 ILE D C 1
ATOM 2938 O O . ILE B 1 51 ? 19.192 23.059 28.429 1.00 48.66 73 ILE D O 1
ATOM 2943 N N . LEU B 1 52 ? 18.261 24.716 27.224 1.00 42.86 74 LEU D N 1
ATOM 2944 C CA . LEU B 1 52 ? 16.893 24.262 27.459 1.00 41.19 74 LEU D CA 1
ATOM 2945 C C . LEU B 1 52 ? 16.650 22.871 26.883 1.00 44.87 74 LEU D C 1
ATOM 2946 O O . LEU B 1 52 ? 15.957 22.053 27.489 1.00 47.43 74 LEU D O 1
ATOM 2951 N N . MET B 1 53 ? 17.218 22.609 25.710 1.00 42.23 75 MET D N 1
ATOM 2952 C CA . MET B 1 53 ? 17.022 21.328 25.042 1.00 40.28 75 MET D CA 1
ATOM 2953 C C . MET B 1 53 ? 17.716 20.207 25.812 1.00 42.70 75 MET D C 1
ATOM 2954 O O . MET B 1 53 ? 17.233 19.076 25.847 1.00 48.81 75 MET D O 1
ATOM 2959 N N . VAL B 1 54 ? 18.849 20.531 26.428 1.00 43.10 76 VAL D N 1
ATOM 2960 C CA . VAL B 1 54 ? 19.586 19.568 27.236 1.00 50.54 76 VAL D CA 1
ATOM 2961 C C . VAL B 1 54 ? 18.812 19.257 28.513 1.00 53.92 76 VAL D C 1
ATOM 2962 O O . VAL B 1 54 ? 18.638 18.093 28.875 1.00 55.46 76 VAL D O 1
ATOM 2966 N N . LEU B 1 55 ? 18.341 20.303 29.186 1.00 44.62 77 LEU D N 1
ATOM 2967 C CA . LEU B 1 55 ? 17.574 20.143 30.418 1.00 45.70 77 LEU D CA 1
ATOM 2968 C C . LEU B 1 55 ? 16.290 19.350 30.188 1.00 43.46 77 LEU D C 1
ATOM 2969 O O . LEU B 1 55 ? 15.870 18.575 31.047 1.00 49.92 77 LEU D O 1
ATOM 2974 N N . LEU B 1 56 ? 15.672 19.544 29.026 1.00 39.59 78 LEU D N 1
ATOM 2975 C CA . LEU B 1 56 ? 14.425 18.860 28.699 1.00 35.45 78 LEU D CA 1
ATOM 2976 C C . LEU B 1 56 ? 14.629 17.354 28.578 1.00 49.72 78 LEU D C 1
ATOM 2977 O O . LEU B 1 56 ? 13.857 16.569 29.127 1.00 44.07 78 LEU D O 1
ATOM 2982 N N . HIS B 1 57 ? 15.672 16.956 27.855 1.00 45.20 79 HIS D N 1
ATOM 2983 C CA . HIS B 1 57 ? 15.947 15.542 27.629 1.00 43.16 79 HIS D CA 1
ATOM 2984 C C . HIS B 1 57 ? 16.502 14.864 28.878 1.00 46.00 79 HIS D C 1
ATOM 2985 O O . HIS B 1 57 ? 16.337 13.658 29.058 1.00 42.30 79 HIS D O 1
ATOM 2992 N N . LEU B 1 58 ? 17.158 15.637 29.737 1.00 48.14 80 LEU D N 1
ATOM 2993 C CA . LEU B 1 58 ? 17.626 15.113 31.015 1.00 50.74 80 LEU D CA 1
ATOM 2994 C C . LEU B 1 58 ? 16.433 14.777 31.903 1.00 51.07 80 LEU D C 1
ATOM 2995 O O . LEU B 1 58 ? 16.409 13.738 32.561 1.00 59.43 80 LEU D O 1
ATOM 3000 N N . GLY B 1 59 ? 15.442 15.662 31.909 1.00 52.12 81 GLY D N 1
ATOM 3001 C CA . GLY B 1 59 ? 14.224 15.440 32.666 1.00 41.61 81 GLY D CA 1
ATOM 3002 C C . GLY B 1 59 ? 13.398 14.303 32.099 1.00 62.75 81 GLY D C 1
ATOM 3003 O O . GLY B 1 59 ? 12.805 13.520 32.843 1.00 60.02 81 GLY D O 1
ATOM 3004 N N . GLY B 1 60 ? 13.360 14.214 30.774 1.00 59.87 82 GLY D N 1
ATOM 3005 C CA . GLY B 1 60 ? 12.653 13.140 30.102 1.00 59.87 82 GLY D CA 1
ATOM 3006 C C . GLY B 1 60 ? 13.287 11.790 30.373 1.00 58.45 82 GLY D C 1
ATOM 3007 O O . GLY B 1 60 ? 12.592 10.798 30.590 1.00 61.38 82 GLY D O 1
ATOM 3008 N N . LEU B 1 61 ? 14.615 11.758 30.360 1.00 54.36 83 LEU D N 1
ATOM 3009 C CA . LEU B 1 61 ? 15.354 10.536 30.648 1.00 57.51 83 LEU D CA 1
ATOM 3010 C C . LEU B 1 61 ? 15.128 10.119 32.095 1.00 61.58 83 LEU D C 1
ATOM 3011 O O . LEU B 1 61 ? 15.046 8.931 32.407 1.00 68.15 83 LEU D O 1
ATOM 3016 N N . TYR B 1 62 ? 15.022 11.109 32.974 1.00 59.60 84 TYR D N 1
ATOM 3017 C CA . TYR B 1 62 ? 14.752 10.859 34.382 1.00 58.41 84 TYR D CA 1
ATOM 3018 C C . TYR B 1 62 ? 13.325 10.355 34.568 1.00 59.80 84 TYR D C 1
ATOM 3019 O O . TYR B 1 62 ? 13.028 9.631 35.517 1.00 67.17 84 TYR D O 1
ATOM 3028 N N . GLY B 1 63 ? 12.445 10.740 33.650 1.00 55.43 85 GLY D N 1
ATOM 3029 C CA . GLY B 1 63 ? 11.068 10.287 33.681 1.00 50.23 85 GLY D CA 1
ATOM 3030 C C . GLY B 1 63 ? 10.917 8.838 33.262 1.00 53.95 85 GLY D C 1
ATOM 3031 O O . GLY B 1 63 ? 9.966 8.168 33.661 1.00 54.49 85 GLY D O 1
ATOM 3032 N N . ILE B 1 64 ? 11.861 8.355 32.458 1.00 58.77 86 ILE D N 1
ATOM 3033 C CA . ILE B 1 64 ? 11.841 6.976 31.980 1.00 57.07 86 ILE D CA 1
ATOM 3034 C C . ILE B 1 64 ? 11.966 6.005 33.146 1.00 62.18 86 ILE D C 1
ATOM 3035 O O . ILE B 1 64 ? 11.201 5.046 33.252 1.00 68.01 86 ILE D O 1
ATOM 3040 N N . ILE B 1 65 ? 12.925 6.266 34.028 1.00 66.35 87 ILE D N 1
ATOM 3041 C CA . ILE B 1 65 ? 13.165 5.398 35.175 1.00 74.77 87 ILE D CA 1
ATOM 3042 C C . ILE B 1 65 ? 12.098 5.609 36.247 1.00 75.15 87 ILE D C 1
ATOM 3043 O O . ILE B 1 65 ? 12.045 4.876 37.233 1.00 79.69 87 ILE D O 1
ATOM 3048 N N . LEU B 1 66 ? 11.250 6.613 36.048 1.00 71.43 88 LEU D N 1
ATOM 3049 C CA . LEU B 1 66 ? 10.176 6.914 36.988 1.00 69.11 88 LEU D CA 1
ATOM 3050 C C . LEU B 1 66 ? 8.857 6.273 36.566 1.00 65.47 88 LEU D C 1
ATOM 3051 O O . LEU B 1 66 ? 7.906 6.229 37.346 1.00 65.54 88 LEU D O 1
ATOM 3056 N N . VAL B 1 67 ? 8.807 5.780 35.331 1.00 65.05 89 VAL D N 1
ATOM 3057 C CA . VAL B 1 67 ? 7.601 5.156 34.788 1.00 63.96 89 VAL D CA 1
ATOM 3058 C C . VAL B 1 67 ? 7.093 3.964 35.620 1.00 68.34 89 VAL D C 1
ATOM 3059 O O . VAL B 1 67 ? 5.894 3.884 35.891 1.00 69.69 89 VAL D O 1
ATOM 3063 N N . PRO B 1 68 ? 7.986 3.037 36.032 1.00 68.83 90 PRO D N 1
ATOM 3064 C CA . PRO B 1 68 ? 7.453 1.899 36.797 1.00 70.91 90 PRO D CA 1
ATOM 3065 C C . PRO B 1 68 ? 6.867 2.270 38.160 1.00 76.94 90 PRO D C 1
ATOM 3066 O O . PRO B 1 68 ? 6.185 1.444 38.767 1.00 84.36 90 PRO D O 1
ATOM 3070 N N . SER B 1 69 ? 7.126 3.485 38.632 1.00 71.23 91 SER D N 1
ATOM 3071 C CA . SER B 1 69 ? 6.644 3.909 39.943 1.00 74.61 91 SER D CA 1
ATOM 3072 C C . SER B 1 69 ? 5.435 4.836 39.836 1.00 73.49 91 SER D C 1
ATOM 3073 O O . SER B 1 69 ? 4.968 5.376 40.838 1.00 78.42 91 SER D O 1
ATOM 3076 N N . CYS B 1 70 ? 4.930 5.015 38.619 1.00 66.49 92 CYS D N 1
ATOM 3077 C CA . CYS B 1 70 ? 3.765 5.865 38.391 1.00 68.09 92 CYS D CA 1
ATOM 3078 C C . CYS B 1 70 ? 2.463 5.085 38.522 1.00 70.82 92 CYS D C 1
ATOM 3079 O O . CYS B 1 70 ? 2.465 3.856 38.580 1.00 80.88 92 CYS D O 1
ATOM 3082 N N . LYS B 1 71 ? 1.351 5.812 38.567 1.00 64.89 93 LYS D N 1
ATOM 3083 C CA . LYS B 1 71 ? 0.031 5.194 38.572 1.00 64.54 93 LYS D CA 1
ATOM 3084 C C . LYS B 1 71 ? -0.397 4.862 37.147 1.00 68.42 93 LYS D C 1
ATOM 3085 O O . LYS B 1 71 ? 0.142 5.412 36.185 1.00 66.27 93 LYS D O 1
ATOM 3091 N N . LEU B 1 72 ? -1.367 3.963 37.018 1.00 67.48 94 LEU D N 1
ATOM 3092 C CA . LEU B 1 72 ? -1.846 3.538 35.708 1.00 66.77 94 LEU D CA 1
ATOM 3093 C C . LEU B 1 72 ? -2.529 4.682 34.965 1.00 65.01 94 LEU D C 1
ATOM 3094 O O . LEU B 1 72 ? -2.352 4.839 33.758 1.00 68.99 94 LEU D O 1
ATOM 3099 N N . TYR B 1 73 ? -3.306 5.479 35.694 1.00 64.04 95 TYR D N 1
ATOM 3100 C CA . TYR B 1 73 ? -4.013 6.613 35.107 1.00 59.78 95 TYR D CA 1
ATOM 3101 C C . TYR B 1 73 ? -3.041 7.644 34.541 1.00 61.80 95 TYR D C 1
ATOM 3102 O O . TYR B 1 73 ? -3.309 8.255 33.507 1.00 61.31 95 TYR D O 1
ATOM 3111 N N . THR B 1 74 ? -1.916 7.830 35.223 1.00 63.95 96 THR D N 1
ATOM 3112 C CA . THR B 1 74 ? -0.894 8.772 34.776 1.00 61.26 96 THR D CA 1
ATOM 3113 C C . THR B 1 74 ? -0.308 8.336 33.438 1.00 56.94 96 THR D C 1
ATOM 3114 O O . THR B 1 74 ? -0.070 9.160 32.554 1.00 58.81 96 THR D O 1
ATOM 3118 N N . CYS B 1 75 ? -0.082 7.035 33.296 1.00 57.94 97 CYS D N 1
ATOM 3119 C CA . CYS B 1 75 ? 0.438 6.480 32.053 1.00 62.78 97 CYS D CA 1
ATOM 3120 C C . CYS B 1 75 ? -0.576 6.637 30.926 1.00 56.44 97 CYS D C 1
ATOM 3121 O O . CYS B 1 75 ? -0.232 7.077 29.830 1.00 55.06 97 CYS D O 1
ATOM 3124 N N . LEU B 1 76 ? -1.826 6.282 31.206 1.00 51.91 98 LEU D N 1
ATOM 3125 C CA . LEU B 1 76 ? -2.897 6.393 30.221 1.00 49.97 98 LEU D CA 1
ATOM 3126 C C . LEU B 1 76 ? -3.124 7.844 29.812 1.00 51.06 98 LEU D C 1
ATOM 3127 O O . LEU B 1 76 ? -3.435 8.131 28.656 1.00 55.38 98 LEU D O 1
ATOM 3132 N N . PHE B 1 77 ? -2.964 8.755 30.766 1.00 48.55 99 PHE D N 1
ATOM 3133 C CA . PHE B 1 77 ? -3.107 10.179 30.491 1.00 46.56 99 PHE D CA 1
ATOM 3134 C C . PHE B 1 77 ? -1.969 10.663 29.598 1.00 51.82 99 PHE D C 1
ATOM 3135 O O . PHE B 1 77 ? -2.170 11.503 28.721 1.00 59.01 99 PHE D O 1
ATOM 3143 N N . GLY B 1 78 ? -0.775 10.125 29.827 1.00 49.09 100 GLY D N 1
ATOM 3144 C CA . GLY B 1 78 ? 0.381 10.459 29.015 1.00 42.51 100 GLY D CA 1
ATOM 3145 C C . GLY B 1 78 ? 0.241 9.955 27.593 1.00 48.39 100 GLY D C 1
ATOM 3146 O O . GLY B 1 78 ? 0.613 10.640 26.640 1.00 48.22 100 GLY D O 1
ATOM 3147 N N . ILE B 1 79 ? -0.300 8.748 27.455 1.00 48.46 101 ILE D N 1
ATOM 3148 C CA . ILE B 1 79 ? -0.564 8.166 26.147 1.00 49.52 101 ILE D CA 1
ATOM 3149 C C . ILE B 1 79 ? -1.603 9.008 25.417 1.00 49.52 101 ILE D C 1
ATOM 3150 O O . ILE B 1 79 ? -1.429 9.346 24.246 1.00 51.84 101 ILE D O 1
ATOM 3155 N N . PHE B 1 80 ? -2.678 9.350 26.120 1.00 44.32 102 PHE D N 1
ATOM 3156 C CA . PHE B 1 80 ? -3.728 10.195 25.566 1.00 41.75 102 PHE D CA 1
ATOM 3157 C C . PHE B 1 80 ? -3.184 11.552 25.134 1.00 41.24 102 PHE D C 1
ATOM 3158 O O . PHE B 1 80 ? -3.511 12.046 24.055 1.00 44.53 102 PHE D O 1
ATOM 3166 N N . TYR B 1 81 ? -2.360 12.152 25.985 1.00 44.17 103 TYR D N 1
ATOM 3167 C CA . TYR B 1 81 ? -1.800 13.468 25.704 1.00 42.70 103 TYR D CA 1
ATOM 3168 C C . TYR B 1 81 ? -0.828 13.401 24.534 1.00 45.99 103 TYR D C 1
ATOM 3169 O O . TYR B 1 81 ? -0.696 14.355 23.769 1.00 45.78 103 TYR D O 1
ATOM 3178 N N . TYR B 1 82 ? -0.149 12.266 24.405 1.00 45.00 104 TYR D N 1
ATOM 3179 C CA . TYR B 1 82 ? 0.758 12.039 23.288 1.00 40.39 104 TYR D CA 1
ATOM 3180 C C . TYR B 1 82 ? -0.021 11.997 21.978 1.00 40.18 104 TYR D C 1
ATOM 3181 O O . TYR B 1 82 ? 0.308 12.705 21.025 1.00 34.70 104 TYR D O 1
ATOM 3190 N N . MET B 1 83 ? -1.053 11.159 21.943 1.00 42.06 105 MET D N 1
ATOM 3191 C CA . MET B 1 83 ? -1.870 10.979 20.748 1.00 41.50 105 MET D CA 1
ATOM 3192 C C . MET B 1 83 ? -2.582 12.267 20.353 1.00 43.80 105 MET D C 1
ATOM 3193 O O . MET B 1 83 ? -2.656 12.605 19.171 1.00 43.99 105 MET D O 1
ATOM 3198 N N . THR B 1 84 ? -3.100 12.982 21.346 1.00 40.71 106 THR D N 1
ATOM 3199 C CA . THR B 1 84 ? -3.815 14.228 21.097 1.00 44.08 106 THR D CA 1
ATOM 3200 C C . THR B 1 84 ? -2.875 15.291 20.532 1.00 43.19 106 THR D C 1
ATOM 3201 O O . THR B 1 84 ? -3.226 16.000 19.590 1.00 47.29 106 THR D O 1
ATOM 3205 N N . SER B 1 85 ? -1.681 15.394 21.108 1.00 38.44 107 SER D N 1
ATOM 3206 C CA . SER B 1 85 ? -0.670 16.320 20.606 1.00 33.76 107 SER D CA 1
ATOM 3207 C C . SER B 1 85 ? -0.277 15.950 19.182 1.00 33.87 107 SER D C 1
ATOM 3208 O O . SER B 1 85 ? -0.093 16.820 18.331 1.00 36.03 107 SER D O 1
ATOM 3211 N N . ALA B 1 86 ? -0.156 14.649 18.936 1.00 33.02 108 ALA D N 1
ATOM 3212 C CA . ALA B 1 86 ? 0.211 14.133 17.624 1.00 35.23 108 ALA D CA 1
ATOM 3213 C C . ALA B 1 86 ? -0.775 14.586 16.550 1.00 38.72 108 ALA D C 1
ATOM 3214 O O . ALA B 1 86 ? -0.373 15.124 15.518 1.00 43.37 108 ALA D O 1
ATOM 3216 N N . LEU B 1 87 ? -2.063 14.372 16.802 1.00 38.57 109 LEU D N 1
ATOM 3217 C CA . LEU B 1 87 ? -3.108 14.766 15.861 1.00 37.50 109 LEU D CA 1
ATOM 3218 C C . LEU B 1 87 ? -3.105 16.274 15.623 1.00 39.57 109 LEU D C 1
ATOM 3219 O O . LEU B 1 87 ? -3.458 16.739 14.540 1.00 44.59 109 LEU D O 1
ATOM 3224 N N . GLY B 1 88 ? -2.702 17.031 16.638 1.00 33.83 110 GLY D N 1
ATOM 3225 C CA . GLY B 1 88 ? -2.587 18.471 16.513 1.00 41.04 110 GLY D CA 1
ATOM 3226 C C . GLY B 1 88 ? -1.526 18.885 15.512 1.00 42.88 110 GLY D C 1
ATOM 3227 O O . GLY B 1 88 ? -1.608 19.957 14.910 1.00 47.51 110 GLY D O 1
ATOM 3228 N N . ILE B 1 89 ? -0.525 18.028 15.334 1.00 29.86 111 ILE D N 1
ATOM 3229 C CA . ILE B 1 89 ? 0.545 18.290 14.384 1.00 27.76 111 ILE D CA 1
ATOM 3230 C C . ILE B 1 89 ? 0.230 17.651 13.038 1.00 32.61 111 ILE D C 1
ATOM 3231 O O . ILE B 1 89 ? 0.259 18.319 12.006 1.00 41.89 111 ILE D O 1
ATOM 3236 N N . THR B 1 90 ? -0.075 16.356 13.056 1.00 27.13 112 THR D N 1
ATOM 3237 C CA . THR B 1 90 ? -0.303 15.599 11.828 1.00 37.98 112 THR D CA 1
ATOM 3238 C C . THR B 1 90 ? -1.577 16.035 11.109 1.00 40.06 112 THR D C 1
ATOM 3239 O O . THR B 1 90 ? -1.527 16.530 9.984 1.00 42.97 112 THR D O 1
ATOM 3243 N N . ALA B 1 91 ? -2.719 15.844 11.760 1.00 36.54 113 ALA D N 1
ATOM 3244 C CA . ALA B 1 91 ? -3.998 16.216 11.169 1.00 33.66 113 ALA D CA 1
ATOM 3245 C C . ALA B 1 91 ? -4.175 17.730 11.171 1.00 39.82 113 ALA D C 1
ATOM 3246 O O . ALA B 1 91 ? -4.948 18.276 10.384 1.00 40.31 113 ALA D O 1
ATOM 3248 N N . GLY B 1 92 ? -3.448 18.404 12.057 1.00 39.88 114 GLY D N 1
ATOM 3249 C CA . GLY B 1 92 ? -3.579 19.839 12.216 1.00 39.48 114 GLY D CA 1
ATOM 3250 C C . GLY B 1 92 ? -2.620 20.668 11.384 1.00 40.08 114 GLY D C 1
ATOM 3251 O O . GLY B 1 92 ? -2.919 21.018 10.242 1.00 47.68 114 GLY D O 1
ATOM 3252 N N . ALA B 1 93 ? -1.467 20.988 11.964 1.00 32.36 115 ALA D N 1
ATOM 3253 C CA . ALA B 1 93 ? -0.491 21.871 11.331 1.00 37.05 115 ALA D CA 1
ATOM 3254 C C . ALA B 1 93 ? -0.033 21.355 9.971 1.00 41.02 115 ALA D C 1
ATOM 3255 O O . ALA B 1 93 ? 0.235 22.136 9.059 1.00 44.08 115 ALA D O 1
ATOM 3257 N N . HIS B 1 94 ? 0.045 20.037 9.839 1.00 38.11 116 HIS D N 1
ATOM 3258 C CA . HIS B 1 94 ? 0.614 19.426 8.646 1.00 34.51 116 HIS D CA 1
ATOM 3259 C C . HIS B 1 94 ? -0.395 19.295 7.506 1.00 43.47 116 HIS D C 1
ATOM 3260 O O . HIS B 1 94 ? -0.357 20.061 6.544 1.00 53.47 116 HIS D O 1
ATOM 3267 N N . ARG B 1 95 ? -1.297 18.326 7.619 1.00 34.89 117 ARG D N 1
ATOM 3268 C CA . ARG B 1 95 ? -2.184 17.982 6.513 1.00 34.42 117 ARG D CA 1
ATOM 3269 C C . ARG B 1 95 ? -3.265 19.030 6.248 1.00 33.44 117 ARG D C 1
ATOM 3270 O O . ARG B 1 95 ? -3.758 19.143 5.126 1.00 38.76 117 ARG D O 1
ATOM 3278 N N . LEU B 1 96 ? -3.627 19.796 7.271 1.00 30.23 118 LEU D N 1
ATOM 3279 C CA . LEU B 1 96 ? -4.710 20.766 7.135 1.00 33.21 118 LEU D CA 1
ATOM 3280 C C . LEU B 1 96 ? -4.223 22.163 6.757 1.00 37.03 118 LEU D C 1
ATOM 3281 O O . LEU B 1 96 ? -4.676 22.731 5.766 1.00 48.24 118 LEU D O 1
ATOM 3286 N N . TRP B 1 97 ? -3.308 22.720 7.544 1.00 35.24 119 TRP D N 1
ATOM 3287 C CA . TRP B 1 97 ? -2.918 24.116 7.360 1.00 38.81 119 TRP D CA 1
ATOM 3288 C C . TRP B 1 97 ? -1.701 24.304 6.453 1.00 39.86 119 TRP D C 1
ATOM 3289 O O . TRP B 1 97 ? -1.586 25.325 5.776 1.00 43.09 119 TRP D O 1
ATOM 3300 N N . SER B 1 98 ? -0.798 23.331 6.434 1.00 34.77 120 SER D N 1
ATOM 3301 C CA . SER B 1 98 ? 0.395 23.438 5.599 1.00 34.75 120 SER D CA 1
ATOM 3302 C C . SER B 1 98 ? 0.107 23.055 4.151 1.00 38.45 120 SER D C 1
ATOM 3303 O O . SER B 1 98 ? 0.605 23.692 3.223 1.00 38.16 120 SER D O 1
ATOM 3306 N N . HIS B 1 99 ? -0.700 22.017 3.962 1.00 28.65 121 HIS D N 1
ATOM 3307 C CA . HIS B 1 99 ? -0.914 21.461 2.631 1.00 34.39 121 HIS D CA 1
ATOM 3308 C C . HIS B 1 99 ? -2.330 21.679 2.100 1.00 35.47 121 HIS D C 1
ATOM 3309 O O . HIS B 1 99 ? -2.566 21.537 0.899 1.00 36.81 121 HIS D O 1
ATOM 3316 N N . ARG B 1 100 ? -3.261 22.019 2.989 1.00 38.67 122 ARG D N 1
ATOM 3317 C CA . ARG B 1 100 ? -4.659 22.247 2.613 1.00 35.81 122 ARG D CA 1
ATOM 3318 C C . ARG B 1 100 ? -5.235 21.064 1.838 1.00 32.98 122 ARG D C 1
ATOM 3319 O O . ARG B 1 100 ? -5.867 21.242 0.798 1.00 36.77 122 ARG D O 1
ATOM 3327 N N . THR B 1 101 ? -5.008 19.857 2.346 1.00 31.59 123 THR D N 1
ATOM 3328 C CA . THR B 1 101 ? -5.422 18.645 1.650 1.00 30.01 123 THR D CA 1
ATOM 3329 C C . THR B 1 101 ? -6.878 18.297 1.924 1.00 33.89 123 THR D C 1
ATOM 3330 O O . THR B 1 101 ? -7.466 17.459 1.240 1.00 38.96 123 THR D O 1
ATOM 3334 N N . TYR B 1 102 ? -7.453 18.933 2.937 1.00 34.53 124 TYR D N 1
ATOM 3335 C CA . TYR B 1 102 ? -8.864 18.749 3.243 1.00 30.48 124 TYR D CA 1
ATOM 3336 C C . TYR B 1 102 ? -9.384 19.958 4.003 1.00 41.08 124 TYR D C 1
ATOM 3337 O O . TYR B 1 102 ? -8.609 20.780 4.490 1.00 39.91 124 TYR D O 1
ATOM 3346 N N . LYS B 1 103 ? -10.702 20.064 4.096 1.00 41.64 125 LYS D N 1
ATOM 3347 C CA . LYS B 1 103 ? -11.321 21.179 4.792 1.00 39.69 125 LYS D CA 1
ATOM 3348 C C . LYS B 1 103 ? -11.944 20.710 6.099 1.00 38.69 125 LYS D C 1
ATOM 3349 O O . LYS B 1 103 ? -12.628 19.688 6.144 1.00 42.30 125 LYS D O 1
ATOM 3355 N N . ALA B 1 104 ? -11.691 21.460 7.165 1.00 41.90 126 ALA D N 1
ATOM 3356 C CA . ALA B 1 104 ? -12.246 21.143 8.472 1.00 40.89 126 ALA D CA 1
ATOM 3357 C C . ALA B 1 104 ? -13.197 22.245 8.916 1.00 46.07 126 ALA D C 1
ATOM 3358 O O . ALA B 1 104 ? -12.968 23.421 8.638 1.00 53.50 126 ALA D O 1
ATOM 3360 N N . ARG B 1 105 ? -14.270 21.863 9.595 1.00 41.78 127 ARG D N 1
ATOM 3361 C CA . ARG B 1 105 ? -15.223 22.840 10.101 1.00 39.46 127 ARG D CA 1
ATOM 3362 C C . ARG B 1 105 ? -14.772 23.353 11.464 1.00 41.88 127 ARG D C 1
ATOM 3363 O O . ARG B 1 105 ? -13.869 22.786 12.080 1.00 42.60 127 ARG D O 1
ATOM 3371 N N . LEU B 1 106 ? -15.403 24.431 11.920 1.00 45.94 128 LEU D N 1
ATOM 3372 C CA . LEU B 1 106 ? -14.980 25.142 13.126 1.00 47.99 128 LEU D CA 1
ATOM 3373 C C . LEU B 1 106 ? -14.787 24.260 14.373 1.00 55.74 128 LEU D C 1
ATOM 3374 O O . LEU B 1 106 ? -13.777 24.407 15.061 1.00 59.14 128 LEU D O 1
ATOM 3379 N N . PRO B 1 107 ? -15.738 23.350 14.677 1.00 56.28 129 PRO D N 1
ATOM 3380 C CA . PRO B 1 107 ? -15.506 22.514 15.863 1.00 53.54 129 PRO D CA 1
ATOM 3381 C C . PRO B 1 107 ? -14.238 21.664 15.779 1.00 48.74 129 PRO D C 1
ATOM 3382 O O . PRO B 1 107 ? -13.539 21.511 16.781 1.00 47.81 129 PRO D O 1
ATOM 3386 N N . LEU B 1 108 ? -13.945 21.125 14.600 1.00 48.79 130 LEU D N 1
ATOM 3387 C CA . LEU B 1 108 ? -12.746 20.313 14.417 1.00 49.65 130 LEU D CA 1
ATOM 3388 C C . LEU B 1 108 ? -11.488 21.174 14.480 1.00 50.41 130 LEU D C 1
ATOM 3389 O O . LEU B 1 108 ? -10.486 20.780 15.075 1.00 53.66 130 LEU D O 1
ATOM 3394 N N . ARG B 1 109 ? -11.547 22.352 13.870 1.00 47.33 131 ARG D N 1
ATOM 3395 C CA . ARG B 1 109 ? -10.402 23.255 13.849 1.00 42.41 131 ARG D CA 1
ATOM 3396 C C . ARG B 1 109 ? -10.081 23.788 15.243 1.00 42.56 131 ARG D C 1
ATOM 3397 O O . ARG B 1 109 ? -8.923 24.061 15.556 1.00 42.73 131 ARG D O 1
ATOM 3405 N N . ILE B 1 110 ? -11.104 23.929 16.081 1.00 43.72 132 ILE D N 1
ATOM 3406 C CA . ILE B 1 110 ? -10.892 24.347 17.463 1.00 42.52 132 ILE D CA 1
ATOM 3407 C C . ILE B 1 110 ? -10.164 23.244 18.223 1.00 40.53 132 ILE D C 1
ATOM 3408 O O . ILE B 1 110 ? -9.224 23.510 18.967 1.00 42.43 132 ILE D O 1
ATOM 3413 N N . PHE B 1 111 ? -10.595 22.004 18.023 1.00 37.69 133 PHE D N 1
ATOM 3414 C CA . PHE B 1 111 ? -9.939 20.862 18.647 1.00 36.85 133 PHE D CA 1
ATOM 3415 C C . PHE B 1 111 ? -8.484 20.744 18.199 1.00 45.80 133 PHE D C 1
ATOM 3416 O O . PHE B 1 111 ? -7.594 20.480 19.008 1.00 42.97 133 PHE D O 1
ATOM 3424 N N . LEU B 1 112 ? -8.248 20.947 16.907 1.00 46.73 134 LEU D N 1
ATOM 3425 C CA . LEU B 1 112 ? -6.909 20.811 16.344 1.00 41.87 134 LEU D CA 1
ATOM 3426 C C . LEU B 1 112 ? -5.978 21.937 16.785 1.00 37.96 134 LEU D C 1
ATOM 3427 O O . LEU B 1 112 ? -4.788 21.712 16.994 1.00 38.06 134 LEU D O 1
ATOM 3432 N N . ILE B 1 113 ? -6.516 23.145 16.927 1.00 37.10 135 ILE D N 1
ATOM 3433 C CA . ILE B 1 113 ? -5.690 24.292 17.285 1.00 39.48 135 ILE D CA 1
ATOM 3434 C C . ILE B 1 113 ? -5.310 24.221 18.763 1.00 42.44 135 ILE D C 1
ATOM 3435 O O . ILE B 1 113 ? -4.282 24.762 19.173 1.00 46.25 135 ILE D O 1
ATOM 3440 N N . ILE B 1 114 ? -6.133 23.543 19.557 1.00 45.04 136 ILE D N 1
ATOM 3441 C CA . ILE B 1 114 ? -5.835 23.345 20.969 1.00 44.24 136 ILE D CA 1
ATOM 3442 C C . ILE B 1 114 ? -4.824 22.214 21.108 1.00 42.65 136 ILE D C 1
ATOM 3443 O O . ILE B 1 114 ? -3.865 22.314 21.873 1.00 42.23 136 ILE D O 1
ATOM 3448 N N . ALA B 1 115 ? -5.043 21.142 20.352 1.00 41.18 137 ALA D N 1
ATOM 3449 C CA . ALA B 1 115 ? -4.142 19.996 20.356 1.00 36.24 137 ALA D CA 1
ATOM 3450 C C . ALA B 1 115 ? -2.758 20.389 19.851 1.00 37.25 137 ALA D C 1
ATOM 3451 O O . ALA B 1 115 ? -1.742 19.915 20.361 1.00 39.72 137 ALA D O 1
ATOM 3453 N N . ASN B 1 116 ? -2.725 21.256 18.844 1.00 36.91 138 ASN D N 1
ATOM 3454 C CA . ASN B 1 116 ? -1.464 21.741 18.300 1.00 33.48 138 ASN D CA 1
ATOM 3455 C C . ASN B 1 116 ? -0.724 22.558 19.350 1.00 39.49 138 ASN D C 1
ATOM 3456 O O . ASN B 1 116 ? 0.505 22.532 19.421 1.00 41.71 138 ASN D O 1
ATOM 3461 N N . THR B 1 117 ? -1.484 23.276 20.169 1.00 41.37 139 THR D N 1
ATOM 3462 C CA . THR B 1 117 ? -0.912 24.084 21.238 1.00 40.86 139 THR D CA 1
ATOM 3463 C C . THR B 1 117 ? -0.287 23.194 22.315 1.00 39.27 139 THR D C 1
ATOM 3464 O O . THR B 1 117 ? 0.729 23.551 22.912 1.00 45.15 139 THR D O 1
ATOM 3468 N N . MET B 1 118 ? -0.889 22.030 22.551 1.00 35.85 140 MET D N 1
ATOM 3469 C CA . MET B 1 118 ? -0.337 21.062 23.497 1.00 38.96 140 MET D CA 1
ATOM 3470 C C . MET B 1 118 ? 1.012 20.534 23.023 1.00 42.74 140 MET D C 1
ATOM 3471 O O . MET B 1 118 ? 1.890 20.232 23.830 1.00 40.34 140 MET D O 1
ATOM 3476 N N . ALA B 1 119 ? 1.167 20.423 21.708 1.00 46.72 141 ALA D N 1
ATOM 3477 C CA . ALA B 1 119 ? 2.351 19.807 21.118 1.00 43.52 141 ALA D CA 1
ATOM 3478 C C . ALA B 1 119 ? 3.585 20.702 21.213 1.00 44.77 141 ALA D C 1
ATOM 3479 O O . ALA B 1 119 ? 4.711 20.205 21.225 1.00 58.26 141 ALA D O 1
ATOM 3481 N N . PHE B 1 120 ? 3.361 22.013 21.275 1.00 60.96 142 PHE D N 1
ATOM 3482 C CA . PHE B 1 120 ? 4.434 23.005 21.384 1.00 59.43 142 PHE D CA 1
ATOM 3483 C C . PHE B 1 120 ? 5.535 22.795 20.340 1.00 46.31 142 PHE D C 1
ATOM 3484 O O . PHE B 1 120 ? 6.660 22.423 20.674 1.00 46.74 142 PHE D O 1
ATOM 3492 N N . GLN B 1 121 ? 5.202 23.042 19.079 1.00 46.34 143 GLN D N 1
ATOM 3493 C CA . GLN B 1 121 ? 6.184 22.992 18.003 1.00 40.56 143 GLN D CA 1
ATOM 3494 C C . GLN B 1 121 ? 6.109 24.280 17.198 1.00 42.67 143 GLN D C 1
ATOM 3495 O O . GLN B 1 121 ? 6.098 24.246 15.967 1.00 38.71 143 GLN D O 1
ATOM 3501 N N . ASN B 1 122 ? 6.055 25.403 17.916 1.00 40.06 144 ASN D N 1
ATOM 3502 C CA . ASN B 1 122 ? 5.783 26.731 17.356 1.00 49.10 144 ASN D CA 1
ATOM 3503 C C . ASN B 1 122 ? 4.336 26.813 16.868 1.00 45.14 144 ASN D C 1
ATOM 3504 O O . ASN B 1 122 ? 3.688 25.791 16.640 1.00 38.79 144 ASN D O 1
ATOM 3509 N N . ASP B 1 123 ? 3.824 28.032 16.727 1.00 41.57 145 ASP D N 1
ATOM 3510 C CA . ASP B 1 123 ? 2.451 28.224 16.273 1.00 42.55 145 ASP D CA 1
ATOM 3511 C C . ASP B 1 123 ? 2.285 27.704 14.850 1.00 42.29 145 ASP D C 1
ATOM 3512 O O . ASP B 1 123 ? 3.268 27.514 14.132 1.00 35.56 145 ASP D O 1
ATOM 3517 N N . VAL B 1 124 ? 1.037 27.473 14.455 1.00 37.36 146 VAL D N 1
ATOM 3518 C CA . VAL B 1 124 ? 0.723 26.896 13.153 1.00 44.50 146 VAL D CA 1
ATOM 3519 C C . VAL B 1 124 ? 1.316 27.719 12.011 1.00 40.93 146 VAL D C 1
ATOM 3520 O O . VAL B 1 124 ? 1.844 27.161 11.048 1.00 44.45 146 VAL D O 1
ATOM 3524 N N . TYR B 1 125 ? 1.246 29.042 12.127 1.00 40.46 147 TYR D N 1
ATOM 3525 C CA . TYR B 1 125 ? 1.753 29.925 11.080 1.00 42.62 147 TYR D CA 1
ATOM 3526 C C . TYR B 1 125 ? 3.252 29.727 10.860 1.00 40.14 147 TYR D C 1
ATOM 3527 O O . TYR B 1 125 ? 3.712 29.640 9.723 1.00 42.54 147 TYR D O 1
ATOM 3536 N N . GLU B 1 126 ? 4.006 29.650 11.950 1.00 40.02 148 GLU D N 1
ATOM 3537 C CA . GLU B 1 126 ? 5.450 29.455 11.866 1.00 42.55 148 GLU D CA 1
ATOM 3538 C C . GLU B 1 126 ? 5.787 28.036 11.420 1.00 36.96 148 GLU D C 1
ATOM 3539 O O . GLU B 1 126 ? 6.707 27.825 10.629 1.00 38.92 148 GLU D O 1
ATOM 3545 N N . TRP B 1 127 ? 5.034 27.069 11.934 1.00 42.23 149 TRP D N 1
ATOM 3546 C CA . TRP B 1 127 ? 5.225 25.663 11.598 1.00 31.89 149 TRP D CA 1
ATOM 3547 C C . TRP B 1 127 ? 5.017 25.433 10.102 1.00 35.00 149 TRP D C 1
ATOM 3548 O O . TRP B 1 127 ? 5.817 24.763 9.449 1.00 30.69 149 TRP D O 1
ATOM 3559 N N . ALA B 1 128 ? 3.943 26.003 9.565 1.00 32.41 150 ALA D N 1
ATOM 3560 C CA . ALA B 1 128 ? 3.576 25.799 8.167 1.00 36.00 150 ALA D CA 1
ATOM 3561 C C . ALA B 1 128 ? 4.492 26.558 7.214 1.00 31.29 150 ALA D C 1
ATOM 3562 O O . ALA B 1 128 ? 4.805 26.069 6.129 1.00 37.65 150 ALA D O 1
ATOM 3564 N N . ARG B 1 129 ? 4.912 27.754 7.617 1.00 34.25 151 ARG D N 1
ATOM 3565 C CA . ARG B 1 129 ? 5.798 28.572 6.792 1.00 38.12 151 ARG D CA 1
ATOM 3566 C C . ARG B 1 129 ? 7.129 27.863 6.566 1.00 36.25 151 ARG D C 1
ATOM 3567 O O . ARG B 1 129 ? 7.649 27.838 5.451 1.00 42.33 151 ARG D O 1
ATOM 3575 N N . ASP B 1 130 ? 7.672 27.288 7.633 1.00 31.03 152 ASP D N 1
ATOM 3576 C CA . ASP B 1 130 ? 8.897 26.507 7.547 1.00 38.24 152 ASP D CA 1
ATOM 3577 C C . ASP B 1 130 ? 8.685 25.264 6.698 1.00 34.88 152 ASP D C 1
ATOM 3578 O O . ASP B 1 130 ? 9.542 24.892 5.897 1.00 36.56 152 ASP D O 1
ATOM 3583 N N . HIS B 1 131 ? 7.534 24.625 6.878 1.00 30.53 153 HIS D N 1
ATOM 3584 C CA . HIS B 1 131 ? 7.276 23.342 6.240 1.00 32.35 153 HIS D CA 1
ATOM 3585 C C . HIS B 1 131 ? 7.058 23.477 4.737 1.00 40.31 153 HIS D C 1
ATOM 3586 O O . HIS B 1 131 ? 7.451 22.603 3.966 1.00 37.34 153 HIS D O 1
ATOM 3593 N N . ARG B 1 132 ? 6.422 24.568 4.325 1.00 36.61 154 ARG D N 1
ATOM 3594 C CA . ARG B 1 132 ? 6.219 24.824 2.907 1.00 40.58 154 ARG D CA 1
ATOM 3595 C C . ARG B 1 132 ? 7.564 25.069 2.231 1.00 39.58 154 ARG D C 1
ATOM 3596 O O . ARG B 1 132 ? 7.754 24.725 1.065 1.00 45.78 154 ARG D O 1
ATOM 3604 N N . ALA B 1 133 ? 8.500 25.646 2.977 1.00 33.66 155 ALA D N 1
ATOM 3605 C CA . ALA B 1 133 ? 9.859 25.839 2.485 1.00 42.70 155 ALA D CA 1
ATOM 3606 C C . ALA B 1 133 ? 10.598 24.506 2.456 1.00 47.44 155 ALA D C 1
ATOM 3607 O O . ALA B 1 133 ? 11.463 24.279 1.610 1.00 50.90 155 ALA D O 1
ATOM 3609 N N . HIS B 1 134 ? 10.245 23.628 3.388 1.00 38.08 156 HIS D N 1
ATOM 3610 C CA . HIS B 1 134 ? 10.841 22.300 3.469 1.00 39.48 156 HIS D CA 1
ATOM 3611 C C . HIS B 1 134 ? 10.441 21.442 2.270 1.00 35.13 156 HIS D C 1
ATOM 3612 O O . HIS B 1 134 ? 11.186 20.556 1.848 1.00 36.27 156 HIS D O 1
ATOM 3619 N N . HIS B 1 135 ? 9.261 21.713 1.724 1.00 36.05 157 HIS D N 1
ATOM 3620 C CA . HIS B 1 135 ? 8.761 20.973 0.573 1.00 44.35 157 HIS D CA 1
ATOM 3621 C C . HIS B 1 135 ? 9.212 21.595 -0.744 1.00 41.90 157 HIS D C 1
ATOM 3622 O O . HIS B 1 135 ? 9.675 20.894 -1.643 1.00 42.11 157 HIS D O 1
ATOM 3629 N N . LYS B 1 136 ? 9.071 22.912 -0.853 1.00 39.69 158 LYS D N 1
ATOM 3630 C CA . LYS B 1 136 ? 9.372 23.611 -2.096 1.00 46.76 158 LYS D CA 1
ATOM 3631 C C . LYS B 1 136 ? 10.866 23.577 -2.409 1.00 46.83 158 LYS D C 1
ATOM 3632 O O . LYS B 1 136 ? 11.264 23.466 -3.569 1.00 46.46 158 LYS D O 1
ATOM 3638 N N . PHE B 1 137 ? 11.688 23.665 -1.368 1.00 41.45 159 PHE D N 1
ATOM 3639 C CA . PHE B 1 137 ? 13.134 23.701 -1.542 1.00 55.43 159 PHE D CA 1
ATOM 3640 C C . PHE B 1 137 ? 13.800 22.571 -0.766 1.00 41.29 159 PHE D C 1
ATOM 3641 O O . PHE B 1 137 ? 14.759 22.791 -0.027 1.00 40.45 159 PHE D O 1
ATOM 3649 N N . SER B 1 138 ? 13.280 21.363 -0.950 1.00 41.58 160 SER D N 1
ATOM 3650 C CA . SER B 1 138 ? 13.752 20.183 -0.237 1.00 46.21 160 SER D CA 1
ATOM 3651 C C . SER B 1 138 ? 15.236 19.909 -0.491 1.00 50.17 160 SER D C 1
ATOM 3652 O O . SER B 1 138 ? 15.723 20.071 -1.610 1.00 59.94 160 SER D O 1
ATOM 3655 N N . GLU B 1 139 ? 15.938 19.500 0.564 1.00 46.46 161 GLU D N 1
ATOM 3656 C CA . GLU B 1 139 ? 17.363 19.163 0.509 1.00 48.66 161 GLU D CA 1
ATOM 3657 C C . GLU B 1 139 ? 18.243 20.298 -0.013 1.00 43.62 161 GLU D C 1
ATOM 3658 O O . GLU B 1 139 ? 19.251 20.052 -0.673 1.00 49.52 161 GLU D O 1
ATOM 3664 N N . THR B 1 140 ? 17.864 21.536 0.286 1.00 42.46 162 THR D N 1
ATOM 3665 C CA . THR B 1 140 ? 18.684 22.693 -0.064 1.00 44.03 162 THR D CA 1
ATOM 3666 C C . THR B 1 140 ? 18.945 23.538 1.177 1.00 42.24 162 THR D C 1
ATOM 3667 O O . THR B 1 140 ? 18.477 23.214 2.266 1.00 39.90 162 THR D O 1
ATOM 3671 N N . HIS B 1 141 ? 19.692 24.624 1.015 1.00 43.89 163 HIS D N 1
ATOM 3672 C CA . HIS B 1 141 ? 19.978 25.511 2.137 1.00 42.97 163 HIS D CA 1
ATOM 3673 C C . HIS B 1 141 ? 18.739 26.310 2.528 1.00 48.30 163 HIS D C 1
ATOM 3674 O O . HIS B 1 141 ? 18.686 26.895 3.609 1.00 50.04 163 HIS D O 1
ATOM 3681 N N . ALA B 1 142 ? 17.743 26.328 1.649 1.00 44.13 164 ALA D N 1
ATOM 3682 C CA . ALA B 1 142 ? 16.476 26.984 1.947 1.00 44.22 164 ALA D CA 1
ATOM 3683 C C . ALA B 1 142 ? 15.573 26.055 2.756 1.00 44.63 164 ALA D C 1
ATOM 3684 O O . ALA B 1 142 ? 14.554 26.481 3.298 1.00 46.20 164 ALA D O 1
ATOM 3686 N N . ASP B 1 143 ? 15.954 24.783 2.826 1.00 37.22 165 ASP D N 1
ATOM 3687 C CA . ASP B 1 143 ? 15.260 23.802 3.656 1.00 35.34 165 ASP D CA 1
ATOM 3688 C C . ASP B 1 143 ? 15.672 24.000 5.114 1.00 40.24 165 ASP D C 1
ATOM 3689 O O . ASP B 1 143 ? 16.846 23.850 5.453 1.00 34.89 165 ASP D O 1
ATOM 3694 N N . PRO B 1 144 ? 14.703 24.345 5.979 1.00 41.51 166 PRO D N 1
ATOM 3695 C CA . PRO B 1 144 ? 14.964 24.566 7.407 1.00 39.65 166 PRO D CA 1
ATOM 3696 C C . PRO B 1 144 ? 15.636 23.373 8.086 1.00 36.08 166 PRO D C 1
ATOM 3697 O O . PRO B 1 144 ? 16.466 23.568 8.972 1.00 34.12 166 PRO D O 1
ATOM 3701 N N . HIS B 1 145 ? 15.277 22.159 7.678 1.00 40.84 167 HIS D N 1
ATOM 3702 C CA . HIS B 1 145 ? 15.915 20.958 8.210 1.00 43.21 167 HIS D CA 1
ATOM 3703 C C . HIS B 1 145 ? 16.608 20.171 7.102 1.00 40.84 167 HIS D C 1
ATOM 3704 O O . HIS B 1 145 ? 16.322 18.992 6.899 1.00 51.77 167 HIS D O 1
ATOM 3711 N N . ASN B 1 146 ? 17.522 20.835 6.399 1.00 41.90 168 ASN D N 1
ATOM 3712 C CA . ASN B 1 146 ? 18.244 20.248 5.271 1.00 43.46 168 ASN D CA 1
ATOM 3713 C C . ASN B 1 146 ? 18.945 18.939 5.639 1.00 43.03 168 ASN D C 1
ATOM 3714 O O . ASN B 1 146 ? 19.894 18.931 6.421 1.00 46.90 168 ASN D O 1
ATOM 3719 N N . SER B 1 147 ? 18.478 17.838 5.056 1.00 37.96 169 SER D N 1
ATOM 3720 C CA . SER B 1 147 ? 18.996 16.512 5.385 1.00 44.05 169 SER D CA 1
ATOM 3721 C C . SER B 1 147 ? 20.419 16.298 4.872 1.00 50.16 169 SER D C 1
ATOM 3722 O O . SER B 1 147 ? 21.095 15.352 5.277 1.00 51.12 169 SER D O 1
ATOM 3725 N N . ARG B 1 148 ? 20.871 17.177 3.983 1.00 51.58 170 ARG D N 1
ATOM 3726 C CA . ARG B 1 148 ? 22.232 17.100 3.464 1.00 50.79 170 ARG D CA 1
ATOM 3727 C C . ARG B 1 148 ? 23.234 17.605 4.497 1.00 49.13 170 ARG D C 1
ATOM 3728 O O . ARG B 1 148 ? 24.438 17.387 4.368 1.00 54.47 170 ARG D O 1
ATOM 3736 N N . ARG B 1 149 ? 22.727 18.282 5.522 1.00 46.48 171 ARG D N 1
ATOM 3737 C CA . ARG B 1 149 ? 23.561 18.748 6.624 1.00 45.82 171 ARG D CA 1
ATOM 3738 C C . ARG B 1 149 ? 23.914 17.600 7.565 1.00 44.85 171 ARG D C 1
ATOM 3739 O O . ARG B 1 149 ? 24.883 17.680 8.320 1.00 48.87 171 ARG D O 1
ATOM 3747 N N . GLY B 1 150 ? 23.119 16.535 7.521 1.00 41.96 172 GLY D N 1
ATOM 3748 C CA . GLY B 1 150 ? 23.365 15.371 8.351 1.00 43.01 172 GLY D CA 1
ATOM 3749 C C . GLY B 1 150 ? 22.181 14.955 9.202 1.00 43.21 172 GLY D C 1
ATOM 3750 O O . GLY B 1 150 ? 21.125 15.588 9.167 1.00 40.38 172 GLY D O 1
ATOM 3751 N N . PHE B 1 151 ? 22.360 13.886 9.972 1.00 46.00 173 PHE D N 1
ATOM 3752 C CA . PHE B 1 151 ? 21.295 13.360 10.817 1.00 47.69 173 PHE D CA 1
ATOM 3753 C C . PHE B 1 151 ? 21.028 14.276 12.007 1.00 45.06 173 PHE D C 1
ATOM 3754 O O . PHE B 1 151 ? 19.876 14.567 12.328 1.00 41.57 173 PHE D O 1
ATOM 3762 N N . PHE B 1 152 ? 22.098 14.723 12.657 1.00 43.38 174 PHE D N 1
ATOM 3763 C CA . PHE B 1 152 ? 21.980 15.546 13.856 1.00 44.58 174 PHE D CA 1
ATOM 3764 C C . PHE B 1 152 ? 21.290 16.877 13.571 1.00 45.74 174 PHE D C 1
ATOM 3765 O O . PHE B 1 152 ? 20.413 17.301 14.325 1.00 51.46 174 PHE D O 1
ATOM 3773 N N . PHE B 1 153 ? 21.685 17.530 12.483 1.00 40.24 175 PHE D N 1
ATOM 3774 C CA . PHE B 1 153 ? 21.116 18.826 12.130 1.00 43.27 175 PHE D CA 1
ATOM 3775 C C . PHE B 1 153 ? 19.626 18.716 11.813 1.00 43.54 175 PHE D C 1
ATOM 3776 O O . PHE B 1 153 ? 18.822 19.519 12.287 1.00 41.08 175 PHE D O 1
ATOM 3784 N N . SER B 1 154 ? 19.264 17.719 11.011 1.00 37.21 176 SER D N 1
ATOM 3785 C CA . SER B 1 154 ? 17.878 17.544 10.592 1.00 43.51 176 SER D CA 1
ATOM 3786 C C . SER B 1 154 ? 16.995 17.053 11.736 1.00 42.90 176 SER D C 1
ATOM 3787 O O . SER B 1 154 ? 15.774 17.204 11.693 1.00 43.02 176 SER D O 1
ATOM 3790 N N . HIS B 1 155 ? 17.610 16.470 12.760 1.00 45.30 177 HIS D N 1
ATOM 3791 C CA . HIS B 1 155 ? 16.854 15.969 13.902 1.00 46.22 177 HIS D CA 1
ATOM 3792 C C . HIS B 1 155 ? 16.553 17.084 14.900 1.00 43.85 177 HIS D C 1
ATOM 3793 O O . HIS B 1 155 ? 15.392 17.356 15.203 1.00 45.29 177 HIS D O 1
ATOM 3800 N N . VAL B 1 156 ? 17.600 17.731 15.406 1.00 43.45 178 VAL D N 1
ATOM 3801 C CA . VAL B 1 156 ? 17.434 18.742 16.444 1.00 51.61 178 VAL D CA 1
ATOM 3802 C C . VAL B 1 156 ? 18.441 19.878 16.270 1.00 49.41 178 VAL D C 1
ATOM 3803 O O . VAL B 1 156 ? 18.262 20.969 16.815 1.00 46.03 178 VAL D O 1
ATOM 3807 N N . GLY B 1 157 ? 19.493 19.621 15.499 1.00 44.99 179 GLY D N 1
ATOM 3808 C CA . GLY B 1 157 ? 20.552 20.593 15.291 1.00 40.57 179 GLY D CA 1
ATOM 3809 C C . GLY B 1 157 ? 20.095 21.936 14.751 1.00 39.97 179 GLY D C 1
ATOM 3810 O O . GLY B 1 157 ? 20.621 22.978 15.143 1.00 40.34 179 GLY D O 1
ATOM 3811 N N . TRP B 1 158 ? 19.106 21.915 13.862 1.00 38.50 180 TRP D N 1
ATOM 3812 C CA . TRP B 1 158 ? 18.607 23.139 13.241 1.00 38.04 180 TRP D CA 1
ATOM 3813 C C . TRP B 1 158 ? 17.844 24.008 14.238 1.00 39.41 180 TRP D C 1
ATOM 3814 O O . TRP B 1 158 ? 17.609 25.190 13.990 1.00 39.03 180 TRP D O 1
ATOM 3825 N N . LEU B 1 159 ? 17.459 23.415 15.364 1.00 37.83 181 LEU D N 1
ATOM 3826 C CA . LEU B 1 159 ? 16.765 24.146 16.418 1.00 38.97 181 LEU D CA 1
ATOM 3827 C C . LEU B 1 159 ? 17.750 24.792 17.383 1.00 41.50 181 LEU D C 1
ATOM 3828 O O . LEU B 1 159 ? 17.352 25.486 18.317 1.00 47.01 181 LEU D O 1
ATOM 3833 N N . LEU B 1 160 ? 19.037 24.561 17.152 1.00 45.21 182 LEU D N 1
ATOM 3834 C CA . LEU B 1 160 ? 20.068 25.043 18.059 1.00 44.97 182 LEU D CA 1
ATOM 3835 C C . LEU B 1 160 ? 20.983 26.068 17.395 1.00 45.54 182 LEU D C 1
ATOM 3836 O O . LEU B 1 160 ? 21.824 26.677 18.056 1.00 54.00 182 LEU D O 1
ATOM 3841 N N . VAL B 1 161 ? 20.821 26.256 16.089 1.00 43.52 183 VAL D N 1
ATOM 3842 C CA . VAL B 1 161 ? 21.637 27.220 15.358 1.00 45.00 183 VAL D CA 1
ATOM 3843 C C . VAL B 1 161 ? 20.760 28.189 14.573 1.00 43.52 183 VAL D C 1
ATOM 3844 O O . VAL B 1 161 ? 19.576 27.934 14.355 1.00 41.54 183 VAL D O 1
ATOM 3848 N N . ARG B 1 162 ? 21.351 29.306 14.158 1.00 45.34 184 ARG D N 1
ATOM 3849 C CA . ARG B 1 162 ? 20.653 30.288 13.336 1.00 45.09 184 ARG D CA 1
ATOM 3850 C C . ARG B 1 162 ? 20.329 29.701 11.967 1.00 52.24 184 ARG D C 1
ATOM 3851 O O . ARG B 1 162 ? 21.079 28.877 11.444 1.00 48.60 184 ARG D O 1
ATOM 3859 N N . LYS B 1 163 ? 19.211 30.128 11.390 1.00 45.76 185 LYS D N 1
ATOM 3860 C CA . LYS B 1 163 ? 18.791 29.631 10.086 1.00 40.19 185 LYS D CA 1
ATOM 3861 C C . LYS B 1 163 ? 19.670 30.179 8.968 1.00 51.28 185 LYS D C 1
ATOM 3862 O O . LYS B 1 163 ? 20.223 31.276 9.075 1.00 45.97 185 LYS D O 1
ATOM 3868 N N . HIS B 1 164 ? 19.795 29.400 7.899 1.00 41.40 186 HIS D N 1
ATOM 3869 C CA . HIS B 1 164 ? 20.497 29.835 6.700 1.00 43.58 186 HIS D CA 1
ATOM 3870 C C . HIS B 1 164 ? 19.708 30.967 6.047 1.00 46.91 186 HIS D C 1
ATOM 3871 O O . HIS B 1 164 ? 18.479 30.931 6.024 1.00 51.71 186 HIS D O 1
ATOM 3878 N N . PRO B 1 165 ? 20.412 31.987 5.531 1.00 47.93 187 PRO D N 1
ATOM 3879 C CA . PRO B 1 165 ? 19.782 33.145 4.883 1.00 49.83 187 PRO D CA 1
ATOM 3880 C C . PRO B 1 165 ? 18.797 32.785 3.770 1.00 52.61 187 PRO D C 1
ATOM 3881 O O . PRO B 1 165 ? 17.852 33.535 3.532 1.00 57.84 187 PRO D O 1
ATOM 3885 N N . ALA B 1 166 ? 19.013 31.654 3.105 1.00 50.99 188 ALA D N 1
ATOM 3886 C CA . ALA B 1 166 ? 18.150 31.240 2.001 1.00 51.58 188 ALA D CA 1
ATOM 3887 C C . ALA B 1 166 ? 16.765 30.837 2.494 1.00 48.20 188 ALA D C 1
ATOM 3888 O O . ALA B 1 166 ? 15.789 30.908 1.747 1.00 48.37 188 ALA D O 1
ATOM 3890 N N . VAL B 1 167 ? 16.685 30.412 3.751 1.00 46.00 189 VAL D N 1
ATOM 3891 C CA . VAL B 1 167 ? 15.410 30.042 4.353 1.00 44.76 189 VAL D CA 1
ATOM 3892 C C . VAL B 1 167 ? 14.515 31.272 4.445 1.00 45.72 189 VAL D C 1
ATOM 3893 O O . VAL B 1 167 ? 13.318 31.204 4.167 1.00 44.40 189 VAL D O 1
ATOM 3897 N N . LYS B 1 168 ? 15.107 32.398 4.825 1.00 45.26 190 LYS D N 1
ATOM 3898 C CA . LYS B 1 168 ? 14.369 33.650 4.938 1.00 45.75 190 LYS D CA 1
ATOM 3899 C C . LYS B 1 168 ? 14.105 34.255 3.564 1.00 52.57 190 LYS D C 1
ATOM 3900 O O . LYS B 1 168 ? 13.036 34.811 3.315 1.00 49.20 190 LYS D O 1
ATOM 3906 N N . GLU B 1 169 ? 15.087 34.139 2.676 1.00 57.03 191 GLU D N 1
ATOM 3907 C CA . GLU B 1 169 ? 14.980 34.684 1.327 1.00 63.00 191 GLU D CA 1
ATOM 3908 C C . GLU B 1 169 ? 13.903 33.971 0.514 1.00 62.95 191 GLU D C 1
ATOM 3909 O O . GLU B 1 169 ? 12.955 34.596 0.039 1.00 70.06 191 GLU D O 1
ATOM 3915 N N . LYS B 1 170 ? 14.054 32.660 0.360 1.00 56.21 192 LYS D N 1
ATOM 3916 C CA . LYS B 1 170 ? 13.129 31.873 -0.447 1.00 58.53 192 LYS D CA 1
ATOM 3917 C C . LYS B 1 170 ? 11.782 31.696 0.247 1.00 56.11 192 LYS D C 1
ATOM 3918 O O . LYS B 1 170 ? 10.738 31.663 -0.404 1.00 61.34 192 LYS D O 1
ATOM 3924 N N . GLY B 1 171 ? 11.810 31.583 1.570 1.00 44.85 193 GLY D N 1
ATOM 3925 C CA . GLY B 1 171 ? 10.592 31.424 2.342 1.00 42.92 193 GLY D CA 1
ATOM 3926 C C . GLY B 1 171 ? 9.745 32.681 2.390 1.00 50.19 193 GLY D C 1
ATOM 3927 O O . GLY B 1 171 ? 8.522 32.613 2.514 1.00 50.66 193 GLY D O 1
ATOM 3928 N N . GLY B 1 172 ? 10.398 33.835 2.296 1.00 47.11 194 GLY D N 1
ATOM 3929 C CA . GLY B 1 172 ? 9.701 35.108 2.334 1.00 45.74 194 GLY D CA 1
ATOM 3930 C C . GLY B 1 172 ? 8.840 35.340 1.109 1.00 59.36 194 GLY D C 1
ATOM 3931 O O . GLY B 1 172 ? 7.921 36.158 1.128 1.00 59.06 194 GLY D O 1
ATOM 3932 N N . LYS B 1 173 ? 9.141 34.608 0.042 1.00 56.72 195 LYS D N 1
ATOM 3933 C CA . LYS B 1 173 ? 8.416 34.738 -1.215 1.00 54.95 195 LYS D CA 1
ATOM 3934 C C . LYS B 1 173 ? 7.247 33.757 -1.281 1.00 52.64 195 LYS D C 1
ATOM 3935 O O . LYS B 1 173 ? 6.502 33.730 -2.260 1.00 50.06 195 LYS D O 1
ATOM 3941 N N . LEU B 1 174 ? 7.092 32.953 -0.234 1.00 49.21 196 LEU D N 1
ATOM 3942 C CA . LEU B 1 174 ? 5.983 32.009 -0.155 1.00 50.52 196 LEU D CA 1
ATOM 3943 C C . LEU B 1 174 ? 4.689 32.733 0.193 1.00 52.80 196 LEU D C 1
ATOM 3944 O O . LEU B 1 174 ? 4.700 33.739 0.903 1.00 50.62 196 LEU D O 1
ATOM 3949 N N . ASP B 1 175 ? 3.575 32.214 -0.310 1.00 55.00 197 ASP D N 1
ATOM 3950 C CA . ASP B 1 175 ? 2.270 32.793 -0.025 1.00 54.62 197 ASP D CA 1
ATOM 3951 C C . ASP B 1 175 ? 1.715 32.223 1.278 1.00 55.21 197 ASP D C 1
ATOM 3952 O O . ASP B 1 175 ? 1.535 31.013 1.413 1.00 46.96 197 ASP D O 1
ATOM 3957 N N . MET B 1 176 ? 1.455 33.104 2.237 1.00 55.19 198 MET D N 1
ATOM 3958 C CA . MET B 1 176 ? 0.931 32.694 3.534 1.00 55.64 198 MET D CA 1
ATOM 3959 C C . MET B 1 176 ? -0.407 33.369 3.810 1.00 56.83 198 MET D C 1
ATOM 3960 O O . MET B 1 176 ? -0.899 33.355 4.938 1.00 53.62 198 MET D O 1
ATOM 3965 N N . SER B 1 177 ? -0.991 33.954 2.768 1.00 55.19 199 SER D N 1
ATOM 3966 C CA . SER B 1 177 ? -2.230 34.714 2.899 1.00 52.12 199 SER D CA 1
ATOM 3967 C C . SER B 1 177 ? -3.404 33.835 3.320 1.00 54.44 199 SER D C 1
ATOM 3968 O O . SER B 1 177 ? -4.362 34.320 3.922 1.00 55.12 199 SER D O 1
ATOM 3971 N N . ASP B 1 178 ? -3.328 32.546 3.002 1.00 42.08 200 ASP D N 1
ATOM 3972 C CA . ASP B 1 178 ? -4.391 31.614 3.358 1.00 41.81 200 ASP D CA 1
ATOM 3973 C C . ASP B 1 178 ? -4.452 31.410 4.871 1.00 49.38 200 ASP D C 1
ATOM 3974 O O . ASP B 1 178 ? -5.518 31.151 5.428 1.00 50.78 200 ASP D O 1
ATOM 3979 N N . LEU B 1 179 ? -3.303 31.529 5.528 1.00 40.25 201 LEU D N 1
ATOM 3980 C CA . LEU B 1 179 ? -3.234 31.384 6.977 1.00 45.53 201 LEU D CA 1
ATOM 3981 C C . LEU B 1 179 ? -3.407 32.733 7.666 1.00 47.70 201 LEU D C 1
ATOM 3982 O O . LEU B 1 179 ? -3.859 32.802 8.808 1.00 47.70 201 LEU D O 1
ATOM 3987 N N . LYS B 1 180 ? -3.046 33.804 6.965 1.00 49.12 202 LYS D N 1
ATOM 3988 C CA . LYS B 1 180 ? -3.244 35.155 7.475 1.00 51.68 202 LYS D CA 1
ATOM 3989 C C . LYS B 1 180 ? -4.731 35.491 7.540 1.00 51.74 202 LYS D C 1
ATOM 3990 O O . LYS B 1 180 ? -5.161 36.294 8.367 1.00 55.24 202 LYS D O 1
ATOM 3996 N N . ALA B 1 181 ? -5.509 34.870 6.660 1.00 49.71 203 ALA D N 1
ATOM 3997 C CA . ALA B 1 181 ? -6.941 35.133 6.581 1.00 49.69 203 ALA D CA 1
ATOM 3998 C C . ALA B 1 181 ? -7.720 34.289 7.584 1.00 53.30 203 ALA D C 1
ATOM 3999 O O . ALA B 1 181 ? -8.886 34.567 7.865 1.00 57.35 203 ALA D O 1
ATOM 4001 N N . GLU B 1 182 ? -7.077 33.256 8.118 1.00 52.62 204 GLU D N 1
ATOM 4002 C CA . GLU B 1 182 ? -7.725 32.391 9.096 1.00 54.95 204 GLU D CA 1
ATOM 4003 C C . GLU B 1 182 ? -7.587 32.982 10.494 1.00 53.66 204 GLU D C 1
ATOM 4004 O O . GLU B 1 182 ? -6.491 33.042 11.050 1.00 57.97 204 GLU D O 1
ATOM 4010 N N . LYS B 1 183 ? -8.711 33.417 11.053 1.00 46.21 205 LYS D N 1
ATOM 4011 C CA . LYS B 1 183 ? -8.719 34.126 12.326 1.00 53.97 205 LYS D CA 1
ATOM 4012 C C . LYS B 1 183 ? -8.309 33.232 13.491 1.00 56.00 205 LYS D C 1
ATOM 4013 O O . LYS B 1 183 ? -7.755 33.710 14.478 1.00 63.04 205 LYS D O 1
ATOM 4019 N N . LEU B 1 184 ? -8.580 31.937 13.372 1.00 54.87 206 LEU D N 1
ATOM 4020 C CA . LEU B 1 184 ? -8.267 30.992 14.438 1.00 54.21 206 LEU D CA 1
ATOM 4021 C C . LEU B 1 184 ? -6.764 30.751 14.539 1.00 53.04 206 LEU D C 1
ATOM 4022 O O . LEU B 1 184 ? -6.222 30.600 15.635 1.00 57.17 206 LEU D O 1
ATOM 4027 N N . VAL B 1 185 ? -6.097 30.714 13.390 1.00 54.45 207 VAL D N 1
ATOM 4028 C CA . VAL B 1 185 ? -4.653 30.526 13.344 1.00 44.49 207 VAL D CA 1
ATOM 4029 C C . VAL B 1 185 ? -3.953 31.785 13.842 1.00 49.29 207 VAL D C 1
ATOM 4030 O O . VAL B 1 185 ? -2.947 31.710 14.550 1.00 53.69 207 VAL D O 1
ATOM 4034 N N . MET B 1 186 ? -4.497 32.942 13.479 1.00 49.15 208 MET D N 1
ATOM 4035 C CA . MET B 1 186 ? -3.950 34.216 13.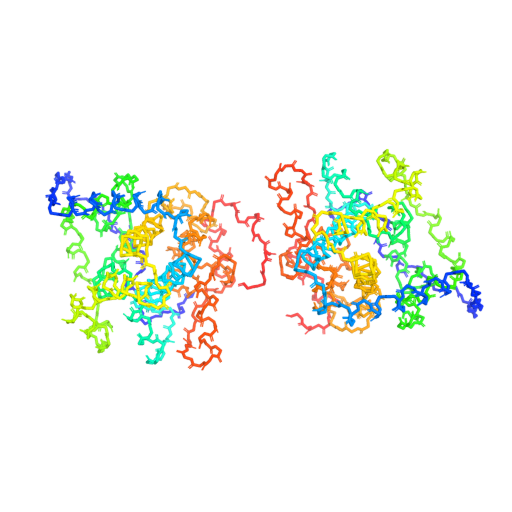931 1.00 46.16 208 MET D CA 1
ATOM 4036 C C . MET B 1 186 ? -4.240 34.433 15.411 1.00 44.80 208 MET D C 1
ATOM 4037 O O . MET B 1 186 ? -3.506 35.141 16.098 1.00 53.75 208 MET D O 1
ATOM 4042 N N . PHE B 1 187 ? -5.315 33.819 15.896 1.00 46.03 209 PHE D N 1
ATOM 4043 C CA . PHE B 1 187 ? -5.662 33.895 17.308 1.00 49.49 209 PHE D CA 1
ATOM 4044 C C . PHE B 1 187 ? -4.658 33.102 18.135 1.00 49.71 209 PHE D C 1
ATOM 4045 O O . PHE B 1 187 ? -4.283 33.514 19.233 1.00 56.63 209 PHE D O 1
ATOM 4053 N N . GLN B 1 188 ? -4.228 31.963 17.602 1.00 40.52 210 GLN D N 1
ATOM 4054 C CA . GLN B 1 188 ? -3.255 31.123 18.289 1.00 41.14 210 GLN D CA 1
ATOM 4055 C C . GLN B 1 188 ? -1.919 31.841 18.423 1.00 39.99 210 GLN D C 1
ATOM 4056 O O . GLN B 1 188 ? -1.350 31.900 19.509 1.00 48.19 210 GLN D O 1
ATOM 4062 N N . ARG B 1 189 ? -1.426 32.383 17.313 1.00 39.72 211 ARG D N 1
ATOM 4063 C CA . ARG B 1 189 ? -0.140 33.075 17.293 1.00 45.05 211 ARG D CA 1
ATOM 4064 C C . ARG B 1 189 ? -0.108 34.236 18.282 1.00 46.17 211 ARG D C 1
ATOM 4065 O O . ARG B 1 189 ? 0.901 34.469 18.949 1.00 49.49 211 ARG D O 1
ATOM 4073 N N . ARG B 1 190 ? -1.224 34.950 18.380 1.00 47.12 212 ARG D N 1
ATOM 4074 C CA . ARG B 1 190 ? -1.326 36.099 19.271 1.00 50.87 212 ARG D CA 1
ATOM 4075 C C . ARG B 1 190 ? -1.202 35.684 20.737 1.00 57.06 212 ARG D C 1
ATOM 4076 O O . ARG B 1 190 ? -0.539 36.356 21.526 1.00 58.35 212 ARG D O 1
ATOM 4084 N N . TYR B 1 191 ? -1.837 34.572 21.094 1.00 56.46 213 TYR D N 1
ATOM 4085 C CA . TYR B 1 191 ? -1.816 34.092 22.472 1.00 55.98 213 TYR D CA 1
ATOM 4086 C C . TYR B 1 191 ? -1.097 32.753 22.596 1.00 49.17 213 TYR D C 1
ATOM 4087 O O . TYR B 1 191 ? -1.519 31.890 23.365 1.00 52.68 213 TYR D O 1
ATOM 4096 N N . TYR B 1 192 ? -0.011 32.581 21.850 1.00 43.90 214 TYR D N 1
ATOM 4097 C CA . TYR B 1 192 ? 0.690 31.301 21.834 1.00 43.35 214 TYR D CA 1
ATOM 4098 C C . TYR B 1 192 ? 1.484 31.068 23.116 1.00 46.08 214 TYR D C 1
ATOM 4099 O O . TYR B 1 192 ? 1.551 29.943 23.610 1.00 45.43 214 TYR D O 1
ATOM 4108 N N . LYS B 1 193 ? 2.080 32.127 23.655 1.00 45.31 215 LYS D N 1
ATOM 4109 C CA . LYS B 1 193 ? 2.868 32.005 24.880 1.00 53.79 215 LYS D CA 1
ATOM 4110 C C . LYS B 1 193 ? 2.025 31.569 26.091 1.00 51.23 215 LYS D C 1
ATOM 4111 O O . LYS B 1 193 ? 2.388 30.605 26.763 1.00 52.62 215 LYS D O 1
ATOM 4117 N N . PRO B 1 194 ? 0.902 32.260 26.378 1.00 49.93 216 PRO D N 1
ATOM 4118 C CA . PRO B 1 194 ? 0.130 31.777 27.531 1.00 52.09 216 PRO D CA 1
ATOM 4119 C C . PRO B 1 194 ? -0.502 30.410 27.282 1.00 55.58 216 PRO D C 1
ATOM 4120 O O . PRO B 1 194 ? -0.712 29.643 28.224 1.00 53.09 216 PRO D O 1
ATOM 4124 N N . GLY B 1 195 ? -0.797 30.114 26.021 1.00 41.71 217 GLY D N 1
ATOM 4125 C CA . GLY B 1 195 ? -1.418 28.854 25.659 1.00 44.75 217 GLY D CA 1
ATOM 4126 C C . GLY B 1 195 ? -0.503 27.651 25.783 1.00 48.48 217 GLY D C 1
ATOM 4127 O O . GLY B 1 195 ? -0.914 26.607 26.289 1.00 57.08 217 GLY D O 1
ATOM 4128 N N . LEU B 1 196 ? 0.737 27.793 25.323 1.00 41.35 218 LEU D N 1
ATOM 4129 C CA . LEU B 1 196 ? 1.685 26.683 25.342 1.00 41.88 218 LEU D CA 1
ATOM 4130 C C . LEU B 1 196 ? 2.081 26.333 26.774 1.00 48.26 218 LEU D C 1
ATOM 4131 O O . LEU B 1 196 ? 2.289 25.165 27.096 1.00 50.97 218 LEU D O 1
ATOM 4136 N N . LEU B 1 197 ? 2.184 27.347 27.628 1.00 50.88 219 LEU D N 1
ATOM 4137 C CA . LEU B 1 197 ? 2.548 27.133 29.024 1.00 53.72 219 LEU D CA 1
ATOM 4138 C C . LEU B 1 197 ? 1.483 26.304 29.728 1.00 53.23 219 LEU D C 1
ATOM 4139 O O . LEU B 1 197 ? 1.793 25.375 30.473 1.00 54.33 219 LEU D O 1
ATOM 4144 N N . LEU B 1 198 ? 0.225 26.640 29.470 1.00 47.54 220 LEU D N 1
ATOM 4145 C CA . LEU B 1 198 ? -0.900 25.959 30.095 1.00 50.09 220 LEU D CA 1
ATOM 4146 C C . LEU B 1 198 ? -1.075 24.537 29.575 1.00 51.05 220 LEU D C 1
ATOM 4147 O O . LEU B 1 198 ? -1.131 23.586 30.352 1.00 51.52 220 LEU D O 1
ATOM 4152 N N . MET B 1 199 ? -1.154 24.397 28.256 1.00 47.51 221 MET D N 1
ATOM 4153 C CA . MET B 1 199 ? -1.526 23.127 27.643 1.00 40.77 221 MET D CA 1
ATOM 4154 C C . MET B 1 199 ? -0.394 22.104 27.615 1.00 44.49 221 MET D C 1
ATOM 4155 O O . MET B 1 199 ? -0.640 20.901 27.700 1.00 47.32 221 MET D O 1
ATOM 4160 N N . CYS B 1 200 ? 0.843 22.575 27.498 1.00 42.79 222 CYS D N 1
ATOM 4161 C CA . CYS B 1 200 ? 1.975 21.669 27.338 1.00 44.05 222 CYS D CA 1
ATOM 4162 C C . CYS B 1 200 ? 2.706 21.395 28.652 1.00 48.76 222 CYS D C 1
ATOM 4163 O O . CYS B 1 200 ? 3.340 20.351 28.805 1.00 50.87 222 CYS D O 1
ATOM 4166 N N . PHE B 1 201 ? 2.614 22.321 29.601 1.00 46.75 223 PHE D N 1
ATOM 4167 C CA . PHE B 1 201 ? 3.366 22.185 30.846 1.00 48.72 223 PHE D CA 1
ATOM 4168 C C . PHE B 1 201 ? 2.486 22.186 32.096 1.00 54.14 223 PHE D C 1
ATOM 4169 O O . PHE B 1 201 ? 2.479 21.213 32.849 1.00 58.60 223 PHE D O 1
ATOM 4177 N N . ILE B 1 202 ? 1.751 23.274 32.310 1.00 51.49 224 ILE D N 1
ATOM 4178 C CA . ILE B 1 202 ? 0.992 23.463 33.545 1.00 53.19 224 ILE D CA 1
ATOM 4179 C C . ILE B 1 202 ? -0.087 22.400 33.740 1.00 53.66 224 ILE D C 1
ATOM 4180 O O . ILE B 1 202 ? -0.038 21.627 34.696 1.00 60.69 224 ILE D O 1
ATOM 4185 N N . LEU B 1 203 ? -1.060 22.371 32.835 1.00 50.45 225 LEU D N 1
ATOM 4186 C CA . LEU B 1 203 ? -2.205 21.469 32.962 1.00 49.39 225 LEU D CA 1
ATOM 4187 C C . LEU B 1 203 ? -1.829 19.979 33.012 1.00 52.63 225 LEU D C 1
ATOM 4188 O O . LEU B 1 203 ? -2.305 19.264 33.892 1.00 53.65 225 LEU D O 1
ATOM 4193 N N . PRO B 1 204 ? -0.974 19.497 32.084 1.00 53.33 226 PRO D N 1
ATOM 4194 C CA . PRO B 1 204 ? -0.682 18.059 32.164 1.00 52.84 226 PRO D CA 1
ATOM 4195 C C . PRO B 1 204 ? 0.176 17.666 33.369 1.00 58.13 226 PRO D C 1
ATOM 4196 O O . PRO B 1 204 ? 0.426 16.478 33.575 1.00 62.88 226 PRO D O 1
ATOM 4200 N N . THR B 1 205 ? 0.617 18.647 34.150 1.00 57.32 227 THR D N 1
ATOM 4201 C CA . THR B 1 205 ? 1.362 18.373 35.373 1.00 54.54 227 THR D CA 1
ATOM 4202 C C . THR B 1 205 ? 0.426 18.366 36.580 1.00 58.60 227 THR D C 1
ATOM 4203 O O . THR B 1 205 ? 0.555 17.532 37.476 1.00 66.36 227 THR D O 1
ATOM 4207 N N . LEU B 1 206 ? -0.529 19.291 36.588 1.00 56.13 228 LEU D N 1
ATOM 4208 C CA . LEU B 1 206 ? -1.437 19.444 37.721 1.00 62.76 228 LEU D CA 1
ATOM 4209 C C . LEU B 1 206 ? -2.553 18.402 37.734 1.00 67.65 228 LEU D C 1
ATOM 4210 O O . LEU B 1 206 ? -3.002 17.987 38.803 1.00 77.75 228 LEU D O 1
ATOM 4215 N N . VAL B 1 207 ? -2.999 17.984 36.552 1.00 62.70 229 VAL D N 1
ATOM 4216 C CA . VAL B 1 207 ? -4.114 17.045 36.443 1.00 62.35 229 VAL D CA 1
ATOM 4217 C C . VAL B 1 207 ? -3.826 15.701 37.131 1.00 63.28 229 VAL D C 1
ATOM 4218 O O . VAL B 1 207 ? -4.648 15.237 37.921 1.00 66.88 229 VAL D O 1
ATOM 4222 N N . PRO B 1 208 ? -2.668 15.068 36.850 1.00 62.45 230 PRO D N 1
ATOM 4223 C CA . PRO B 1 208 ? -2.435 13.819 37.587 1.00 60.97 230 PRO D CA 1
ATOM 4224 C C . PRO B 1 208 ? -2.214 14.049 39.080 1.00 64.55 230 PRO D C 1
ATOM 4225 O O . PRO B 1 208 ? -2.584 13.209 39.900 1.00 70.60 230 PRO D O 1
ATOM 4229 N N . TRP B 1 209 ? -1.623 15.190 39.417 1.00 63.71 231 TRP D N 1
ATOM 4230 C CA . TRP B 1 209 ? -1.292 15.515 40.799 1.00 63.93 231 TRP D CA 1
ATOM 4231 C C . TRP B 1 209 ? -2.536 15.821 41.630 1.00 65.28 231 TRP D C 1
ATOM 4232 O O . TRP B 1 209 ? -2.539 15.643 42.847 1.00 76.74 231 TRP D O 1
ATOM 4243 N N . TYR B 1 210 ? -3.594 16.272 40.967 1.00 65.53 232 TYR D N 1
ATOM 4244 C CA . TYR B 1 210 ? -4.812 16.670 41.663 1.00 68.14 232 TYR D CA 1
ATOM 4245 C C . TYR B 1 210 ? -5.895 15.595 41.594 1.00 71.55 232 TYR D C 1
ATOM 4246 O O . TYR B 1 210 ? -6.487 15.235 42.611 1.00 75.27 232 TYR D O 1
ATOM 4255 N N . CYS B 1 211 ? -6.149 15.087 40.392 1.00 68.71 233 CYS D N 1
ATOM 4256 C CA . CYS B 1 211 ? -7.272 14.182 40.165 1.00 68.81 233 CYS D CA 1
ATOM 4257 C C . CYS B 1 211 ? -7.095 12.823 40.839 1.00 66.73 233 CYS D C 1
ATOM 4258 O O . CYS B 1 211 ? -7.858 12.473 41.737 1.00 80.12 233 CYS D O 1
ATOM 4261 N N . TRP B 1 212 ? -6.100 12.054 40.407 1.00 65.80 234 TRP D N 1
ATOM 4262 C CA . TRP B 1 212 ? -5.895 10.722 40.969 1.00 68.07 234 TRP D CA 1
ATOM 4263 C C . TRP B 1 212 ? -4.674 10.660 41.885 1.00 68.81 234 TRP D C 1
ATOM 4264 O O . TRP B 1 212 ? -4.071 9.601 42.059 1.00 69.98 234 TRP D O 1
ATOM 4275 N N . GLY B 1 213 ? -4.324 11.802 42.469 1.00 68.69 235 GLY D N 1
ATOM 4276 C CA . GLY B 1 213 ? -3.303 11.870 43.500 1.00 70.33 235 GLY D CA 1
ATOM 4277 C C . GLY B 1 213 ? -1.927 11.340 43.146 1.00 69.26 235 GLY D C 1
ATOM 4278 O O . GLY B 1 213 ? -1.325 10.595 43.918 1.00 71.62 235 GLY D O 1
ATOM 4279 N N . GLU B 1 214 ? -1.425 11.722 41.978 1.00 68.61 236 GLU D N 1
ATOM 4280 C CA . GLU B 1 214 ? -0.067 11.366 41.587 1.00 65.17 236 GLU D CA 1
ATOM 4281 C C . GLU B 1 214 ? 0.914 12.302 42.283 1.00 65.72 236 GLU D C 1
ATOM 4282 O O . GLU B 1 214 ? 0.595 13.463 42.534 1.00 65.36 236 GLU D O 1
ATOM 4288 N N . THR B 1 215 ? 2.098 11.796 42.615 1.00 66.99 237 THR D N 1
ATOM 4289 C CA . THR B 1 215 ? 3.134 12.636 43.204 1.00 68.73 237 THR D CA 1
ATOM 4290 C C . THR B 1 215 ? 3.562 13.691 42.192 1.00 64.83 237 THR D C 1
ATOM 4291 O O . THR B 1 215 ? 3.633 13.414 40.995 1.00 74.79 237 THR D O 1
ATOM 4295 N N . PHE B 1 216 ? 3.841 14.897 42.675 1.00 65.25 238 PHE D N 1
ATOM 4296 C CA . PHE B 1 216 ? 4.193 16.006 41.796 1.00 71.52 238 PHE D CA 1
ATOM 4297 C C . PHE B 1 216 ? 5.454 15.712 40.988 1.00 71.46 238 PHE D C 1
ATOM 4298 O O . PHE B 1 216 ? 5.600 16.188 39.864 1.00 67.81 238 PHE D O 1
ATOM 4306 N N . VAL B 1 217 ? 6.358 14.926 41.564 1.00 73.02 239 VAL D N 1
ATOM 4307 C CA . VAL B 1 217 ? 7.600 14.569 40.891 1.00 71.29 239 VAL D CA 1
ATOM 4308 C C . VAL B 1 217 ? 7.313 13.717 39.658 1.00 71.31 239 VAL D C 1
ATOM 4309 O O . VAL B 1 217 ? 7.870 13.953 38.586 1.00 66.26 239 VAL D O 1
ATOM 4313 N N . ASN B 1 218 ? 6.437 12.729 39.814 1.00 73.72 240 ASN D N 1
ATOM 4314 C CA . ASN B 1 218 ? 6.086 11.842 38.711 1.00 72.13 240 ASN D CA 1
ATOM 4315 C C . ASN B 1 218 ? 5.312 12.577 37.622 1.00 69.42 240 ASN D C 1
ATOM 4316 O O . ASN B 1 218 ? 5.602 12.426 36.438 1.00 65.23 240 ASN D O 1
ATOM 4321 N N . SER B 1 219 ? 4.332 13.377 38.029 1.00 67.54 241 SER D N 1
ATOM 4322 C CA . SER B 1 219 ? 3.487 14.091 37.079 1.00 69.78 241 SER D CA 1
ATOM 4323 C C . SER B 1 219 ? 4.274 15.135 36.289 1.00 69.89 241 SER D C 1
ATOM 4324 O O . SER B 1 219 ? 3.870 15.532 35.196 1.00 73.46 241 SER D O 1
ATOM 4327 N N . LEU B 1 220 ? 5.399 15.573 36.842 1.00 68.01 242 LEU D N 1
ATOM 4328 C CA . LEU B 1 220 ? 6.227 16.577 36.185 1.00 60.74 242 LEU D CA 1
ATOM 4329 C C . LEU B 1 220 ? 7.162 15.958 35.149 1.00 53.46 242 LEU D C 1
ATOM 4330 O O . LEU B 1 220 ? 7.233 16.423 34.014 1.00 50.49 242 LEU D O 1
ATOM 4335 N N . PHE B 1 221 ? 7.874 14.908 35.542 1.00 54.32 243 PHE D N 1
ATOM 4336 C CA . PHE B 1 221 ? 8.907 14.330 34.688 1.00 58.92 243 PHE D CA 1
ATOM 4337 C C . PHE B 1 221 ? 8.388 13.248 33.745 1.00 60.27 243 PHE D C 1
ATOM 4338 O O . PHE B 1 221 ? 9.053 12.904 32.770 1.00 65.69 243 PHE D O 1
ATOM 4346 N N . VAL B 1 222 ? 7.205 12.712 34.028 1.00 56.77 244 VAL D N 1
ATOM 4347 C CA . VAL B 1 222 ? 6.642 11.661 33.188 1.00 57.49 244 VAL D CA 1
ATOM 4348 C C . VAL B 1 222 ? 5.520 12.207 32.314 1.00 54.99 244 VAL D C 1
ATOM 4349 O O . VAL B 1 222 ? 5.560 12.087 31.090 1.00 55.25 244 VAL D O 1
ATOM 4353 N N . SER B 1 223 ? 4.523 12.813 32.950 1.00 56.92 245 SER D N 1
ATOM 4354 C CA . SER B 1 223 ? 3.342 13.298 32.244 1.00 58.44 245 SER D CA 1
ATOM 4355 C C . SER B 1 223 ? 3.641 14.537 31.402 1.00 58.06 245 SER D C 1
ATOM 4356 O O . SER B 1 223 ? 2.883 14.874 30.491 1.00 60.59 245 SER D O 1
ATOM 4359 N N . THR B 1 224 ? 4.747 15.210 31.704 1.00 47.46 246 THR D N 1
ATOM 4360 C CA . THR B 1 224 ? 5.105 16.431 30.992 1.00 51.96 246 THR D CA 1
ATOM 4361 C C . THR B 1 224 ? 6.455 16.313 30.286 1.00 55.41 246 THR D C 1
ATOM 4362 O O . THR B 1 224 ? 6.516 16.327 29.058 1.00 57.26 246 THR D O 1
ATOM 4366 N N . PHE B 1 225 ? 7.529 16.194 31.062 1.00 47.78 247 PHE D N 1
ATOM 4367 C CA . PHE B 1 225 ? 8.879 16.148 30.503 1.00 48.22 247 PHE D CA 1
ATOM 4368 C C . PHE B 1 225 ? 9.075 14.987 29.533 1.00 48.27 247 PHE D C 1
ATOM 4369 O O . PHE B 1 225 ? 9.485 15.190 28.390 1.00 51.63 247 PHE D O 1
ATOM 4377 N N . LEU B 1 226 ? 8.783 13.774 29.989 1.00 48.13 248 LEU D N 1
ATOM 4378 C CA . LEU B 1 226 ? 8.954 12.589 29.156 1.00 49.02 248 LEU D CA 1
ATOM 4379 C C . LEU B 1 226 ? 8.023 12.617 27.949 1.00 51.15 248 LEU D C 1
ATOM 4380 O O . LEU B 1 226 ? 8.448 12.360 26.824 1.00 55.29 248 LEU D O 1
ATOM 4385 N N . ARG B 1 227 ? 6.756 12.935 28.193 1.00 50.21 249 ARG D N 1
ATOM 4386 C CA . ARG B 1 227 ? 5.742 12.949 27.142 1.00 45.08 249 ARG D CA 1
ATOM 4387 C C . ARG B 1 227 ? 6.088 13.946 26.038 1.00 43.84 249 ARG D C 1
ATOM 4388 O O . ARG B 1 227 ? 5.995 13.625 24.855 1.00 45.79 249 ARG D O 1
ATOM 4396 N N . TYR B 1 228 ? 6.485 15.153 26.431 1.00 42.88 250 TYR D N 1
ATOM 4397 C CA . TYR B 1 228 ? 6.812 16.201 25.468 1.00 42.94 250 TYR D CA 1
ATOM 4398 C C . TYR B 1 228 ? 8.082 15.868 24.693 1.00 46.64 250 TYR D C 1
ATOM 4399 O O . TYR B 1 228 ? 8.222 16.231 23.526 1.00 50.71 250 TYR D O 1
ATOM 4408 N N . THR B 1 229 ? 9.005 15.177 25.350 1.00 47.94 251 THR D N 1
ATOM 4409 C CA . THR B 1 229 ? 10.247 14.767 24.709 1.00 43.99 251 THR D CA 1
ATOM 4410 C C . THR B 1 229 ? 9.965 13.712 23.644 1.00 47.91 251 THR D C 1
ATOM 4411 O O . THR B 1 229 ? 10.538 13.747 22.554 1.00 59.07 251 THR D O 1
ATOM 4415 N N . LEU B 1 230 ? 9.066 12.785 23.959 1.00 40.06 252 LEU D N 1
ATOM 4416 C CA . LEU B 1 230 ? 8.702 11.726 23.025 1.00 37.12 252 LEU D CA 1
ATOM 4417 C C . LEU B 1 230 ? 7.961 12.283 21.812 1.00 42.60 252 LEU D C 1
ATOM 4418 O O . LEU B 1 230 ? 8.146 11.805 20.694 1.00 43.40 252 LEU D O 1
ATOM 4423 N N . VAL B 1 231 ? 7.124 13.293 22.037 1.00 40.40 253 VAL D N 1
ATOM 4424 C CA . VAL B 1 231 ? 6.386 13.929 20.950 1.00 39.87 253 VAL D CA 1
ATOM 4425 C C . VAL B 1 231 ? 7.355 14.595 19.978 1.00 42.82 253 VAL D C 1
ATOM 4426 O O . VAL B 1 231 ? 7.247 14.422 18.763 1.00 42.72 253 VAL D O 1
ATOM 4430 N N . LEU B 1 232 ? 8.306 15.347 20.522 1.00 39.50 254 LEU D N 1
ATOM 4431 C CA . LEU B 1 232 ? 9.293 16.049 19.708 1.00 39.68 254 LEU D CA 1
ATOM 4432 C C . LEU B 1 232 ? 10.151 15.095 18.884 1.00 34.73 254 LEU D C 1
ATOM 4433 O O . LEU B 1 232 ? 10.299 15.273 17.677 1.00 43.17 254 LEU D O 1
ATOM 4438 N N . ASN B 1 233 ? 10.716 14.086 19.538 1.00 30.25 255 ASN D N 1
ATOM 4439 C CA . ASN B 1 233 ? 11.649 13.181 18.874 1.00 31.04 255 ASN D CA 1
ATOM 4440 C C . ASN B 1 233 ? 10.965 12.324 17.816 1.00 34.83 255 ASN D C 1
ATOM 4441 O O . ASN B 1 233 ? 11.547 12.048 16.767 1.00 43.09 255 ASN D O 1
ATOM 4446 N N . ALA B 1 234 ? 9.732 11.907 18.086 1.00 30.39 256 ALA D N 1
ATOM 4447 C CA . ALA B 1 234 ? 8.965 11.148 17.105 1.00 31.08 256 ALA D CA 1
ATOM 4448 C C . ALA B 1 234 ? 8.669 12.022 15.889 1.00 37.66 256 ALA D C 1
ATOM 4449 O O . ALA B 1 234 ? 8.657 11.543 14.754 1.00 42.22 256 ALA D O 1
ATOM 4451 N N . THR B 1 235 ? 8.435 13.306 16.137 1.00 29.68 257 THR D N 1
ATOM 4452 C CA . THR B 1 235 ? 8.227 14.271 15.064 1.00 37.38 257 THR D CA 1
ATOM 4453 C C . THR B 1 235 ? 9.525 14.506 14.299 1.00 39.60 257 THR D C 1
ATOM 4454 O O . THR B 1 235 ? 9.529 14.574 13.071 1.00 41.75 257 THR D O 1
ATOM 4458 N N . TRP B 1 236 ? 10.626 14.617 15.036 1.00 42.38 258 TRP D N 1
ATOM 4459 C CA . TRP B 1 236 ? 11.928 14.907 14.442 1.00 37.94 258 TRP D CA 1
ATOM 4460 C C . TRP B 1 236 ? 12.446 13.755 13.583 1.00 33.62 258 TRP D C 1
ATOM 4461 O O . TRP B 1 236 ? 13.270 13.963 12.695 1.00 43.09 258 TRP D O 1
ATOM 4472 N N . LEU B 1 237 ? 11.964 12.544 13.848 1.00 30.36 259 LEU D N 1
ATOM 4473 C CA . LEU B 1 237 ? 12.374 11.378 13.070 1.00 33.82 259 LEU D CA 1
ATOM 4474 C C . LEU B 1 237 ? 11.857 11.461 11.633 1.00 42.37 259 LEU D C 1
ATOM 4475 O O . LEU B 1 237 ? 12.393 10.813 10.733 1.00 44.32 259 LEU D O 1
ATOM 4480 N N . VAL B 1 238 ? 10.816 12.260 11.424 1.00 34.08 260 VAL D N 1
ATOM 4481 C CA . VAL B 1 238 ? 10.268 12.468 10.091 1.00 35.90 260 VAL D CA 1
ATOM 4482 C C . VAL B 1 238 ? 11.230 13.325 9.270 1.00 42.15 260 VAL D C 1
ATOM 4483 O O . VAL B 1 238 ? 11.288 13.211 8.044 1.00 39.47 260 VAL D O 1
ATOM 4487 N N . ASN B 1 239 ? 11.992 14.176 9.952 1.00 42.95 261 ASN D N 1
ATOM 4488 C CA . ASN B 1 239 ? 12.963 15.037 9.281 1.00 39.61 261 ASN D CA 1
ATOM 4489 C C . ASN B 1 239 ? 14.332 14.374 9.180 1.00 39.95 261 ASN D C 1
ATOM 4490 O O . ASN B 1 239 ? 15.139 14.732 8.322 1.00 48.25 261 ASN D O 1
ATOM 4495 N N . SER B 1 240 ? 14.592 13.409 10.057 1.00 36.36 262 SER D N 1
ATOM 4496 C CA . SER B 1 240 ? 15.904 12.772 10.115 1.00 38.20 262 SER D CA 1
ATOM 4497 C C . SER B 1 240 ? 15.896 11.370 9.511 1.00 41.46 262 SER D C 1
ATOM 4498 O O . SER B 1 240 ? 16.420 11.157 8.418 1.00 52.51 262 SER D O 1
ATOM 4501 N N . ALA B 1 241 ? 15.303 10.418 10.225 1.00 39.05 263 ALA D N 1
ATOM 4502 C CA . ALA B 1 241 ? 15.319 9.021 9.801 1.00 42.78 263 ALA D CA 1
ATOM 4503 C C . ALA B 1 241 ? 14.518 8.795 8.520 1.00 48.75 263 ALA D C 1
ATOM 4504 O O . ALA B 1 241 ? 14.818 7.888 7.744 1.00 50.63 263 ALA D O 1
ATOM 4506 N N . ALA B 1 242 ? 13.503 9.625 8.297 1.00 46.54 264 ALA D N 1
ATOM 4507 C CA . ALA B 1 242 ? 12.648 9.485 7.122 1.00 43.52 264 ALA D CA 1
ATOM 4508 C C . ALA B 1 242 ? 13.265 10.155 5.894 1.00 44.64 264 ALA D C 1
ATOM 4509 O O . ALA B 1 242 ? 12.649 10.208 4.830 1.00 44.02 264 ALA D O 1
ATOM 4511 N N . HIS B 1 243 ? 14.481 10.665 6.050 1.00 43.39 265 HIS D N 1
ATOM 4512 C CA . HIS B 1 243 ? 15.219 11.243 4.933 1.00 44.39 265 HIS D CA 1
ATOM 4513 C C . HIS B 1 243 ? 16.538 10.506 4.717 1.00 45.07 265 HIS D C 1
ATOM 4514 O O . HIS B 1 243 ? 17.390 10.954 3.950 1.00 50.34 265 HIS D O 1
ATOM 4521 N N . LEU B 1 244 ? 16.702 9.374 5.396 1.00 44.72 266 LEU D N 1
ATOM 4522 C CA . LEU B 1 244 ? 17.928 8.588 5.284 1.00 54.45 266 LEU D CA 1
ATOM 4523 C C . LEU B 1 244 ? 17.652 7.097 5.117 1.00 51.22 266 LEU D C 1
ATOM 4524 O O . LEU B 1 244 ? 18.196 6.457 4.220 1.00 56.57 266 LEU D O 1
ATOM 4529 N N . TYR B 1 245 ? 16.806 6.549 5.983 1.00 45.96 267 TYR D N 1
ATOM 4530 C CA . TYR B 1 245 ? 16.567 5.111 5.999 1.00 50.92 267 TYR D CA 1
ATOM 4531 C C . TYR B 1 245 ? 15.194 4.750 5.444 1.00 51.34 267 TYR D C 1
ATOM 4532 O O . TYR B 1 245 ? 14.190 5.372 5.790 1.00 49.81 267 TYR D O 1
ATOM 4541 N N . GLY B 1 246 ? 15.159 3.738 4.582 1.00 54.01 268 GLY D N 1
ATOM 4542 C CA . GLY B 1 246 ? 13.916 3.280 3.989 1.00 51.49 268 GLY D CA 1
ATOM 4543 C C . GLY B 1 246 ? 13.991 3.124 2.482 1.00 53.07 268 GLY D C 1
ATOM 4544 O O . GLY B 1 246 ? 15.039 3.343 1.878 1.00 52.95 268 GLY D O 1
ATOM 4545 N N . TYR B 1 247 ? 12.873 2.744 1.873 1.00 55.82 269 TYR D N 1
ATOM 4546 C CA . TYR B 1 247 ? 12.812 2.578 0.426 1.00 61.06 269 TYR D CA 1
ATOM 4547 C C . TYR B 1 247 ? 12.187 3.799 -0.242 1.00 56.29 269 TYR D C 1
ATOM 4548 O O . TYR B 1 247 ? 11.616 4.660 0.425 1.00 55.72 269 TYR D O 1
ATOM 4557 N N . ARG B 1 248 ? 12.304 3.867 -1.564 1.00 59.60 270 ARG D N 1
ATOM 4558 C CA . ARG B 1 248 ? 11.722 4.961 -2.334 1.00 52.78 270 ARG D CA 1
ATOM 4559 C C . ARG B 1 248 ? 10.950 4.429 -3.541 1.00 53.14 270 ARG D C 1
ATOM 4560 O O . ARG B 1 248 ? 11.380 4.600 -4.681 1.00 59.86 270 ARG D O 1
ATOM 4568 N N . PRO B 1 249 ? 9.796 3.788 -3.290 1.00 45.82 271 PRO D N 1
ATOM 4569 C CA . PRO B 1 249 ? 9.017 3.111 -4.333 1.00 42.70 271 PRO D CA 1
ATOM 4570 C C . PRO B 1 249 ? 8.394 4.061 -5.349 1.00 43.79 271 PRO D C 1
ATOM 4571 O O . PRO B 1 249 ? 8.009 3.625 -6.434 1.00 47.08 271 PRO D O 1
ATOM 4575 N N . TYR B 1 250 ? 8.298 5.341 -5.004 1.00 39.27 272 TYR D N 1
ATOM 4576 C CA . TYR B 1 250 ? 7.599 6.300 -5.851 1.00 45.14 272 TYR D CA 1
ATOM 4577 C C . TYR B 1 250 ? 8.564 7.216 -6.598 1.00 48.43 272 TYR D C 1
ATOM 4578 O O . TYR B 1 250 ? 8.374 7.490 -7.784 1.00 49.50 272 TYR D O 1
ATOM 4587 N N . ASP B 1 251 ? 9.600 7.681 -5.907 1.00 45.62 273 ASP D N 1
ATOM 4588 C CA . ASP B 1 251 ? 10.605 8.534 -6.531 1.00 48.87 273 ASP D CA 1
ATOM 4589 C C . ASP B 1 251 ? 11.976 8.308 -5.896 1.00 53.20 273 ASP D C 1
ATOM 4590 O O . ASP B 1 251 ? 12.182 8.604 -4.719 1.00 51.68 273 ASP D O 1
ATOM 4595 N N . LYS B 1 252 ? 12.909 7.787 -6.687 1.00 56.91 274 LYS D N 1
ATOM 4596 C CA . LYS B 1 252 ? 14.243 7.454 -6.199 1.00 65.12 274 LYS D CA 1
ATOM 4597 C C . LYS B 1 252 ? 15.194 8.644 -6.284 1.00 65.77 274 LYS D C 1
ATOM 4598 O O . LYS B 1 252 ? 16.334 8.571 -5.823 1.00 66.13 274 LYS D O 1
ATOM 4604 N N . ASN B 1 253 ? 14.723 9.738 -6.875 1.00 63.68 275 ASN D N 1
ATOM 4605 C CA . ASN B 1 253 ? 15.559 10.916 -7.084 1.00 61.48 275 ASN D CA 1
ATOM 4606 C C . ASN B 1 253 ? 15.622 11.800 -5.842 1.00 60.65 275 ASN D C 1
ATOM 4607 O O . ASN B 1 253 ? 16.627 12.469 -5.600 1.00 67.09 275 ASN D O 1
ATOM 4612 N N . ILE B 1 254 ? 14.547 11.805 -5.060 1.00 55.01 276 ILE D N 1
ATOM 4613 C CA . ILE B 1 254 ? 14.503 12.588 -3.832 1.00 52.78 276 ILE D CA 1
ATOM 4614 C C . ILE B 1 254 ? 15.090 11.773 -2.686 1.00 54.57 276 ILE D C 1
ATOM 4615 O O . ILE B 1 254 ? 15.358 10.581 -2.837 1.00 56.55 276 ILE D O 1
ATOM 4620 N N . GLN B 1 255 ? 15.291 12.417 -1.541 1.00 49.94 277 GLN D N 1
ATOM 4621 C CA . GLN B 1 255 ? 15.899 11.755 -0.392 1.00 51.19 277 GLN D CA 1
ATOM 4622 C C . GLN B 1 255 ? 14.866 11.333 0.649 1.00 51.22 277 GLN D C 1
ATOM 4623 O O . GLN B 1 255 ? 15.219 10.776 1.686 1.00 54.77 277 GLN D O 1
ATOM 4629 N N . SER B 1 256 ? 13.594 11.601 0.373 1.00 45.65 278 SER D N 1
ATOM 4630 C CA . SER B 1 256 ? 12.521 11.195 1.274 1.00 40.61 278 SER D CA 1
ATOM 4631 C C . SER B 1 256 ? 12.327 9.685 1.212 1.00 40.49 278 SER D C 1
ATOM 4632 O O . SER B 1 256 ? 12.370 9.094 0.134 1.00 36.22 278 SER D O 1
ATOM 4635 N N . ARG B 1 257 ? 12.109 9.062 2.367 1.00 35.57 279 ARG D N 1
ATOM 4636 C CA . ARG B 1 257 ? 12.005 7.607 2.430 1.00 39.10 279 ARG D CA 1
ATOM 4637 C C . ARG B 1 257 ? 10.723 7.118 3.097 1.00 41.21 279 ARG D C 1
ATOM 4638 O O . ARG B 1 257 ? 10.100 7.835 3.879 1.00 44.85 279 ARG D O 1
ATOM 4646 N N . GLU B 1 258 ? 10.342 5.886 2.776 1.00 40.99 280 GLU D N 1
ATOM 4647 C CA . GLU B 1 258 ? 9.230 5.216 3.440 1.00 40.01 280 GLU D CA 1
ATOM 4648 C C . GLU B 1 258 ? 9.753 4.461 4.657 1.00 43.17 280 GLU D C 1
ATOM 4649 O O . GLU B 1 258 ? 10.528 3.515 4.519 1.00 47.39 280 GLU D O 1
ATOM 4655 N N . ASN B 1 259 ? 9.332 4.882 5.845 1.00 40.31 281 ASN D N 1
ATOM 4656 C CA . ASN B 1 259 ? 9.832 4.291 7.081 1.00 37.92 281 ASN D CA 1
ATOM 4657 C C . ASN B 1 259 ? 8.686 3.849 7.989 1.00 36.93 281 ASN D C 1
ATOM 4658 O O . ASN B 1 259 ? 7.954 4.678 8.531 1.00 40.84 281 ASN D O 1
ATOM 4663 N N . ILE B 1 260 ? 8.548 2.536 8.152 1.00 38.65 282 ILE D N 1
ATOM 4664 C CA . ILE B 1 260 ? 7.486 1.948 8.963 1.00 44.44 282 ILE D CA 1
ATOM 4665 C C . ILE B 1 260 ? 7.595 2.373 10.424 1.00 46.44 282 ILE D C 1
ATOM 4666 O O . ILE B 1 260 ? 6.596 2.737 11.047 1.00 51.37 282 ILE D O 1
ATOM 4671 N N . LEU B 1 261 ? 8.810 2.324 10.961 1.00 44.08 283 LEU D N 1
ATOM 4672 C CA . LEU B 1 261 ? 9.057 2.669 12.358 1.00 43.80 283 LEU D CA 1
ATOM 4673 C C . LEU B 1 261 ? 8.632 4.102 12.664 1.00 43.47 283 LEU D C 1
ATOM 4674 O O . LEU B 1 261 ? 8.054 4.375 13.716 1.00 51.16 283 LEU D O 1
ATOM 4679 N N . VAL B 1 262 ? 8.918 5.012 11.740 1.00 38.32 284 VAL D N 1
ATOM 4680 C CA . VAL B 1 262 ? 8.546 6.410 11.909 1.00 33.68 284 VAL D CA 1
ATOM 4681 C C . VAL B 1 262 ? 7.027 6.554 11.856 1.00 34.55 284 VAL D C 1
ATOM 4682 O O . VAL B 1 262 ? 6.448 7.366 12.577 1.00 44.01 284 VAL D O 1
ATOM 4686 N N . SER B 1 263 ? 6.382 5.751 11.015 1.00 37.56 285 SER D N 1
ATOM 4687 C CA . SER B 1 263 ? 4.927 5.793 10.886 1.00 44.37 285 SER D CA 1
ATOM 4688 C C . SER B 1 263 ? 4.242 5.409 12.192 1.00 41.63 285 SER D C 1
ATOM 4689 O O . SER B 1 263 ? 3.176 5.928 12.519 1.00 48.51 285 SER D O 1
ATOM 4692 N N . LEU B 1 264 ? 4.862 4.496 12.933 1.00 39.99 286 LEU D N 1
ATOM 4693 C CA . LEU B 1 264 ? 4.336 4.075 14.225 1.00 42.04 286 LEU D CA 1
ATOM 4694 C C . LEU B 1 264 ? 4.362 5.226 15.227 1.00 39.36 286 LEU D C 1
ATOM 4695 O O . LEU B 1 264 ? 3.347 5.545 15.845 1.00 38.56 286 LEU D O 1
ATOM 4700 N N . GLY B 1 265 ? 5.525 5.850 15.376 1.00 34.85 287 GLY D N 1
ATOM 4701 C CA . GLY B 1 265 ? 5.687 6.942 16.318 1.00 36.63 287 GLY D CA 1
ATOM 4702 C C . GLY B 1 265 ? 5.025 8.237 15.887 1.00 43.12 287 GLY D C 1
ATOM 4703 O O . GLY B 1 265 ? 4.482 8.969 16.715 1.00 43.09 287 GLY D O 1
ATOM 4704 N N . ALA B 1 266 ? 5.071 8.522 14.589 1.00 42.51 288 ALA D N 1
ATOM 4705 C CA . ALA B 1 266 ? 4.511 9.759 14.055 1.00 38.49 288 ALA D CA 1
ATOM 4706 C C . ALA B 1 266 ? 3.106 9.535 13.511 1.00 39.81 288 ALA D C 1
ATOM 4707 O O . ALA B 1 266 ? 2.669 10.236 12.597 1.00 41.77 288 ALA D O 1
ATOM 4709 N N . VAL B 1 267 ? 2.413 8.561 14.101 1.00 42.13 289 VAL D N 1
ATOM 4710 C CA . VAL B 1 267 ? 1.037 8.170 13.768 1.00 39.26 289 VAL D CA 1
ATOM 4711 C C . VAL B 1 267 ? 0.671 8.322 12.288 1.00 37.93 289 VAL D C 1
ATOM 4712 O O . VAL B 1 267 ? -0.410 8.807 11.946 1.00 35.22 289 VAL D O 1
ATOM 4716 N N . GLY B 1 268 ? 1.575 7.889 11.413 1.00 38.78 290 GLY D N 1
ATOM 4717 C CA . GLY B 1 268 ? 1.289 7.839 9.990 1.00 41.14 290 GLY D CA 1
ATOM 4718 C C . GLY B 1 268 ? 2.127 8.740 9.102 1.00 45.02 290 GLY D C 1
ATOM 4719 O O . GLY B 1 268 ? 1.998 8.700 7.878 1.00 46.49 290 GLY D O 1
ATOM 4720 N N . GLU B 1 269 ? 2.989 9.553 9.704 1.00 43.07 291 GLU D N 1
ATOM 4721 C CA . GLU B 1 269 ? 3.798 10.493 8.933 1.00 39.45 291 GLU D CA 1
ATOM 4722 C C . GLU B 1 269 ? 5.171 9.925 8.594 1.00 31.74 291 GLU D C 1
ATOM 4723 O O . GLU B 1 269 ? 6.155 10.660 8.537 1.00 36.74 291 GLU D O 1
ATOM 4729 N N . GLY B 1 270 ? 5.230 8.618 8.359 1.00 36.77 292 GLY D N 1
ATOM 4730 C CA . GLY B 1 270 ? 6.479 7.962 8.018 1.00 37.46 292 GLY D CA 1
ATOM 4731 C C . GLY B 1 270 ? 6.607 7.607 6.549 1.00 37.96 292 GLY D C 1
ATOM 4732 O O . GLY B 1 270 ? 7.699 7.302 6.070 1.00 46.81 292 GLY D O 1
ATOM 4733 N N . PHE B 1 271 ? 5.488 7.639 5.832 1.00 35.24 293 PHE D N 1
ATOM 4734 C CA . PHE B 1 271 ? 5.494 7.392 4.393 1.00 41.16 293 PHE D CA 1
ATOM 4735 C C . PHE B 1 271 ? 5.926 8.661 3.665 1.00 43.26 293 PHE D C 1
ATOM 4736 O O . PHE B 1 271 ? 5.143 9.274 2.940 1.00 50.72 293 PHE D O 1
ATOM 4744 N N . HIS B 1 272 ? 7.184 9.042 3.862 1.00 39.57 294 HIS D N 1
ATOM 4745 C CA . HIS B 1 272 ? 7.656 10.362 3.467 1.00 36.83 294 HIS D CA 1
ATOM 4746 C C . HIS B 1 272 ? 8.026 10.456 1.990 1.00 37.34 294 HIS D C 1
ATOM 4747 O O . HIS B 1 272 ? 7.946 11.531 1.396 1.00 42.01 294 HIS D O 1
ATOM 4754 N N . ASN B 1 273 ? 8.435 9.339 1.398 1.00 35.58 295 ASN D N 1
ATOM 4755 C CA . ASN B 1 273 ? 8.753 9.320 -0.024 1.00 37.74 295 ASN D CA 1
ATOM 4756 C C . ASN B 1 273 ? 7.494 9.571 -0.846 1.00 38.57 295 ASN D C 1
ATOM 4757 O O . ASN B 1 273 ? 7.523 10.298 -1.839 1.00 41.62 295 ASN D O 1
ATOM 4762 N N . TYR B 1 274 ? 6.389 8.964 -0.423 1.00 33.26 296 TYR D N 1
ATOM 4763 C CA . TYR B 1 274 ? 5.099 9.200 -1.057 1.00 36.10 296 TYR D CA 1
ATOM 4764 C C . TYR B 1 274 ? 4.653 10.635 -0.813 1.00 38.31 296 TYR D C 1
ATOM 4765 O O . TYR B 1 274 ? 4.176 11.313 -1.721 1.00 40.81 296 TYR D O 1
ATOM 4774 N N . HIS B 1 275 ? 4.813 11.085 0.427 1.00 31.38 297 HIS D N 1
ATOM 4775 C CA . HIS B 1 275 ? 4.338 12.399 0.837 1.00 35.78 297 HIS D CA 1
ATOM 4776 C C . HIS B 1 275 ? 5.005 13.539 0.072 1.00 33.72 297 HIS D C 1
ATOM 4777 O O . HIS B 1 275 ? 4.332 14.461 -0.384 1.00 34.28 297 HIS D O 1
ATOM 4784 N N . HIS B 1 276 ? 6.326 13.483 -0.063 1.00 30.39 298 HIS D N 1
ATOM 4785 C CA . HIS B 1 276 ? 7.048 14.523 -0.787 1.00 40.21 298 HIS D CA 1
ATOM 4786 C C . HIS B 1 276 ? 6.740 14.467 -2.279 1.00 37.88 298 HIS D C 1
ATOM 4787 O O . HIS B 1 276 ? 6.844 15.473 -2.978 1.00 35.93 298 HIS D O 1
ATOM 4794 N N . THR B 1 277 ? 6.353 13.289 -2.757 1.00 36.45 299 THR D N 1
ATOM 4795 C CA . THR B 1 277 ? 5.966 13.117 -4.151 1.00 39.93 299 THR D CA 1
ATOM 4796 C C . THR B 1 277 ? 4.558 13.660 -4.389 1.00 41.96 299 THR D C 1
ATOM 4797 O O . THR B 1 277 ? 4.301 14.322 -5.395 1.00 40.29 299 THR D O 1
ATOM 4801 N N . PHE B 1 278 ? 3.653 13.377 -3.456 1.00 44.04 300 PHE D N 1
ATOM 4802 C CA . PHE B 1 278 ? 2.271 13.842 -3.552 1.00 42.23 300 PHE D CA 1
ATOM 4803 C C . PHE B 1 278 ? 1.840 14.576 -2.284 1.00 41.80 300 PHE D C 1
ATOM 4804 O O . PHE B 1 278 ? 1.095 14.028 -1.471 1.00 37.38 300 PHE D O 1
ATOM 4812 N N . PRO B 1 279 ? 2.297 15.826 -2.116 1.00 47.21 301 PRO D N 1
ATOM 4813 C CA . PRO B 1 279 ? 2.018 16.594 -0.895 1.00 39.98 301 PRO D CA 1
ATOM 4814 C C . PRO B 1 279 ? 0.553 17.006 -0.759 1.00 36.66 301 PRO D C 1
ATOM 4815 O O . PRO B 1 279 ? 0.123 17.390 0.327 1.00 41.27 301 PRO D O 1
ATOM 4819 N N . PHE B 1 280 ? -0.197 16.920 -1.853 1.00 38.09 302 PHE D N 1
ATOM 4820 C CA . PHE B 1 280 ? -1.602 17.312 -1.859 1.00 41.36 302 PHE D CA 1
ATOM 4821 C C . PHE B 1 280 ? -2.526 16.164 -1.454 1.00 41.01 302 PHE D C 1
ATOM 4822 O O . PHE B 1 280 ? -3.747 16.312 -1.461 1.00 48.83 302 PHE D O 1
ATOM 4830 N N . ASP B 1 281 ? -1.939 15.026 -1.100 1.00 35.26 303 ASP D N 1
ATOM 4831 C CA . ASP B 1 281 ? -2.709 13.866 -0.663 1.00 34.80 303 ASP D CA 1
ATOM 4832 C C . ASP B 1 281 ? -2.966 13.945 0.840 1.00 33.95 303 ASP D C 1
ATOM 4833 O O . ASP B 1 281 ? -2.035 14.107 1.630 1.00 41.67 303 ASP D O 1
ATOM 4838 N N . TYR B 1 282 ? -4.231 13.821 1.232 1.00 37.28 304 TYR D N 1
ATOM 4839 C CA . TYR B 1 282 ? -4.618 13.999 2.629 1.00 41.30 304 TYR D CA 1
ATOM 4840 C C . TYR B 1 282 ? -4.214 12.817 3.499 1.00 33.80 304 TYR D C 1
ATOM 4841 O O . TYR B 1 282 ? -4.175 12.928 4.722 1.00 35.59 304 TYR D O 1
ATOM 4850 N N . SER B 1 283 ? -3.917 11.688 2.867 1.00 37.07 305 SER D N 1
ATOM 4851 C CA . SER B 1 283 ? -3.543 10.487 3.603 1.00 41.96 305 SER D CA 1
ATOM 4852 C C . SER B 1 283 ? -2.043 10.443 3.875 1.00 40.64 305 SER D C 1
ATOM 4853 O O . SER B 1 283 ? -1.594 9.749 4.788 1.00 41.03 305 SER D O 1
ATOM 4856 N N . ALA B 1 284 ? -1.282 11.183 3.070 1.00 39.18 306 ALA D N 1
ATOM 4857 C CA . ALA B 1 284 ? 0.179 11.207 3.147 1.00 39.63 306 ALA D CA 1
ATOM 4858 C C . ALA B 1 284 ? 0.767 9.811 2.948 1.00 35.99 306 ALA D C 1
ATOM 4859 O O . ALA B 1 284 ? 1.887 9.528 3.373 1.00 34.42 306 ALA D O 1
ATOM 4861 N N . SER B 1 285 ? -0.001 8.949 2.289 1.00 41.42 307 SER D N 1
ATOM 4862 C CA . SER B 1 285 ? 0.406 7.576 2.018 1.00 39.43 307 SER D CA 1
ATOM 4863 C C . SER B 1 285 ? -0.465 7.005 0.906 1.00 36.90 307 SER D C 1
ATOM 4864 O O . SER B 1 285 ? -1.566 7.498 0.663 1.00 42.93 307 SER D O 1
ATOM 4867 N N . GLU B 1 286 ? 0.027 5.971 0.232 1.00 37.55 308 GLU D N 1
ATOM 4868 C CA . GLU B 1 286 ? -0.731 5.333 -0.838 1.00 35.66 308 GLU D CA 1
ATOM 4869 C C . GLU B 1 286 ? -1.995 4.676 -0.288 1.00 38.12 308 GLU D C 1
ATOM 4870 O O . GLU B 1 286 ? -3.084 4.839 -0.838 1.00 35.94 308 GLU D O 1
ATOM 4876 N N . TYR B 1 287 ? -1.844 3.939 0.806 1.00 40.65 309 TYR D N 1
ATOM 4877 C CA . TYR B 1 287 ? -2.982 3.288 1.442 1.00 38.58 309 TYR D CA 1
ATOM 4878 C C . TYR B 1 287 ? -3.363 4.044 2.712 1.00 36.86 309 TYR D C 1
ATOM 4879 O O . TYR B 1 287 ? -2.500 4.457 3.485 1.00 42.57 309 TYR D O 1
ATOM 4888 N N . ARG B 1 288 ? -4.665 4.219 2.912 1.00 41.67 310 ARG D N 1
ATOM 4889 C CA . ARG B 1 288 ? -5.185 5.166 3.895 1.00 39.05 310 ARG D CA 1
ATOM 4890 C C . ARG B 1 288 ? -4.948 4.783 5.358 1.00 36.96 310 ARG D C 1
ATOM 4891 O O . ARG B 1 288 ? -4.421 5.584 6.124 1.00 41.56 310 ARG D O 1
ATOM 4899 N N . TRP B 1 289 ? -5.335 3.575 5.752 1.00 39.07 311 TRP D N 1
ATOM 4900 C CA . TRP B 1 289 ? -5.320 3.217 7.171 1.00 41.47 311 TRP D CA 1
ATOM 4901 C C . TRP B 1 289 ? -4.117 2.369 7.589 1.00 38.98 311 TRP D C 1
ATOM 4902 O O . TRP B 1 289 ? -3.962 2.053 8.768 1.00 44.80 311 TRP D O 1
ATOM 4913 N N . HIS B 1 290 ? -3.267 2.008 6.635 1.00 38.05 312 HIS D N 1
ATOM 4914 C CA . HIS B 1 290 ? -2.107 1.173 6.935 1.00 42.17 312 HIS D CA 1
ATOM 4915 C C . HIS B 1 290 ? -1.070 1.934 7.757 1.00 40.99 312 HIS D C 1
ATOM 4916 O O . HIS B 1 290 ? -0.341 2.771 7.221 1.00 37.77 312 HIS D O 1
ATOM 4923 N N . ILE B 1 291 ? -1.008 1.621 9.051 1.00 36.38 313 ILE D N 1
ATOM 4924 C CA 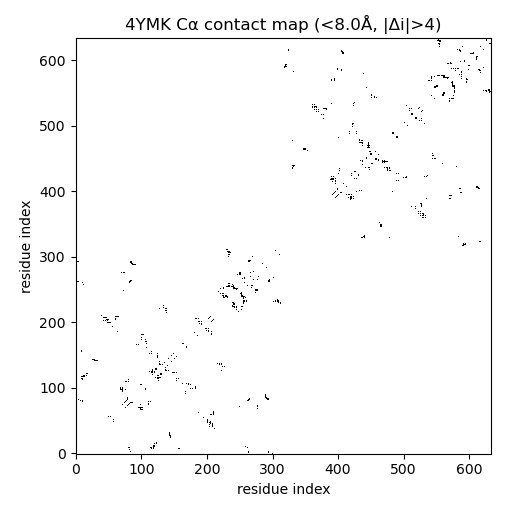. ILE B 1 291 ? -0.099 2.277 9.992 1.00 34.59 313 ILE D CA 1
ATOM 4925 C C . ILE B 1 291 ? -0.254 3.791 9.876 1.00 38.73 313 ILE D C 1
ATOM 4926 O O . ILE B 1 291 ? 0.727 4.531 9.793 1.00 40.53 313 ILE D O 1
ATOM 4931 N N . ASN B 1 292 ? -1.503 4.241 9.857 1.00 36.31 314 ASN D N 1
ATOM 4932 C CA . ASN B 1 292 ? -1.807 5.649 9.653 1.00 33.95 314 ASN D CA 1
ATOM 4933 C C . ASN B 1 292 ? -3.029 6.044 10.471 1.00 33.33 314 ASN D C 1
ATOM 4934 O O . ASN B 1 292 ? -4.132 6.170 9.938 1.00 41.64 314 ASN D O 1
ATOM 4939 N N . PHE B 1 293 ? -2.823 6.232 11.770 1.00 30.59 315 PHE D N 1
ATOM 4940 C CA . PHE B 1 293 ? -3.904 6.590 12.679 1.00 35.42 315 PHE D CA 1
ATOM 4941 C C . PHE B 1 293 ? -4.490 7.954 12.331 1.00 34.67 315 PHE D C 1
ATOM 4942 O O . PHE B 1 293 ? -5.679 8.197 12.537 1.00 37.61 315 PHE D O 1
ATOM 4950 N N . THR B 1 294 ? -3.651 8.837 11.798 1.00 30.37 316 THR D N 1
ATOM 4951 C CA . THR B 1 294 ? -4.079 10.188 11.451 1.00 36.43 316 THR D CA 1
ATOM 4952 C C . THR B 1 294 ? -5.165 10.171 10.380 1.00 38.56 316 THR D C 1
ATOM 4953 O O . THR B 1 294 ? -6.187 10.842 10.514 1.00 43.29 316 THR D O 1
ATOM 4957 N N . THR B 1 295 ? -4.942 9.396 9.323 1.00 37.74 317 THR D N 1
ATOM 4958 C CA . THR B 1 295 ? -5.922 9.269 8.249 1.00 32.21 317 THR D CA 1
ATOM 4959 C C . THR B 1 295 ? -7.211 8.644 8.773 1.00 32.49 317 THR D C 1
ATOM 4960 O O . THR B 1 295 ? -8.310 9.050 8.393 1.00 37.47 317 THR D O 1
ATOM 4964 N N . PHE B 1 296 ? -7.066 7.659 9.655 1.00 33.60 318 PHE D N 1
ATOM 4965 C CA . PHE B 1 296 ? -8.209 7.012 10.290 1.00 35.19 318 PHE D CA 1
ATOM 4966 C C . PHE B 1 296 ? -9.010 8.026 11.100 1.00 37.06 318 PHE D C 1
ATOM 4967 O O . PHE B 1 296 ? -10.239 7.972 11.144 1.00 42.46 318 PHE D O 1
ATOM 4975 N N . PHE B 1 297 ? -8.301 8.956 11.732 1.00 31.81 319 PHE D N 1
ATOM 4976 C CA . PHE B 1 297 ? -8.939 9.992 12.533 1.00 37.20 319 PHE D CA 1
ATOM 4977 C C . PHE B 1 297 ? -9.695 10.983 11.654 1.00 40.64 319 PHE D C 1
ATOM 4978 O O . PHE B 1 297 ? -10.815 11.379 11.976 1.00 42.86 319 PHE D O 1
ATOM 4986 N N . ILE B 1 298 ? -9.073 11.382 10.549 1.00 36.42 320 ILE D N 1
ATOM 4987 C CA . ILE B 1 298 ? -9.686 12.320 9.616 1.00 36.46 320 ILE D CA 1
ATOM 4988 C C . ILE B 1 298 ? -10.947 11.717 9.009 1.00 37.28 320 ILE D C 1
ATOM 4989 O O . ILE B 1 298 ? -11.960 12.400 8.853 1.00 40.87 320 ILE D O 1
ATOM 4994 N N . ASP B 1 299 ? -10.882 10.431 8.675 1.00 37.90 321 ASP D N 1
ATOM 4995 C CA . ASP B 1 299 ? -12.027 9.736 8.098 1.00 39.41 321 ASP D CA 1
ATOM 4996 C C . ASP B 1 299 ? -13.157 9.589 9.115 1.00 42.66 321 ASP D C 1
ATOM 4997 O O . ASP B 1 299 ? -14.332 9.584 8.747 1.00 47.82 321 ASP D O 1
ATOM 5002 N N . CYS B 1 300 ? -12.799 9.467 10.390 1.00 42.15 322 CYS D N 1
ATOM 5003 C CA . CYS B 1 300 ? -13.795 9.441 11.458 1.00 44.10 322 CYS D CA 1
ATOM 5004 C C . CYS B 1 300 ? -14.482 10.798 11.562 1.00 44.58 322 CYS D C 1
ATOM 5005 O O . CYS B 1 300 ? -15.694 10.879 11.755 1.00 53.97 322 CYS D O 1
ATOM 5008 N N . MET B 1 301 ? -13.696 11.862 11.427 1.00 42.10 323 MET D N 1
ATOM 5009 C CA . MET B 1 301 ? -14.229 13.219 11.448 1.00 44.60 323 MET D CA 1
ATOM 5010 C C . MET B 1 301 ? -15.072 13.488 10.206 1.00 48.17 323 MET D C 1
ATOM 5011 O O . MET B 1 301 ? -16.028 14.262 10.248 1.00 51.59 323 MET D O 1
ATOM 5016 N N . ALA B 1 302 ? -14.709 12.844 9.101 1.00 45.86 324 ALA D N 1
ATOM 5017 C CA . ALA B 1 302 ? -15.450 12.985 7.855 1.00 46.53 324 ALA D CA 1
ATOM 5018 C C . ALA B 1 302 ? -16.808 12.300 7.954 1.00 52.70 324 ALA D C 1
ATOM 5019 O O . ALA B 1 302 ? -17.767 12.704 7.297 1.00 60.31 324 ALA D O 1
ATOM 5021 N N . ALA B 1 303 ? -16.882 11.260 8.779 1.00 50.08 325 ALA D N 1
ATOM 5022 C CA . ALA B 1 303 ? -18.132 10.539 8.990 1.00 51.43 325 ALA D CA 1
ATOM 5023 C C . ALA B 1 303 ? -19.056 11.325 9.915 1.00 54.42 325 ALA D C 1
ATOM 5024 O O . ALA B 1 303 ? -20.269 11.115 9.922 1.00 56.14 325 ALA D O 1
ATOM 5026 N N . LEU B 1 304 ? -18.473 12.233 10.692 1.00 51.39 326 LEU D N 1
ATOM 5027 C CA . LEU B 1 304 ? -19.240 13.070 11.607 1.00 48.44 326 LEU D CA 1
ATOM 5028 C C . LEU B 1 304 ? -19.628 14.392 10.950 1.00 55.41 326 LEU D C 1
ATOM 5029 O O . LEU B 1 304 ? -20.341 15.204 11.541 1.00 58.30 326 LEU D O 1
ATOM 5034 N N . GLY B 1 305 ? -19.152 14.602 9.726 1.00 56.03 327 GLY D N 1
ATOM 5035 C CA . GLY B 1 305 ? -19.451 15.814 8.986 1.00 55.66 327 GLY D CA 1
ATOM 5036 C C . GLY B 1 305 ? -18.587 17.000 9.373 1.00 60.38 327 GLY D C 1
ATOM 5037 O O . GLY B 1 305 ? -18.931 18.147 9.087 1.00 67.50 327 GLY D O 1
ATOM 5038 N N . LEU B 1 306 ? -17.461 16.723 10.023 1.00 56.13 328 LEU D N 1
ATOM 5039 C CA . LEU B 1 306 ? -16.558 17.776 10.477 1.00 48.64 328 LEU D CA 1
ATOM 5040 C C . LEU B 1 306 ? -15.398 17.972 9.506 1.00 44.17 328 LEU D C 1
ATOM 5041 O O . LEU B 1 306 ? -14.772 19.032 9.478 1.00 46.24 328 LEU D O 1
ATOM 5046 N N . ALA B 1 307 ? -15.115 16.943 8.714 1.00 40.51 329 ALA D N 1
ATOM 5047 C CA . ALA B 1 307 ? -14.057 17.009 7.713 1.00 38.98 329 ALA D CA 1
ATOM 5048 C C . ALA B 1 307 ? -14.608 16.654 6.337 1.00 44.20 329 ALA D C 1
ATOM 5049 O O . ALA B 1 307 ? -15.454 15.770 6.211 1.00 56.91 329 ALA D O 1
ATOM 5051 N N . TYR B 1 308 ? -14.128 17.345 5.309 1.00 40.72 330 TYR D N 1
ATOM 5052 C CA . TYR B 1 308 ? -14.592 17.099 3.947 1.00 43.71 330 TYR D CA 1
ATOM 5053 C C . TYR B 1 308 ? -13.577 17.590 2.920 1.00 44.35 330 TYR D C 1
ATOM 5054 O O . TYR B 1 308 ? -12.533 18.136 3.281 1.00 48.46 330 TYR D O 1
ATOM 5063 N N . ASP B 1 309 ? -13.896 17.384 1.644 1.00 41.11 331 ASP D N 1
ATOM 5064 C CA . ASP B 1 309 ? -13.029 17.769 0.530 1.00 42.98 331 ASP D CA 1
ATOM 5065 C C . ASP B 1 309 ? -11.661 17.098 0.647 1.00 38.08 331 ASP D C 1
ATOM 5066 O O . ASP B 1 309 ? -10.630 17.708 0.365 1.00 45.51 331 ASP D O 1
ATOM 5071 N N . ARG B 1 310 ? -11.663 15.837 1.069 1.00 36.88 332 ARG D N 1
ATOM 5072 C CA . ARG B 1 310 ? -10.430 15.069 1.211 1.00 40.15 332 ARG D CA 1
ATOM 5073 C C . ARG B 1 310 ? -9.836 14.743 -0.153 1.00 46.96 332 ARG D C 1
ATOM 5074 O O . ARG B 1 310 ? -10.462 14.065 -0.967 1.00 50.90 332 ARG D O 1
ATOM 5082 N N . LYS B 1 311 ? -8.622 15.224 -0.395 1.00 45.97 333 LYS D N 1
ATOM 5083 C CA . LYS B 1 311 ? -7.976 15.043 -1.688 1.00 46.51 333 LYS D CA 1
ATOM 5084 C C . LYS B 1 311 ? -7.080 13.808 -1.696 1.00 48.75 333 LYS D C 1
ATOM 5085 O O . LYS B 1 311 ? -6.176 13.676 -0.869 1.00 45.69 333 LYS D O 1
ATOM 5091 N N . LYS B 1 312 ? -7.342 12.908 -2.638 1.00 49.54 334 LYS D N 1
ATOM 5092 C CA . LYS B 1 312 ? -6.614 11.649 -2.736 1.00 44.60 334 LYS D CA 1
ATOM 5093 C C . LYS B 1 312 ? -6.125 11.418 -4.166 1.00 50.72 334 LYS D C 1
ATOM 5094 O O . LYS B 1 312 ? -6.883 11.577 -5.122 1.00 49.40 334 LYS D O 1
ATOM 5100 N N . VAL B 1 313 ? -4.856 11.045 -4.305 1.00 47.59 335 VAL D N 1
ATOM 5101 C CA . VAL B 1 313 ? -4.263 10.811 -5.617 1.00 45.29 335 VAL D CA 1
ATOM 5102 C C . VAL B 1 313 ? -4.795 9.512 -6.215 1.00 45.98 335 VAL D C 1
ATOM 5103 O O . VAL B 1 313 ? -4.865 8.489 -5.534 1.00 53.86 335 VAL D O 1
ATOM 5107 N N . SER B 1 314 ? -5.169 9.562 -7.490 1.00 48.76 336 SER D N 1
ATOM 5108 C CA . SER B 1 314 ? -5.726 8.405 -8.186 1.00 57.00 336 SER D CA 1
ATOM 5109 C C . SER B 1 314 ? -4.706 7.280 -8.319 1.00 61.05 336 SER D C 1
ATOM 5110 O O . SER B 1 314 ? -3.499 7.514 -8.251 1.00 58.24 336 SER D O 1
ATOM 5113 N N . LYS B 1 315 ? -5.200 6.059 -8.513 1.00 59.52 337 LYS D N 1
ATOM 5114 C CA . LYS B 1 315 ? -4.334 4.892 -8.649 1.00 54.53 337 LYS D CA 1
ATOM 5115 C C . LYS B 1 315 ? -3.478 4.982 -9.905 1.00 56.95 337 LYS D C 1
ATOM 5116 O O . LYS B 1 315 ? -2.304 4.615 -9.892 1.00 56.39 337 LYS D O 1
ATOM 5122 N N . ALA B 1 316 ? -4.077 5.468 -10.988 1.00 51.43 338 ALA D N 1
ATOM 5123 C CA . ALA B 1 316 ? -3.388 5.571 -12.269 1.00 64.04 338 ALA D CA 1
ATOM 5124 C C . ALA B 1 316 ? -2.187 6.503 -12.173 1.00 51.53 338 ALA D C 1
ATOM 5125 O O . ALA B 1 316 ? -1.110 6.196 -12.683 1.00 65.07 338 ALA D O 1
ATOM 5127 N N . THR B 1 317 ? -2.381 7.639 -11.513 1.00 49.07 339 THR D N 1
ATOM 5128 C CA . THR B 1 317 ? -1.312 8.614 -11.338 1.00 47.15 339 THR D CA 1
ATOM 5129 C C . THR B 1 317 ? -0.169 8.028 -10.510 1.00 44.19 339 THR D C 1
ATOM 5130 O O . THR B 1 317 ? 1.000 8.161 -10.873 1.00 47.83 339 THR D O 1
ATOM 5134 N N . VAL B 1 318 ? -0.514 7.370 -9.407 1.00 41.92 340 VAL D N 1
ATOM 5135 C CA . VAL B 1 318 ? 0.479 6.749 -8.537 1.00 44.54 340 VAL D CA 1
ATOM 5136 C C . VAL B 1 318 ? 1.248 5.660 -9.281 1.00 50.33 340 VAL D C 1
ATOM 5137 O O . VAL B 1 318 ? 2.478 5.625 -9.245 1.00 58.51 340 VAL D O 1
ATOM 5141 N N . LEU B 1 319 ? 0.518 4.780 -9.959 1.00 48.56 341 LEU D N 1
ATOM 5142 C CA . LEU B 1 319 ? 1.123 3.656 -10.670 1.00 49.59 341 LEU D CA 1
ATOM 5143 C C . LEU B 1 319 ? 2.037 4.120 -11.802 1.00 55.28 341 LEU D C 1
ATOM 5144 O O . LEU B 1 319 ? 3.062 3.496 -12.078 1.00 64.26 341 LEU D O 1
ATOM 5149 N N . ALA B 1 320 ? 1.665 5.217 -12.453 1.00 56.37 342 ALA D N 1
ATOM 5150 C CA . ALA B 1 320 ? 2.470 5.767 -13.538 1.00 53.88 342 ALA D CA 1
ATOM 5151 C C . ALA B 1 320 ? 3.755 6.381 -12.995 1.00 50.24 342 ALA D C 1
ATOM 5152 O O . ALA B 1 320 ? 4.810 6.294 -13.623 1.00 64.79 342 ALA D O 1
ATOM 5154 N N . ARG B 1 321 ? 3.660 6.997 -11.822 1.00 48.27 343 ARG D N 1
ATOM 5155 C CA . ARG B 1 321 ? 4.810 7.638 -11.196 1.00 49.80 343 ARG D CA 1
ATOM 5156 C C . ARG B 1 321 ? 5.828 6.603 -10.723 1.00 50.91 343 ARG D C 1
ATOM 5157 O O . ARG B 1 321 ? 7.036 6.838 -10.776 1.00 52.78 343 ARG D O 1
ATOM 5165 N N . ILE B 1 322 ? 5.331 5.459 -10.263 1.00 49.54 344 ILE D N 1
ATOM 5166 C CA . ILE B 1 322 ? 6.193 4.368 -9.823 1.00 46.39 344 ILE D CA 1
ATOM 5167 C C . ILE B 1 322 ? 7.007 3.831 -10.996 1.00 52.82 344 ILE D C 1
ATOM 5168 O O . ILE B 1 322 ? 8.201 3.566 -10.864 1.00 55.39 344 ILE D O 1
ATOM 5173 N N . LYS B 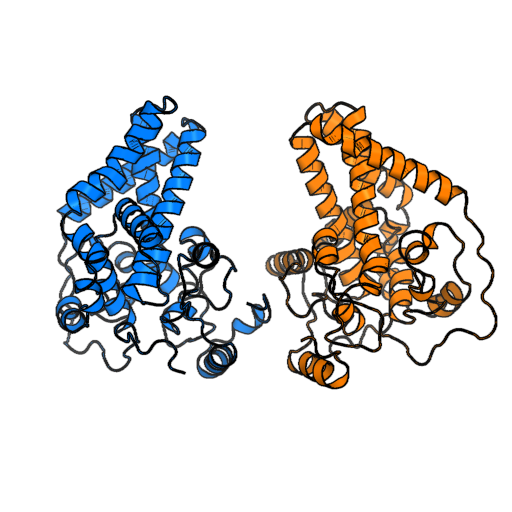1 323 ? 6.360 3.685 -12.148 1.00 50.73 345 LYS D N 1
ATOM 5174 C CA . LYS B 1 323 ? 7.022 3.141 -13.330 1.00 62.22 345 LYS D CA 1
ATOM 5175 C C . LYS B 1 323 ? 7.987 4.145 -13.958 1.00 63.66 345 LYS D C 1
ATOM 5176 O O . LYS B 1 323 ? 8.806 3.780 -14.802 1.00 72.42 345 LYS D O 1
ATOM 5182 N N . ARG B 1 324 ? 7.892 5.405 -13.546 1.00 53.26 346 ARG D N 1
ATOM 5183 C CA . ARG B 1 324 ? 8.717 6.454 -14.133 1.00 61.59 346 ARG D CA 1
ATOM 5184 C C . ARG B 1 324 ? 9.938 6.785 -13.277 1.00 59.60 346 ARG D C 1
ATOM 5185 O O . ARG B 1 324 ? 11.044 6.931 -13.798 1.00 61.46 346 ARG D O 1
ATOM 5193 N N . THR B 1 325 ? 9.738 6.904 -11.968 1.00 57.15 347 THR D N 1
ATOM 5194 C CA . THR B 1 325 ? 10.806 7.353 -11.078 1.00 58.19 347 THR D CA 1
ATOM 5195 C C . THR B 1 325 ? 11.008 6.455 -9.858 1.00 63.26 347 THR D C 1
ATOM 5196 O O . THR B 1 325 ? 11.835 6.754 -8.997 1.00 64.31 347 THR D O 1
ATOM 5200 N N . GLY B 1 326 ? 10.259 5.359 -9.782 1.00 59.84 348 GLY D N 1
ATOM 5201 C CA . GLY B 1 326 ? 10.375 4.438 -8.664 1.00 52.80 348 GLY D CA 1
ATOM 5202 C C . GLY B 1 326 ? 11.722 3.743 -8.594 1.00 61.04 348 GLY D C 1
ATOM 5203 O O . GLY B 1 326 ? 12.466 3.719 -9.574 1.00 70.74 348 GLY D O 1
ATOM 5204 N N . ASP B 1 327 ? 12.039 3.175 -7.434 1.00 56.97 349 ASP D N 1
ATOM 5205 C CA . ASP B 1 327 ? 13.319 2.497 -7.246 1.00 59.84 349 ASP D CA 1
ATOM 5206 C C . ASP B 1 327 ? 13.187 0.995 -7.482 1.00 61.37 349 ASP D C 1
ATOM 5207 O O . ASP B 1 327 ? 14.171 0.257 -7.413 1.00 64.09 349 ASP D O 1
ATOM 5212 N N . GLY B 1 328 ? 11.965 0.550 -7.755 1.00 63.66 350 GLY D N 1
ATOM 5213 C CA . GLY B 1 328 ? 11.708 -0.847 -8.054 1.00 55.69 350 GLY D CA 1
ATOM 5214 C C . GLY B 1 328 ? 11.446 -1.713 -6.838 1.00 59.65 350 GLY D C 1
ATOM 5215 O O . GLY B 1 328 ? 11.598 -2.932 -6.894 1.00 66.85 350 GLY D O 1
ATOM 5216 N N . SER B 1 329 ? 11.047 -1.088 -5.735 1.00 57.02 351 SER D N 1
ATOM 5217 C CA . SER B 1 329 ? 10.771 -1.825 -4.507 1.00 61.79 351 SER D CA 1
ATOM 5218 C C . SER B 1 329 ? 9.273 -2.063 -4.334 1.00 68.13 351 SER D C 1
ATOM 5219 O O . SER B 1 329 ? 8.851 -2.792 -3.435 1.00 70.97 351 SER D O 1
ATOM 5222 N N . HIS B 1 330 ? 8.476 -1.449 -5.201 1.00 67.37 352 HIS D N 1
ATOM 5223 C CA . HIS B 1 330 ? 7.026 -1.598 -5.146 1.00 70.72 352 HIS D CA 1
ATOM 5224 C C . HIS B 1 330 ? 6.594 -2.933 -5.744 1.00 75.72 352 HIS D C 1
ATOM 5225 O O . HIS B 1 330 ? 5.733 -3.621 -5.196 1.00 81.97 352 HIS D O 1
#

Nearest PDB structures (foldseek):
  6wf2-assembly2_B  TM=1.002E+00  e=3.846E-50  Mus musculus
  4zyo-assembly1_A  TM=9.602E-01  e=1.570E-40  Homo sapiens
  6wf2-assembly2_B  TM=1.000E+00  e=1.291E-46  Mus musculus
  4zyo-assembly1_A  TM=9.590E-01  e=8.557E-39  Homo sapiens

GO terms:
  GO:0004768 stearoyl-CoA 9-desaturase activity (F, IDA)
  GO:0032896 palmitoyl-CoA 9-desaturase activity (F, IDA)
  GO:0046872 metal ion binding (F, IDA)
  GO:0004768 stearoyl-CoA 9-desaturase activity (F, EXP)
  GO:1903699 tarsal gland development (P, IMP)
  GO:1903966 monounsaturated fatty acid biosynthetic process (P, IMP)
  GO:0048733 sebaceous gland development (P, IMP)
  GO:0006641 triglyceride metabolic process (P, IMP)
  GO:0009617 response to bacterium (P, IEP)
  GO:1903966 monounsaturated fatty acid biosynthetic process (P, IDA)
  GO:0050872 white fat cell differentiation (P, IDA)
  GO:0050873 brown fat cell differentiation (P, IDA)
  GO:0004768 stearoyl-CoA 9-desaturase activity (F, IGI)
  GO:0032896 palmitoyl-CoA 9-desaturase activity (F, IGI)
  GO:1903966 monounsaturated fatty acid biosynthetic process (P, IGI)
  GO:0008610 lipid biosynthetic process (P, TAS)
  GO:0050830 defense response to Gram-positive bacterium (P, IMP)
  GO:0055088 lipid homeostasis (P, IMP)
  GO:0006633 fatty acid biosynthetic process (P, IMP)
  GO:0005789 endoplasmic reticulum membrane (C, TAS)

Foldseek 3Di:
DCLDPVDDLQAAAPPDADDPDDFDDWAFDVVLVVVLVVLVVLLVVLVVCVVVWDPVLVVLLVVLLVLLLLLVQVNLALPQLQNLWDFADVVNVSSQLSVLQLPPAASLVSSLLNSQCLHHPLHLLRLLNCVVDQVSLQCVSVGTDRGVNVCVVSVPGDNVVLVPDPSSVVCNVVSVVSSCVNQAPPQQVCCCPVVNTDSSNSRRHSHSNSSSLSSRLVSCQRRVQQDDAFQQQAPPGSGHQDLVSLLSSQHSRHGNQCSVPVSASCSDQDNNDSHVSSVVQVVCVVVVRMDSRDHDDPVVRVVSSVVGGPPPCVVVPPVDPD/DLDPVDDLQAAAPVDAADDDDFDDWAFDVVQVVVVVVLVVLLVVLVVCVVVWDPVLVVLLVVLLVLLLLLVQVNLALPQQQNLWDFADVVNVSSQLSVLQLPPAASLVSNLQNSQCLHHPLHLLNLQRCVVDQVSLQCVSVGTDRGPNVCVVSVPGDSVVQVPDVSSVVCNVCSVVSSCVNQANPQQVCCCPPVNIDSSNSHSHSHSNSSSLSSRLVSCQRHVQQDDAFQLQAPVHSGHQDLVSLQSSQQSRHGNQCSVPVSASCSDQDRNDSHVSSVVLVVCVVVVRMGSRHHDDPVVRVVSSVPGGPPPD

Radius of gyration: 29.76 Å; Cα contacts (8 Å, |Δi|>4): 1094; chains: 2; bounding box: 79×75×58 Å

Organism: Mus musculus (NCBI:txid10090)

Secondary structure (DSSP, 8-state):
--S-TT--TTS--TT----SSSPPPP-B-HHHHHHHHHHHHHHHHHHTTGGGS-HHHHHHHHHHHHHHHHIIIIIIIIIIIT--SEE-HHHHHHHHHHHHHH-SS-HHHHHHHHHHHHHTTTSTTSTT-GGG-HHHHHTGGGSBPPPHHHHHHHTTS--HHHHT-HHHHHHHHTHHHHHHIIIIIHHHHHHHHHS---HHHHHIIIIIIHHHHHHHHHHTTTTGGGTSSB-SS-TTSS--B-HHHHHHTTTTTBHHHHHH-TT-TTSSSSSSTT-HHHHHHHHHHHTTSEE------HHHHHHHHHHH--S-GGGSTTS---/----S--TTS--TT--PPSSPPPPP-B-HHHHHHHHHHHHHHHHHHTTGGGS-HHHHHHHHHHHHHHHHIIIIIIIIIIIS--SEE-HHHHHHHHHHHHHH-SS-HHHHHHHHHHHHHTTTSTTSTT-GGG-HHHHHTGGGTBPPPHHHHHHHTTS--HHHHS-HHHHHHHHTHHHHHIIIIIIHHHHHHHHSS---HHHHHIIIIIIHHHHHHHHHHTTTTGGGTSSB-SS-SSSS--B-HHHHHHTTTTTBHHHHHH-TT-TTSSSSSSTT-HHHHHHHHHHHTTSEE------HHHHHHHHHHH--S--

InterPro domains:
  IPR001522 Fatty acid desaturase type 1, conserved site [PS00476] (290-304)
  IPR015876 Acyl-CoA desaturase [PR00075] (69-89)
  IPR015876 Acyl-CoA desaturase [PR00075] (93-115)
  IPR015876 Acyl-CoA desaturase [PR00075] (116-136)
  IPR015876 Acyl-CoA desaturase [PR00075] (153-182)
  IPR015876 Acyl-CoA desaturase [PR00075] (214-232)
  IPR015876 Acyl-CoA desaturase [PR00075] (247-268)
  IPR015876 Acyl-CoA desaturase [PR00075] (290-304)
  IPR015876 Acyl-CoA desaturase [PTHR11351] (45-353)
  IPR015876 Acyl-CoA desaturase [cd03505] (93-333)

Solvent-accessible surface area: 30397 Å² total; per-residue (Å²): 180,108,50,8,101,97,13,137,24,1,67,75,45,107,116,44,107,57,140,94,48,127,73,79,174,71,94,128,21,157,185,55,31,97,103,36,80,103,23,58,102,8,1,109,96,0,92,115,16,53,118,80,20,95,124,131,0,40,91,29,12,106,121,8,41,54,11,0,10,11,0,8,7,0,0,0,14,2,2,0,0,0,40,1,4,78,14,114,93,81,4,48,74,72,0,12,75,0,0,11,20,1,55,22,51,11,0,23,49,40,0,89,11,15,0,1,1,2,33,11,11,26,13,22,0,3,5,13,5,9,186,84,29,84,138,26,0,24,16,5,30,44,22,17,154,69,29,82,6,12,144,90,38,4,61,140,16,73,10,63,49,0,123,82,21,178,27,0,56,123,10,98,180,100,21,160,86,18,17,94,84,26,0,54,84,66,0,5,59,35,0,102,153,92,57,52,5,79,91,74,12,0,47,47,12,0,0,49,16,8,16,11,89,7,7,39,13,30,12,63,19,20,0,10,0,2,64,132,43,149,53,12,11,8,111,105,32,69,1,32,26,22,85,137,5,1,114,27,8,9,0,15,0,18,5,0,0,5,16,15,6,4,37,1,6,0,1,1,40,22,55,139,25,51,2,83,0,0,84,26,1,11,49,28,20,89,127,36,43,3,104,54,98,30,60,12,56,131,75,44,7,91,60,55,24,189,170,15,17,62,55,27,11,156,84,44,35,29,10,66,98,97,164,69,5,76,126,14,131,30,1,65,78,33,98,116,37,138,48,88,174,47,131,65,69,194,78,109,125,20,158,198,59,29,100,120,36,80,98,20,59,104,6,1,111,96,0,88,119,20,56,119,78,22,97,126,137,0,38,91,31,13,105,116,7,39,53,8,0,11,10,0,9,8,0,0,0,10,2,3,0,0,1,60,1,4,107,13,113,99,83,4,49,73,79,0,11,73,0,0,12,20,0,54,22,50,11,0,20,45,37,0,91,12,13,0,1,0,3,45,8,8,22,15,23,0,4,6,13,4,11,178,80,28,83,138,32,1,26,17,4,30,43,22,16,140,75,23,76,0,12,149,89,39,7,64,140,17,69,10,60,39,0,127,80,19,176,30,0,55,121,10,95,183,98,21,158,83,18,17,93,81,28,0,60,83,68,0,8,75,34,0,128,180,86,61,49,7,78,96,78,14,0,47,49,12,0,2,48,17,6,15,13,87,6,9,37,14,28,13,62,17,17,0,12,0,2,65,132,43,150,51,16,12,8,112,104,32,67,0,32,27,18,85,138,3,1,115,28,9,8,0,14,0,19,4,0,0,4,19,16,6,3,28,1,6,0,2,1,20,45,25,49,67,50,2,79,0,0,82,25,1,12,50,28,22,90,123,37,45,3,92,62,99,28,55,9,65,86,76,71,6,89,60,56,21,161,172,22,15,59,74,52,111

Sequence (634 aa):
EDIRPEMKEDIHDPTYQDEEGPPPKLEYVWRNIILMVLLHLGGLYGIILVPSCKLYTCLFGIFYYMTSALGITAGAHRLWSHRTYKARLPLRIFLIIANTMAFQNDVYEWARDHRAHHKFSETHADPHNSRRGFFFSHVGWLLVRKHPAVKEKGGKLDMSDLKAEKLVMFQRRYYKPGLLLMCFILPTLVPWYCWGETFVNSLFVSTFLRYTLVLNATWLVNSAAHLYGYRPYDKNIQSRENILVSLGAVGEGFHNYHHTFPFDYSASEYRWHINFTTFFIDCMAALGLAYDRKKVSKATVLARIKRTGDGSHKSSENLYFQDIRPEMKEDIHDPTYQDEEGPPPKLEYVWRNIILMVLLHLGGLYGIILVPSCKLYTCLFGIFYYMTSALGITAGAHRLWSHRTYKARLPLRIFLIIANTMAFQNDVYEWARDHRAHHKFSETHADPHNSRRGFFFSHVGWLLVRKHPAVKEKGGKLDMSDLKAEKLVMFQRRYYKPGLLLMCFILPTLVPWYCWGETFVNSLFVSTFLRYTLVLNATWLVNSAAHLYGYRPYDKNIQSRENILVSLGAVGEGFHNYHHTFPFDYSASEYRWHINFTTFFIDCMAALGLAYDRKKVSKATVLARIKRTGDGSH

B-factor: mean 46.86, std 13.77, range [21.36, 116.08]